Protein AF-0000000079302458 (afdb_homodimer)

Solvent-accessible surface area (backbone atoms only — not comparable to full-atom values): 19228 Å² total; per-residue (Å²): 131,67,64,63,57,54,31,50,51,19,18,56,55,14,19,60,57,50,29,45,58,57,30,43,77,73,55,30,58,37,63,79,34,79,83,29,43,35,40,31,70,42,36,30,27,55,70,30,64,69,61,13,49,53,23,38,52,48,37,18,43,41,14,16,46,44,33,48,55,41,45,73,75,68,45,57,68,56,60,37,34,46,27,31,51,25,10,26,46,10,28,30,40,5,76,84,53,79,47,60,37,32,53,31,60,49,20,43,48,17,17,35,38,59,72,39,47,70,58,36,61,61,21,46,60,52,14,49,47,40,21,67,49,60,26,26,58,64,59,9,48,43,47,20,29,51,37,36,35,49,50,32,58,74,67,62,50,58,65,51,57,39,50,38,40,44,52,52,25,50,47,36,47,60,62,35,48,67,51,49,53,25,30,70,70,72,66,52,73,50,68,87,56,70,39,79,76,69,100,72,131,66,65,63,59,54,32,49,51,20,17,56,55,14,20,60,56,50,31,47,58,57,32,44,77,73,55,29,57,38,64,78,35,78,83,30,42,34,39,32,70,41,35,30,26,54,70,30,66,68,61,14,48,54,23,37,51,50,37,17,43,41,13,16,48,44,34,48,53,42,42,74,74,69,46,57,67,55,61,36,34,46,28,32,49,25,10,25,45,10,29,29,40,5,75,82,53,79,49,61,37,32,53,31,61,48,20,44,49,17,17,35,38,60,71,39,46,68,57,34,60,61,22,45,61,51,14,50,47,41,20,69,50,60,26,26,58,64,60,10,50,42,48,20,30,52,38,37,36,48,48,32,58,73,67,63,51,58,66,51,56,41,50,38,40,43,51,51,24,50,47,35,46,59,63,35,48,67,52,49,53,24,29,71,71,72,66,52,74,48,68,87,56,71,38,77,76,69,100,71

Nearest PDB structures (foldseek):
  5xj6-assembly1_A  TM=9.547E-01  e=7.562E-15  Aquifex aeolicus VF5
  5xj8-assembly1_A  TM=9.468E-01  e=2.129E-13  Aquifex aeolicus VF5
  5xj6-assembly1_A  TM=9.546E-01  e=3.946E-15  Aquifex aeolicus VF5
  5xj8-assembly1_A  TM=9.468E-01  e=1.295E-13  Aquifex aeolicus VF5

Radius of gyration: 23.67 Å; Cα contacts (8 Å, |Δi|>4): 754; chains: 2; bounding box: 49×68×51 Å

pLDDT: mean 96.45, std 6.33, range [46.62, 98.94]

Foldseek 3Di:
DPLVVLLVVLLQLLQPLLQQVLCVVVVFRLLPWDPNASALQSCCQEPNNPSSVVRLVSLLQSLQVSLVVCVVVPDDDLSSLSSSVSSQQSQCQPPVVNGHHHLSLSSNLNNCCNNPVVLSVVLVVQLVVVCVVVQANLSSSLSSLVSSLVVCVVVPPDPSVSVSSPVSSVSNCVRCVVVVVCVVVVNHDGHPHHIYRPPD/DPLVVLLVVLLQLLQPLLLQVLVVVVVFRLLPWDPNASALQSCCQEPNNVSSVVRLVSLLQSLQVSLVVCVVVPDDDLSSLSSSVSSQQSQCQPPVVNGHHHLRLSSNLNNCCNNPVVLSVVLVVQLVVVCVVVQANLSSSLSSLVSSLVVCVVVPPDPSVSVSSPVSSVSNCVRCVVVVVCVVVVNHDGHPHHIYRPPD

Structure (mmCIF, N/CA/C/O backbone):
data_AF-0000000079302458-model_v1
#
loop_
_entity.id
_entity.type
_entity.pdbx_description
1 polymer 'Glycerol-3-phosphate acyltransferase'
#
loop_
_atom_site.group_PDB
_atom_site.id
_atom_site.type_symbol
_atom_site.label_atom_id
_atom_site.label_alt_id
_atom_site.label_comp_id
_atom_site.label_asym_id
_atom_site.label_entity_id
_atom_site.label_seq_id
_atom_site.pdbx_PDB_ins_code
_atom_site.Cartn_x
_atom_site.Cartn_y
_atom_site.Cartn_z
_atom_site.occupancy
_atom_site.B_iso_or_equiv
_atom_site.auth_seq_id
_atom_site.auth_comp_id
_atom_site.auth_asym_id
_atom_site.auth_atom_id
_atom_site.pdbx_PDB_model_num
ATOM 1 N N . MET A 1 1 ? -23.391 31.109 11.797 1 57.38 1 MET A N 1
ATOM 2 C CA . MET A 1 1 ? -21.953 31.188 12.047 1 57.38 1 MET A CA 1
ATOM 3 C C . MET A 1 1 ? -21.188 31.203 10.734 1 57.38 1 MET A C 1
ATOM 5 O O . MET A 1 1 ? -21.5 30.438 9.812 1 57.38 1 MET A O 1
ATOM 9 N N . ASP A 1 2 ? -20.297 32.25 10.492 1 82 2 ASP A N 1
ATOM 10 C CA . ASP A 1 2 ? -19.578 32.438 9.227 1 82 2 ASP A CA 1
ATOM 11 C C . ASP A 1 2 ? -18.609 31.297 8.961 1 82 2 ASP A C 1
ATOM 13 O O . ASP A 1 2 ? -17.75 30.984 9.797 1 82 2 ASP A O 1
ATOM 17 N N . TRP A 1 3 ? -18.891 30.438 8.102 1 88.25 3 TRP A N 1
ATOM 18 C CA . TRP A 1 3 ? -18.109 29.266 7.707 1 88.25 3 TRP A CA 1
ATOM 19 C C . TRP A 1 3 ? -16.641 29.625 7.52 1 88.25 3 TRP A C 1
ATOM 21 O O . TRP A 1 3 ? -15.758 28.812 7.785 1 88.25 3 TRP A O 1
ATOM 31 N N . LEU A 1 4 ? -16.375 30.797 7.195 1 90.12 4 LEU A N 1
ATOM 32 C CA . LEU A 1 4 ? -15 31.234 6.957 1 90.12 4 LEU A CA 1
ATOM 33 C C . LEU A 1 4 ? -14.211 31.281 8.258 1 90.12 4 LEU A C 1
ATOM 35 O O . LEU A 1 4 ? -13.031 30.922 8.289 1 90.12 4 LEU A O 1
ATOM 39 N N . TRP A 1 5 ? -14.914 31.719 9.305 1 92.06 5 TRP A N 1
ATOM 40 C CA . TRP A 1 5 ? -14.25 31.797 10.602 1 92.06 5 TRP A CA 1
ATOM 41 C C . TRP A 1 5 ? -13.898 30.406 11.117 1 92.06 5 TRP A C 1
ATOM 43 O O . TRP A 1 5 ? -12.844 30.219 11.734 1 92.06 5 TRP A O 1
ATOM 53 N N . VAL A 1 6 ? -14.758 29.469 10.836 1 93.25 6 VAL A N 1
ATOM 54 C CA . VAL A 1 6 ? -14.539 28.094 11.266 1 93.25 6 VAL A CA 1
ATOM 55 C C . VAL A 1 6 ? -13.312 27.516 10.562 1 93.25 6 VAL A C 1
ATOM 57 O O . VAL A 1 6 ? -12.445 26.922 11.203 1 93.25 6 VAL A O 1
ATOM 60 N N . LEU A 1 7 ? -13.203 27.75 9.281 1 97.06 7 LEU A N 1
ATOM 61 C CA . LEU A 1 7 ? -12.07 27.266 8.508 1 97.06 7 LEU A CA 1
ATOM 62 C C . LEU A 1 7 ? -10.781 27.953 8.93 1 97.06 7 LEU A C 1
ATOM 64 O O . LEU A 1 7 ? -9.734 27.328 9.031 1 97.06 7 LEU A O 1
ATOM 68 N N . PHE A 1 8 ? -10.914 29.234 9.203 1 96.69 8 PHE A N 1
ATOM 69 C CA . PHE A 1 8 ? -9.758 30.016 9.625 1 96.69 8 PHE A CA 1
ATOM 70 C C . PHE A 1 8 ? -9.211 29.516 10.953 1 96.69 8 PHE A C 1
ATOM 72 O O . PHE A 1 8 ? -8 29.359 11.125 1 96.69 8 PHE A O 1
ATOM 79 N N . LEU A 1 9 ? -10.094 29.234 11.922 1 96.12 9 LEU A N 1
ATOM 80 C CA . LEU A 1 9 ? -9.688 28.734 13.234 1 96.12 9 LEU A CA 1
ATOM 81 C C . LEU A 1 9 ? -9.062 27.344 13.117 1 96.12 9 LEU A C 1
ATOM 83 O O . LEU A 1 9 ? -8.078 27.047 13.797 1 96.12 9 LEU A O 1
ATOM 87 N N . ALA A 1 10 ? -9.656 26.516 12.258 1 98.12 10 ALA A N 1
ATOM 88 C CA . ALA A 1 10 ? -9.086 25.203 12.016 1 98.12 10 ALA A CA 1
ATOM 89 C C . ALA A 1 10 ? -7.676 25.312 11.438 1 98.12 10 ALA A C 1
ATOM 91 O O . ALA A 1 10 ? -6.77 24.578 11.844 1 98.12 10 ALA A O 1
ATOM 92 N N . TYR A 1 11 ? -7.492 26.188 10.5 1 98.44 11 TYR A N 1
ATOM 93 C CA . TYR A 1 11 ? -6.184 26.438 9.906 1 98.44 11 TYR A CA 1
ATOM 94 C C . TYR A 1 11 ? -5.18 26.875 10.969 1 98.44 11 TYR A C 1
ATOM 96 O O . TYR A 1 11 ? -4.059 26.359 11.023 1 98.44 11 TYR A O 1
ATOM 104 N N . LEU A 1 12 ? -5.609 27.797 11.805 1 97.62 12 LEU A N 1
ATOM 105 C CA . LEU A 1 12 ? -4.719 28.312 12.836 1 97.62 12 LEU A CA 1
ATOM 106 C C . LEU A 1 12 ? -4.332 27.219 13.82 1 97.62 12 LEU A C 1
ATOM 108 O O . LEU A 1 12 ? -3.17 27.125 14.227 1 97.62 12 LEU A O 1
ATOM 112 N N . PHE A 1 13 ? -5.316 26.453 14.164 1 97.31 13 PHE A N 1
ATOM 113 C CA . PHE A 1 13 ? -5.059 25.344 15.07 1 97.31 13 PHE A CA 1
ATOM 114 C C . PHE A 1 13 ? -4.082 24.344 14.453 1 97.31 13 PHE A C 1
ATOM 116 O O . PHE A 1 13 ? -3.133 23.906 15.102 1 97.31 13 PHE A O 1
ATOM 123 N N . GLY A 1 14 ? -4.258 24 13.172 1 98.12 14 GLY A N 1
ATOM 124 C CA . GLY A 1 14 ? -3.367 23.109 12.445 1 98.12 14 GLY A CA 1
ATOM 125 C C . GLY A 1 14 ? -1.981 23.688 12.234 1 98.12 14 GLY A C 1
ATOM 126 O O . GLY A 1 14 ? -1.014 22.953 12.055 1 98.12 14 GLY A O 1
ATOM 127 N N . SER A 1 15 ? -1.844 24.969 12.383 1 98.5 15 SER A N 1
ATOM 128 C CA . SER A 1 15 ? -0.604 25.672 12.07 1 98.5 15 SER A CA 1
ATOM 129 C C . SER A 1 15 ? 0.391 25.578 13.219 1 98.5 15 SER A C 1
ATOM 131 O O . SER A 1 15 ? 1.555 25.969 13.078 1 98.5 15 SER A O 1
ATOM 133 N N . ILE A 1 16 ? -0.038 25.031 14.359 1 98 16 ILE A N 1
ATOM 134 C CA . ILE A 1 16 ? 0.868 24.906 15.492 1 98 16 ILE A CA 1
ATOM 135 C C . ILE A 1 16 ? 2.006 23.953 15.141 1 98 16 ILE A C 1
ATOM 137 O O . ILE A 1 16 ? 1.771 22.766 14.875 1 98 16 ILE A O 1
ATOM 141 N N . PRO A 1 17 ? 3.221 24.438 15.117 1 98.25 17 PRO A N 1
ATOM 142 C CA . PRO A 1 17 ? 4.344 23.625 14.648 1 98.25 17 PRO A CA 1
ATOM 143 C C . PRO A 1 17 ? 4.965 22.781 15.758 1 98.25 17 PRO A C 1
ATOM 145 O O . PRO A 1 17 ? 6.074 23.062 16.203 1 98.25 17 PRO A O 1
ATOM 148 N N . ALA A 1 18 ? 4.336 21.703 16.141 1 98.12 18 ALA A N 1
ATOM 149 C CA . ALA A 1 18 ? 4.738 20.844 17.25 1 98.12 18 ALA A CA 1
ATOM 150 C C . ALA A 1 18 ? 6.191 20.406 17.109 1 98.12 18 ALA A C 1
ATOM 152 O O . ALA A 1 18 ? 6.945 20.406 18.078 1 98.12 18 ALA A O 1
ATOM 153 N N . GLY A 1 19 ? 6.625 20.047 15.914 1 98.12 19 GLY A N 1
ATOM 154 C CA . GLY A 1 19 ? 7.992 19.609 15.688 1 98.12 19 GLY A CA 1
ATOM 155 C C . GLY A 1 19 ? 9.031 20.656 16.031 1 98.12 19 GLY A C 1
ATOM 156 O O . GLY A 1 19 ? 10.039 20.344 16.672 1 98.12 19 GLY A O 1
ATOM 157 N N . VAL A 1 20 ? 8.789 21.891 15.641 1 98.25 20 VAL A N 1
ATOM 158 C CA . VAL A 1 20 ? 9.703 22.984 15.93 1 98.25 20 VAL A CA 1
ATOM 159 C C . VAL A 1 20 ? 9.742 23.25 17.438 1 98.25 20 VAL A C 1
ATOM 161 O O . VAL A 1 20 ? 10.82 23.391 18.016 1 98.25 20 VAL A O 1
ATOM 164 N N . LEU A 1 21 ? 8.555 23.25 18.031 1 98.25 21 LEU A N 1
ATOM 165 C CA . LEU A 1 21 ? 8.445 23.547 19.453 1 98.25 21 LEU A CA 1
ATOM 166 C C . LEU A 1 21 ? 9.133 22.453 20.281 1 98.25 21 LEU A C 1
ATOM 168 O O . LEU A 1 21 ? 9.906 22.766 21.203 1 98.25 21 LEU A O 1
ATOM 172 N N . VAL A 1 22 ? 8.953 21.219 19.984 1 98.19 22 VAL A N 1
ATOM 173 C CA . VAL A 1 22 ? 9.539 20.109 20.719 1 98.19 22 VAL A CA 1
ATOM 174 C C . VAL A 1 22 ? 11.055 20.094 20.516 1 98.19 22 VAL A C 1
ATOM 176 O O . VAL A 1 22 ? 11.812 19.969 21.484 1 98.19 22 VAL A O 1
ATOM 179 N N . ALA A 1 23 ? 11.547 20.25 19.312 1 97.94 23 ALA A N 1
ATOM 180 C CA . ALA A 1 23 ? 12.977 20.234 19.016 1 97.94 23 ALA A CA 1
ATOM 181 C C . ALA A 1 23 ? 13.695 21.375 19.734 1 97.94 23 ALA A C 1
ATOM 183 O O . ALA A 1 23 ? 14.836 21.203 20.203 1 97.94 23 ALA A O 1
ATOM 184 N N . ARG A 1 24 ? 12.977 22.516 19.875 1 97.44 24 ARG A N 1
ATOM 185 C CA . ARG A 1 24 ? 13.555 23.672 20.531 1 97.44 24 ARG A CA 1
ATOM 186 C C . ARG A 1 24 ? 13.836 23.375 22 1 97.44 24 ARG A C 1
ATOM 188 O O . ARG A 1 24 ? 14.812 23.859 22.578 1 97.44 24 ARG A O 1
ATOM 195 N N . THR A 1 25 ? 13.039 22.562 22.625 1 97.5 25 THR A N 1
ATOM 196 C CA . THR A 1 25 ? 13.258 22.203 24.016 1 97.5 25 THR A CA 1
ATOM 197 C C . THR A 1 25 ? 14.547 21.406 24.172 1 97.5 25 THR A C 1
ATOM 199 O O . THR A 1 25 ? 15.094 21.297 25.281 1 97.5 25 THR A O 1
ATOM 202 N N . TYR A 1 26 ? 15.07 20.891 23.109 1 97 26 TYR A N 1
ATOM 203 C CA . TYR A 1 26 ? 16.328 20.156 23.109 1 97 26 TYR A CA 1
ATOM 204 C C . TYR A 1 26 ? 17.453 21 22.562 1 97 26 TYR A C 1
ATOM 206 O O . TYR A 1 26 ? 18.562 20.5 22.297 1 97 26 TYR A O 1
ATOM 214 N N . GLY A 1 27 ? 17.109 22.297 22.25 1 96.62 27 GLY A N 1
ATOM 215 C CA . GLY A 1 27 ? 18.109 23.234 21.75 1 96.62 27 GLY A CA 1
ATOM 216 C C . GLY A 1 27 ? 18.375 23.062 20.266 1 96.62 27 GLY A C 1
ATOM 217 O O . GLY A 1 27 ? 19.438 23.469 19.766 1 96.62 27 GLY A O 1
ATOM 218 N N . VAL A 1 28 ? 17.547 22.438 19.562 1 96.62 28 VAL A N 1
ATOM 219 C CA . VAL A 1 28 ? 17.781 22.125 18.156 1 96.62 28 VAL A CA 1
ATOM 220 C C . VAL A 1 28 ? 16.781 22.875 17.281 1 96.62 28 VAL A C 1
ATOM 222 O O . VAL A 1 28 ? 15.586 22.938 17.609 1 96.62 28 VAL A O 1
ATOM 225 N N . ASP A 1 29 ? 17.281 23.531 16.25 1 97.19 29 ASP A N 1
ATOM 226 C CA . ASP A 1 29 ? 16.406 24 15.18 1 97.19 29 ASP A CA 1
ATOM 227 C C . ASP A 1 29 ? 16.203 22.906 14.125 1 97.19 29 ASP A C 1
ATOM 229 O O . ASP A 1 29 ? 17.047 22.734 13.242 1 97.19 29 ASP A O 1
ATOM 233 N N . ILE A 1 30 ? 15.039 22.25 14.188 1 97.19 30 ILE A N 1
ATOM 234 C CA . ILE A 1 30 ? 14.781 21.062 13.398 1 97.19 30 ILE A CA 1
ATOM 235 C C . ILE A 1 30 ? 14.781 21.406 11.914 1 97.19 30 ILE A C 1
ATOM 237 O O . ILE A 1 30 ? 15 20.531 11.062 1 97.19 30 ILE A O 1
ATOM 241 N N . ARG A 1 31 ? 14.539 22.641 11.539 1 96.62 31 ARG A N 1
ATOM 242 C CA . ARG A 1 31 ? 14.484 23.078 10.148 1 96.62 31 ARG A CA 1
ATOM 243 C C . ARG A 1 31 ? 15.883 23.109 9.531 1 96.62 31 ARG A C 1
ATOM 245 O O . ARG A 1 31 ? 16.016 23.219 8.312 1 96.62 31 ARG A O 1
ATOM 252 N N . LYS A 1 32 ? 16.875 22.953 10.344 1 95.25 32 LYS A N 1
ATOM 253 C CA . LYS A 1 32 ? 18.25 23.031 9.875 1 95.25 32 LYS A CA 1
ATOM 254 C C . LYS A 1 32 ? 18.953 21.688 9.961 1 95.25 32 LYS A C 1
ATOM 256 O O . LYS A 1 32 ? 20.141 21.562 9.648 1 95.25 32 LYS A O 1
ATOM 261 N N . VAL A 1 33 ? 18.297 20.719 10.391 1 94.62 33 VAL A N 1
ATOM 262 C CA . VAL A 1 33 ? 18.891 19.406 10.578 1 94.62 33 VAL A CA 1
ATOM 263 C C . VAL A 1 33 ? 18.141 18.375 9.742 1 94.62 33 VAL A C 1
ATOM 265 O O . VAL A 1 33 ? 16.953 18.516 9.477 1 94.62 33 VAL A O 1
ATOM 268 N N . GLY A 1 34 ? 18.922 17.359 9.25 1 92.5 34 GLY A N 1
ATOM 269 C CA . GLY A 1 34 ? 18.297 16.281 8.492 1 92.5 34 GLY A CA 1
ATOM 270 C C . GLY A 1 34 ? 17.625 16.75 7.219 1 92.5 34 GLY A C 1
ATOM 271 O O . GLY A 1 34 ? 18.234 17.453 6.41 1 92.5 34 GLY A O 1
ATOM 272 N N . SER A 1 35 ? 16.359 16.391 7.059 1 93.44 35 SER A N 1
ATOM 273 C CA . SER A 1 35 ? 15.617 16.781 5.871 1 93.44 35 SER A CA 1
ATOM 274 C C . SER A 1 35 ? 15.117 18.203 5.977 1 93.44 35 SER A C 1
ATOM 276 O O . SER A 1 35 ? 14.68 18.797 4.984 1 93.44 35 SER A O 1
ATOM 278 N N . GLY A 1 36 ? 15.125 18.734 7.199 1 94.88 36 GLY A N 1
ATOM 279 C CA . GLY A 1 36 ? 14.609 20.062 7.453 1 94.88 36 GLY A CA 1
ATOM 280 C C . GLY A 1 36 ? 13.109 20.094 7.68 1 94.88 36 GLY A C 1
ATOM 281 O O . GLY A 1 36 ? 12.547 21.125 8.016 1 94.88 36 GLY A O 1
ATOM 282 N N . ASN A 1 37 ? 12.477 18.891 7.449 1 96.25 37 ASN A N 1
ATOM 283 C CA . ASN A 1 37 ? 11.047 18.797 7.695 1 96.25 37 ASN A CA 1
ATOM 284 C C . ASN A 1 37 ? 10.719 18.891 9.188 1 96.25 37 ASN A C 1
ATOM 286 O O . ASN A 1 37 ? 11.453 18.359 10.023 1 96.25 37 ASN A O 1
ATOM 290 N N . ILE A 1 38 ? 9.625 19.469 9.492 1 96.81 38 ILE A N 1
ATOM 291 C CA . ILE A 1 38 ? 9.344 19.734 10.906 1 96.81 38 ILE A CA 1
ATOM 292 C C . ILE A 1 38 ? 8.539 18.578 11.5 1 96.81 38 ILE A C 1
ATOM 294 O O . ILE A 1 38 ? 8.117 18.641 12.656 1 96.81 38 ILE A O 1
ATOM 298 N N . GLY A 1 39 ? 8.25 17.547 10.781 1 96.56 39 GLY A N 1
ATOM 299 C CA . GLY A 1 39 ? 7.41 16.453 11.227 1 96.56 39 GLY A CA 1
ATOM 300 C C . GLY A 1 39 ? 8.156 15.438 12.07 1 96.56 39 GLY A C 1
ATOM 301 O O . GLY A 1 39 ? 9.359 15.586 12.312 1 96.56 39 GLY A O 1
ATOM 302 N N . ALA A 1 40 ? 7.414 14.422 12.5 1 97.44 40 ALA A N 1
ATOM 303 C CA . ALA A 1 40 ? 7.887 13.422 13.453 1 97.44 40 ALA A CA 1
ATOM 304 C C . ALA A 1 40 ? 9.055 12.617 12.875 1 97.44 40 ALA A C 1
ATOM 306 O O . ALA A 1 40 ? 9.969 12.234 13.602 1 97.44 40 ALA A O 1
ATOM 307 N N . THR A 1 41 ? 9.133 12.328 11.578 1 96.94 41 THR A N 1
ATOM 308 C CA . THR A 1 41 ? 10.164 11.492 10.961 1 96.94 41 THR A CA 1
ATOM 309 C C . THR A 1 41 ? 11.539 12.148 11.078 1 96.94 41 THR A C 1
ATOM 311 O O . THR A 1 41 ? 12.516 11.492 11.438 1 96.94 41 THR A O 1
ATOM 314 N N . ASN A 1 42 ? 11.617 13.453 10.789 1 96.94 42 ASN A N 1
ATOM 315 C CA . ASN A 1 42 ? 12.891 14.156 10.938 1 96.94 42 ASN A CA 1
ATOM 316 C C . ASN A 1 42 ? 13.297 14.281 12.406 1 96.94 42 ASN A C 1
ATOM 318 O O . ASN A 1 42 ? 14.477 14.18 12.734 1 96.94 42 ASN A O 1
ATOM 322 N N . VAL A 1 43 ? 12.273 14.492 13.25 1 97.75 43 VAL A N 1
ATOM 323 C CA . VAL A 1 43 ? 12.555 14.57 14.68 1 97.75 43 VAL A CA 1
ATOM 324 C C . VAL A 1 43 ? 13.086 13.227 15.172 1 97.75 43 VAL A C 1
ATOM 326 O O . VAL A 1 43 ? 13.984 13.172 16.016 1 97.75 43 VAL A O 1
ATOM 329 N N . LEU A 1 44 ? 12.578 12.18 14.664 1 97.5 44 LEU A N 1
ATOM 330 C CA . LEU A 1 44 ? 13.055 10.844 15.008 1 97.5 44 LEU A CA 1
ATOM 331 C C . LEU A 1 44 ? 14.531 10.68 14.664 1 97.5 44 LEU A C 1
ATOM 333 O O . LEU A 1 44 ? 15.305 10.18 15.477 1 97.5 44 LEU A O 1
ATOM 337 N N . ARG A 1 45 ? 14.891 11.102 13.531 1 96.38 45 ARG A N 1
ATOM 338 C CA . ARG A 1 45 ? 16.266 10.969 13.055 1 96.38 45 ARG A CA 1
ATOM 339 C C . ARG A 1 45 ? 17.203 11.859 13.859 1 96.38 45 ARG A C 1
ATOM 341 O O . ARG A 1 45 ? 18.359 11.492 14.117 1 96.38 45 ARG A O 1
ATOM 348 N N . ALA A 1 46 ? 16.688 12.992 14.227 1 96.25 46 ALA A N 1
ATOM 349 C CA . ALA A 1 46 ? 17.531 14.008 14.867 1 96.25 46 ALA A CA 1
ATOM 350 C C . ALA A 1 46 ? 17.594 13.789 16.375 1 96.25 46 ALA A C 1
ATOM 352 O O . ALA A 1 46 ? 18.656 13.93 16.984 1 96.25 46 ALA A O 1
ATOM 353 N N . LEU A 1 47 ? 16.438 13.445 16.984 1 97.06 47 LEU A N 1
ATOM 354 C CA . LEU A 1 47 ? 16.359 13.531 18.438 1 97.06 47 LEU A CA 1
ATOM 355 C C . LEU A 1 47 ? 15.945 12.188 19.047 1 97.06 47 LEU A C 1
ATOM 357 O O . LEU A 1 47 ? 15.938 12.031 20.266 1 97.06 47 LEU A O 1
ATOM 361 N N . GLY A 1 48 ? 15.57 11.281 18.25 1 96.94 48 GLY A N 1
ATOM 362 C CA . GLY A 1 48 ? 15.234 9.961 18.75 1 96.94 48 GLY A CA 1
ATOM 363 C C . GLY A 1 48 ? 13.742 9.734 18.891 1 96.94 48 GLY A C 1
ATOM 364 O O . GLY A 1 48 ? 12.945 10.602 18.531 1 96.94 48 GLY A O 1
ATOM 365 N N . PRO A 1 49 ? 13.32 8.547 19.359 1 97.31 49 PRO A N 1
ATOM 366 C CA . PRO A 1 49 ? 11.914 8.141 19.328 1 97.31 49 PRO A CA 1
ATOM 367 C C . PRO A 1 49 ? 11.047 8.898 20.328 1 97.31 49 PRO A C 1
ATOM 369 O O . PRO A 1 49 ? 9.867 9.141 20.062 1 97.31 49 PRO A O 1
ATOM 372 N N . GLY A 1 50 ? 11.477 9.219 21.484 1 97.88 50 GLY A N 1
ATOM 373 C CA . GLY A 1 50 ? 10.695 9.938 22.484 1 97.88 50 GLY A CA 1
ATOM 374 C C . GLY A 1 50 ? 10.062 11.211 21.953 1 97.88 50 GLY A C 1
ATOM 375 O O . GLY A 1 50 ? 8.844 11.289 21.812 1 97.88 50 GLY A O 1
ATOM 376 N N . PRO A 1 51 ? 10.961 12.172 21.594 1 98.06 51 PRO A N 1
ATOM 377 C CA . PRO A 1 51 ? 10.43 13.414 21.031 1 98.06 51 PRO A CA 1
ATOM 378 C C . PRO A 1 51 ? 9.617 13.203 19.766 1 98.06 51 PRO A C 1
ATOM 380 O O . PRO A 1 51 ? 8.625 13.898 19.531 1 98.06 51 PRO A O 1
ATOM 383 N N . ALA A 1 52 ? 10.047 12.297 18.922 1 98.38 52 ALA A N 1
ATOM 384 C CA . ALA A 1 52 ? 9.328 12 17.688 1 98.38 52 ALA A CA 1
ATOM 385 C C . ALA A 1 52 ? 7.891 11.578 17.984 1 98.38 52 ALA A C 1
ATOM 387 O O . ALA A 1 52 ? 6.957 11.992 17.281 1 98.38 52 ALA A O 1
ATOM 388 N N . PHE A 1 53 ? 7.73 10.781 18.969 1 98.31 53 PHE A N 1
ATOM 389 C CA . PHE A 1 53 ? 6.402 10.312 19.344 1 98.31 53 PHE A CA 1
ATOM 390 C C . PHE A 1 53 ? 5.535 11.477 19.812 1 98.31 53 PHE A C 1
ATOM 392 O O . PHE A 1 53 ? 4.352 11.547 19.469 1 98.31 53 PHE A O 1
ATOM 399 N N . VAL A 1 54 ? 6.078 12.312 20.594 1 98.38 54 VAL A N 1
ATOM 400 C CA . VAL A 1 54 ? 5.352 13.477 21.094 1 98.38 54 VAL A CA 1
ATOM 401 C C . VAL A 1 54 ? 4.871 14.32 19.906 1 98.38 54 VAL A C 1
ATOM 403 O O . VAL A 1 54 ? 3.707 14.727 19.875 1 98.38 54 VAL A O 1
ATOM 406 N N . VAL A 1 55 ? 5.738 14.539 18.969 1 98.62 55 VAL A N 1
ATOM 407 C CA . VAL A 1 55 ? 5.406 15.344 17.812 1 98.62 55 VAL A CA 1
ATOM 408 C C . VAL A 1 55 ? 4.305 14.656 17 1 98.62 55 VAL A C 1
ATOM 410 O O . VAL A 1 55 ? 3.318 15.289 16.625 1 98.62 55 VAL A O 1
ATOM 413 N N . ALA A 1 56 ? 4.512 13.344 16.766 1 98.44 56 ALA A N 1
ATOM 414 C CA . ALA A 1 56 ? 3.504 12.594 16.031 1 98.44 56 ALA A CA 1
ATOM 415 C C . ALA A 1 56 ? 2.145 12.664 16.719 1 98.44 56 ALA A C 1
ATOM 417 O O . ALA A 1 56 ? 1.118 12.859 16.078 1 98.44 56 ALA A O 1
ATOM 418 N N . PHE A 1 57 ? 2.143 12.484 17.984 1 98.5 57 PHE A N 1
ATOM 419 C CA . PHE A 1 57 ? 0.927 12.531 18.781 1 98.5 57 PHE A CA 1
ATOM 420 C C . PHE A 1 57 ? 0.228 13.875 18.641 1 98.5 57 PHE A C 1
ATOM 422 O O . PHE A 1 57 ? -0.97 13.93 18.344 1 98.5 57 PHE A O 1
ATOM 429 N N . PHE A 1 58 ? 0.951 14.914 18.797 1 98.44 58 PHE A N 1
ATOM 430 C CA . PHE A 1 58 ? 0.389 16.266 18.703 1 98.44 58 PHE A CA 1
ATOM 431 C C . PHE A 1 58 ? -0.121 16.531 17.297 1 98.44 58 PHE A C 1
ATOM 433 O O . PHE A 1 58 ? -1.198 17.094 17.109 1 98.44 58 PHE A O 1
ATOM 440 N N . ASP A 1 59 ? 0.657 16.125 16.328 1 98.5 59 ASP A N 1
ATOM 441 C CA . ASP A 1 59 ? 0.285 16.391 14.93 1 98.5 59 ASP A CA 1
ATOM 442 C C . ASP A 1 59 ? -0.972 15.609 14.547 1 98.5 59 ASP A C 1
ATOM 444 O O . ASP A 1 59 ? -1.796 16.094 13.773 1 98.5 59 ASP A O 1
ATOM 448 N N . VAL A 1 60 ? -1.14 14.359 15.047 1 98.44 60 VAL A N 1
ATOM 449 C CA . VAL A 1 60 ? -2.357 13.594 14.812 1 98.44 60 VAL A CA 1
ATOM 450 C C . VAL A 1 60 ? -3.539 14.266 15.5 1 98.44 60 VAL A C 1
ATOM 452 O O . VAL A 1 60 ? -4.578 14.5 14.883 1 98.44 60 VAL A O 1
ATOM 455 N N . PHE A 1 61 ? -3.412 14.672 16.656 1 98.06 61 PHE A N 1
ATOM 456 C CA . PHE A 1 61 ? -4.547 15.109 17.469 1 98.06 61 PHE A CA 1
ATOM 457 C C . PHE A 1 61 ? -4.91 16.547 17.156 1 98.06 61 PHE A C 1
ATOM 459 O O . PHE A 1 61 ? -6.078 16.938 17.266 1 98.06 61 PHE A O 1
ATOM 466 N N . LYS A 1 62 ? -3.959 17.406 16.766 1 97.31 62 LYS A N 1
ATOM 467 C CA . LYS A 1 62 ? -4.379 18.766 16.406 1 97.31 62 LYS A CA 1
ATOM 468 C C . LYS A 1 62 ? -5.352 18.75 15.234 1 97.31 62 LYS A C 1
ATOM 470 O O . LYS A 1 62 ? -6.34 19.484 15.227 1 97.31 62 LYS A O 1
ATOM 475 N N . GLY A 1 63 ? -5.066 17.891 14.305 1 94.94 63 GLY A N 1
ATOM 476 C CA . GLY A 1 63 ? -6.023 17.719 13.227 1 94.94 63 GLY A CA 1
ATOM 477 C C . GLY A 1 63 ? -7.348 17.141 13.688 1 94.94 63 GLY A C 1
ATOM 478 O O . GLY A 1 63 ? -8.414 17.656 13.352 1 94.94 63 GLY A O 1
ATOM 479 N N . GLY A 1 64 ? -7.281 16.094 14.469 1 97 64 GLY A N 1
ATOM 480 C CA . GLY A 1 64 ? -8.477 15.43 14.977 1 97 64 GLY A CA 1
ATOM 481 C C . GLY A 1 64 ? -9.328 16.328 15.852 1 97 64 GLY A C 1
ATOM 482 O O . GLY A 1 64 ? -10.555 16.344 15.727 1 97 64 GLY A O 1
ATOM 483 N N . ILE A 1 65 ? -8.688 17.078 16.672 1 96.5 65 ILE A N 1
ATOM 484 C CA . ILE A 1 65 ? -9.383 17.953 17.609 1 96.5 65 ILE A CA 1
ATOM 485 C C . ILE A 1 65 ? -10.102 19.062 16.844 1 96.5 65 ILE A C 1
ATOM 487 O O . ILE A 1 65 ? -11.211 19.453 17.219 1 96.5 65 ILE A O 1
ATOM 491 N N . ALA A 1 66 ? -9.461 19.578 15.812 1 97.5 66 ALA A N 1
ATOM 492 C CA . ALA A 1 66 ? -10.125 20.578 14.969 1 97.5 66 ALA A CA 1
ATOM 493 C C . ALA A 1 66 ? -11.445 20.031 14.438 1 97.5 66 ALA A C 1
ATOM 495 O O . ALA A 1 66 ? -12.469 20.719 14.492 1 97.5 66 ALA A O 1
ATOM 496 N N . VAL A 1 67 ? -11.453 18.812 13.961 1 98 67 VAL A N 1
ATOM 497 C CA . VAL A 1 67 ? -12.648 18.172 13.422 1 98 67 VAL A CA 1
ATOM 498 C C . VAL A 1 67 ? -13.656 17.922 14.539 1 98 67 VAL A C 1
ATOM 500 O O . VAL A 1 67 ? -14.852 18.172 14.375 1 98 67 VAL A O 1
ATOM 503 N N . LEU A 1 68 ? -13.18 17.5 15.68 1 96.88 68 LEU A N 1
ATOM 504 C CA . LEU A 1 68 ? -14.039 17.188 16.828 1 96.88 68 LEU A CA 1
ATOM 505 C C . LEU A 1 68 ? -14.75 18.438 17.312 1 96.88 68 LEU A C 1
ATOM 507 O O . LEU A 1 68 ? -15.953 18.406 17.594 1 96.88 68 LEU A O 1
ATOM 511 N N . ILE A 1 69 ? -14.055 19.547 17.422 1 96.25 69 ILE A N 1
ATOM 512 C CA . ILE A 1 69 ? -14.633 20.812 17.875 1 96.25 69 ILE A CA 1
ATOM 513 C C . ILE A 1 69 ? -15.68 21.281 16.875 1 96.25 69 ILE A C 1
ATOM 515 O O . ILE A 1 69 ? -16.766 21.734 17.281 1 96.25 69 ILE A O 1
ATOM 519 N N . ALA A 1 70 ? -15.328 21.188 15.594 1 97.06 70 ALA A N 1
ATOM 520 C CA . ALA A 1 70 ? -16.281 21.578 14.562 1 97.06 70 ALA A CA 1
ATOM 521 C C . ALA A 1 70 ? -17.562 20.766 14.672 1 97.06 70 ALA A C 1
ATOM 523 O O . ALA A 1 70 ? -18.672 21.312 14.617 1 97.06 70 ALA A O 1
ATOM 524 N N . ARG A 1 71 ? -17.453 19.453 14.875 1 95.94 71 ARG A N 1
ATOM 525 C CA . ARG A 1 71 ? -18.625 18.594 15.023 1 95.94 71 ARG A CA 1
ATOM 526 C C . ARG A 1 71 ? -19.422 18.969 16.266 1 95.94 71 ARG A C 1
ATOM 528 O O . ARG A 1 71 ? -20.656 18.922 16.25 1 95.94 71 ARG A O 1
ATOM 535 N N . ALA A 1 72 ? -18.719 19.328 17.297 1 94.81 72 ALA A N 1
ATOM 536 C CA . ALA A 1 72 ? -19.359 19.641 18.578 1 94.81 72 ALA A CA 1
ATOM 537 C C . ALA A 1 72 ? -20.25 20.875 18.453 1 94.81 72 ALA A C 1
ATOM 539 O O . ALA A 1 72 ? -21.234 21.016 19.188 1 94.81 72 ALA A O 1
ATOM 540 N N . VAL A 1 73 ? -19.984 21.75 17.469 1 93.81 73 VAL A N 1
ATOM 541 C CA . VAL A 1 73 ? -20.797 22.969 17.312 1 93.81 73 VAL A CA 1
ATOM 542 C C . VAL A 1 73 ? -21.75 22.812 16.141 1 93.81 73 VAL A C 1
ATOM 544 O O . VAL A 1 73 ? -22.234 23.812 15.594 1 93.81 73 VAL A O 1
ATOM 547 N N . GLY A 1 74 ? -21.844 21.578 15.633 1 94.62 74 GLY A N 1
ATOM 548 C CA . GLY A 1 74 ? -22.922 21.25 14.719 1 94.62 74 GLY A CA 1
ATOM 549 C C . GLY A 1 74 ? -22.484 21.25 13.266 1 94.62 74 GLY A C 1
ATOM 550 O O . GLY A 1 74 ? -23.312 21.156 12.359 1 94.62 74 GLY A O 1
ATOM 551 N N . ILE A 1 75 ? -21.234 21.359 13.031 1 96.12 75 ILE A N 1
ATOM 552 C CA . ILE A 1 75 ? -20.75 21.375 11.656 1 96.12 75 ILE A CA 1
ATOM 553 C C . ILE A 1 75 ? -20.641 19.953 11.125 1 96.12 75 ILE A C 1
ATOM 555 O O . ILE A 1 75 ? -20.078 19.078 11.781 1 96.12 75 ILE A O 1
ATOM 559 N N . GLU A 1 76 ? -21.281 19.766 9.938 1 96.44 76 GLU A N 1
ATOM 560 C CA . GLU A 1 76 ? -21.25 18.469 9.266 1 96.44 76 GLU A CA 1
ATOM 561 C C . GLU A 1 76 ? -21.156 18.641 7.754 1 96.44 76 GLU A C 1
ATOM 563 O O . GLU A 1 76 ? -21.172 19.75 7.238 1 96.44 76 GLU A O 1
ATOM 568 N N . GLY A 1 77 ? -20.938 17.516 7.043 1 96.88 77 GLY A N 1
ATOM 569 C CA . GLY A 1 77 ? -20.969 17.547 5.59 1 96.88 77 GLY A CA 1
ATOM 570 C C . GLY A 1 77 ? -19.734 18.203 4.988 1 96.88 77 GLY A C 1
ATOM 571 O O . GLY A 1 77 ? -18.625 18.062 5.512 1 96.88 77 GLY A O 1
ATOM 572 N N . PRO A 1 78 ? -19.906 18.828 3.934 1 97.69 78 PRO A N 1
ATOM 573 C CA . PRO A 1 78 ? -18.781 19.391 3.189 1 97.69 78 PRO A CA 1
ATOM 574 C C . PRO A 1 78 ? -17.969 20.391 4.02 1 97.69 78 PRO A C 1
ATOM 576 O O . PRO A 1 78 ? -16.75 20.453 3.877 1 97.69 78 PRO A O 1
ATOM 579 N N . LEU A 1 79 ? -18.656 21.109 4.848 1 97.81 79 LEU A N 1
ATOM 580 C CA . LEU A 1 79 ? -17.938 22.078 5.668 1 97.81 79 LEU A CA 1
ATOM 581 C C . LEU A 1 79 ? -17.031 21.375 6.664 1 97.81 79 LEU A C 1
ATOM 583 O O . LEU A 1 79 ? -15.93 21.859 6.961 1 97.81 79 LEU A O 1
ATOM 587 N N . LEU A 1 80 ? -17.453 20.234 7.18 1 98.19 80 LEU A N 1
ATOM 588 C CA . LEU A 1 80 ? -16.594 19.453 8.062 1 98.19 80 LEU A CA 1
ATOM 589 C C . LEU A 1 80 ? -15.352 18.969 7.32 1 98.19 80 LEU A C 1
ATOM 591 O O . LEU A 1 80 ? -14.25 18.953 7.879 1 98.19 80 LEU A O 1
ATOM 595 N N . GLY A 1 81 ? -15.562 18.531 6.074 1 98.56 81 GLY A N 1
ATOM 596 C CA . GLY A 1 81 ? -14.422 18.219 5.223 1 98.56 81 GLY A CA 1
ATOM 597 C C . GLY A 1 81 ? -13.477 19.391 5.035 1 98.56 81 GLY A C 1
ATOM 598 O O . GLY A 1 81 ? -12.258 19.219 5.023 1 98.56 81 GLY A O 1
ATOM 599 N N . GLY A 1 82 ? -14.062 20.531 4.855 1 98.5 82 GLY A N 1
ATOM 600 C CA . GLY A 1 82 ? -13.266 21.75 4.766 1 98.5 82 GLY A CA 1
ATOM 601 C C . GLY A 1 82 ? -12.43 22 6.004 1 98.5 82 GLY A C 1
ATOM 602 O O . GLY A 1 82 ? -11.289 22.469 5.906 1 98.5 82 GLY A O 1
ATOM 603 N N . VAL A 1 83 ? -13.016 21.75 7.168 1 98.69 83 VAL A N 1
ATOM 604 C CA . VAL A 1 83 ? -12.32 21.906 8.438 1 98.69 83 VAL A CA 1
ATOM 605 C C . VAL A 1 83 ? -11.102 21 8.477 1 98.69 83 VAL A C 1
ATOM 607 O O . VAL A 1 83 ? -10 21.422 8.852 1 98.69 83 VAL A O 1
ATOM 610 N N . ALA A 1 84 ? -11.297 19.75 8.086 1 98.81 84 ALA A N 1
ATOM 611 C CA . ALA A 1 84 ? -10.195 18.797 8.023 1 98.81 84 ALA A CA 1
ATOM 612 C C . ALA A 1 84 ? -9.078 19.297 7.113 1 98.81 84 ALA A C 1
ATOM 614 O O . ALA A 1 84 ? -7.906 19.312 7.504 1 98.81 84 ALA A O 1
ATOM 615 N N . LEU A 1 85 ? -9.438 19.75 5.953 1 98.81 85 LEU A N 1
ATOM 616 C CA . LEU A 1 85 ? -8.469 20.234 4.977 1 98.81 85 LEU A CA 1
ATOM 617 C C . LEU A 1 85 ? -7.754 21.484 5.488 1 98.81 85 LEU A C 1
ATOM 619 O O . LEU A 1 85 ? -6.539 21.625 5.305 1 98.81 85 LEU A O 1
ATOM 623 N N . ALA A 1 86 ? -8.5 22.344 6.125 1 98.75 86 ALA A N 1
ATOM 624 C CA . ALA A 1 86 ? -7.914 23.562 6.664 1 98.75 86 ALA A CA 1
ATOM 625 C C . ALA A 1 86 ? -6.859 23.25 7.719 1 98.75 86 ALA A C 1
ATOM 627 O O . ALA A 1 86 ? -5.801 23.875 7.758 1 98.75 86 ALA A O 1
ATOM 628 N N . ALA A 1 87 ? -7.176 22.312 8.586 1 98.81 87 ALA A N 1
ATOM 629 C CA . ALA A 1 87 ? -6.211 21.922 9.609 1 98.81 87 ALA A CA 1
ATOM 630 C C . ALA A 1 87 ? -4.938 21.359 8.969 1 98.81 87 ALA A C 1
ATOM 632 O O . ALA A 1 87 ? -3.83 21.703 9.391 1 98.81 87 ALA A O 1
ATOM 633 N N . VAL A 1 88 ? -5.07 20.547 7.934 1 98.88 88 VAL A N 1
ATOM 634 C CA . VAL A 1 88 ? -3.92 19.953 7.25 1 98.88 88 VAL A CA 1
ATOM 635 C C . VAL A 1 88 ? -3.125 21.047 6.547 1 98.88 88 VAL A C 1
ATOM 637 O O . VAL A 1 88 ? -1.894 21.078 6.609 1 98.88 88 VAL A O 1
ATOM 640 N N . LEU A 1 89 ? -3.793 21.969 5.906 1 98.81 89 LEU A N 1
ATOM 641 C CA . LEU A 1 89 ? -3.133 23.094 5.238 1 98.81 89 LEU A CA 1
ATOM 642 C C . LEU A 1 89 ? -2.375 23.953 6.242 1 98.81 89 LEU A C 1
ATOM 644 O O . LEU A 1 89 ? -1.302 24.469 5.934 1 98.81 89 LEU A O 1
ATOM 648 N N . GLY A 1 90 ? -3.014 24.156 7.41 1 98.75 90 GLY A N 1
ATOM 649 C CA . GLY A 1 90 ? -2.305 24.859 8.469 1 98.75 90 GLY A CA 1
ATOM 650 C C . GLY A 1 90 ? -0.983 24.203 8.836 1 98.75 90 GLY A C 1
ATOM 651 O O . GLY A 1 90 ? 0.024 24.906 9.008 1 98.75 90 GLY A O 1
ATOM 652 N N . HIS A 1 91 ? -0.997 22.875 8.969 1 98.75 91 HIS A N 1
ATOM 653 C CA . HIS A 1 91 ? 0.229 22.156 9.273 1 98.75 91 HIS A CA 1
ATOM 654 C C . HIS A 1 91 ? 1.254 22.297 8.156 1 98.75 91 HIS A C 1
ATOM 656 O O . HIS A 1 91 ? 2.438 22.531 8.422 1 98.75 91 HIS A O 1
ATOM 662 N N . ASN A 1 92 ? 0.814 22.188 6.902 1 98.75 92 ASN A N 1
ATOM 663 C CA . ASN A 1 92 ? 1.702 22.203 5.742 1 98.75 92 ASN A CA 1
ATOM 664 C C . ASN A 1 92 ? 2.238 23.609 5.473 1 98.75 92 ASN A C 1
ATOM 666 O O . ASN A 1 92 ? 3.385 23.766 5.047 1 98.75 92 ASN A O 1
ATOM 670 N N . TYR A 1 93 ? 1.391 24.578 5.637 1 98.62 93 TYR A N 1
ATOM 671 C CA . TYR A 1 93 ? 1.699 25.984 5.367 1 98.62 93 TYR A CA 1
ATOM 672 C C . TYR A 1 93 ? 1.377 26.859 6.574 1 98.62 93 TYR A C 1
ATOM 674 O O . TYR A 1 93 ? 0.5 27.719 6.508 1 98.62 93 TYR A O 1
ATOM 682 N N . SER A 1 94 ? 2.135 26.672 7.547 1 98.44 94 SER A N 1
ATOM 683 C CA . SER A 1 94 ? 1.894 27.312 8.844 1 98.44 94 SER A CA 1
ATOM 684 C C . SER A 1 94 ? 2.191 28.797 8.797 1 98.44 94 SER A C 1
ATOM 686 O O . SER A 1 94 ? 3.293 29.203 8.422 1 98.44 94 SER A O 1
ATOM 688 N N . VAL A 1 95 ? 1.271 29.547 9.227 1 98.06 95 VAL A N 1
ATOM 689 C CA . VAL A 1 95 ? 1.459 31 9.305 1 98.06 95 VAL A CA 1
ATOM 690 C C . VAL A 1 95 ? 2.553 31.328 10.32 1 98.06 95 VAL A C 1
ATOM 692 O O . VAL A 1 95 ? 3.268 32.312 10.18 1 98.06 95 VAL A O 1
ATOM 695 N N . PHE A 1 96 ? 2.805 30.5 11.258 1 97.56 96 PHE A N 1
ATOM 696 C CA . PHE A 1 96 ? 3.781 30.75 12.312 1 97.56 96 PHE A CA 1
ATOM 697 C C . PHE A 1 96 ? 5.195 30.484 11.812 1 97.56 96 PHE A C 1
ATOM 699 O O . PHE A 1 96 ? 6.172 30.844 12.469 1 97.56 96 PHE A O 1
ATOM 706 N N . LEU A 1 97 ? 5.312 29.844 10.68 1 97.62 97 LEU A N 1
ATOM 707 C CA . LEU A 1 97 ? 6.621 29.469 10.156 1 97.62 97 LEU A CA 1
ATOM 708 C C . LEU A 1 97 ? 6.844 30.078 8.766 1 97.62 97 LEU A C 1
ATOM 710 O O . LEU A 1 97 ? 7.59 29.516 7.957 1 97.62 97 LEU A O 1
ATOM 714 N N . GLY A 1 98 ? 6.129 31.078 8.461 1 97.5 98 GLY A N 1
ATOM 715 C CA . GLY A 1 98 ? 6.262 31.703 7.156 1 97.5 98 GLY A CA 1
ATOM 716 C C . GLY A 1 98 ? 5.777 30.812 6.023 1 97.5 98 GLY A C 1
ATOM 717 O O . GLY A 1 98 ? 6.352 30.812 4.934 1 97.5 98 GLY A O 1
ATOM 718 N N . PHE A 1 99 ? 4.859 29.922 6.277 1 97.69 99 PHE A N 1
ATOM 719 C CA . PHE A 1 99 ? 4.164 29.078 5.32 1 97.69 99 PHE A CA 1
ATOM 720 C C . PHE A 1 99 ? 5.07 27.938 4.84 1 97.69 99 PHE A C 1
ATOM 722 O O . PHE A 1 99 ? 4.906 27.438 3.729 1 97.69 99 PHE A O 1
ATOM 729 N N . GLN A 1 100 ? 6.051 27.625 5.68 1 96.31 100 GLN A N 1
ATOM 730 C CA . GLN A 1 100 ? 6.926 26.469 5.465 1 96.31 100 GLN A CA 1
ATOM 731 C C . GLN A 1 100 ? 6.75 25.438 6.57 1 96.31 100 GLN A C 1
ATOM 733 O O . GLN A 1 100 ? 7.547 25.391 7.512 1 96.31 100 GLN A O 1
ATOM 738 N N . GLY A 1 101 ? 5.77 24.625 6.398 1 97.12 101 GLY A N 1
ATOM 739 C CA . GLY A 1 101 ? 5.453 23.656 7.441 1 97.12 101 GLY A CA 1
ATOM 740 C C . GLY A 1 101 ? 5.848 22.234 7.074 1 97.12 101 GLY A C 1
ATOM 741 O O . GLY A 1 101 ? 6.945 22 6.562 1 97.12 101 GLY A O 1
ATOM 742 N N . GLY A 1 102 ? 5.023 21.312 7.555 1 97.69 102 GLY A N 1
ATOM 743 C CA . GLY A 1 102 ? 5.324 19.906 7.355 1 97.69 102 GLY A CA 1
ATOM 744 C C . GLY A 1 102 ? 4.613 19.297 6.16 1 97.69 102 GLY A C 1
ATOM 745 O O . GLY A 1 102 ? 4.145 20.031 5.281 1 97.69 102 GLY A O 1
ATOM 746 N N . LYS A 1 103 ? 4.59 17.984 6.164 1 98.25 103 LYS A N 1
ATOM 747 C CA . LYS A 1 103 ? 4.039 17.281 5.004 1 98.25 103 LYS A CA 1
ATOM 748 C C . LYS A 1 103 ? 2.629 16.781 5.285 1 98.25 103 LYS A C 1
ATOM 750 O O . LYS A 1 103 ? 1.98 16.203 4.406 1 98.25 103 LYS A O 1
ATOM 755 N N . GLY A 1 104 ? 2.188 16.844 6.492 1 98.25 104 GLY A N 1
ATOM 756 C CA . GLY A 1 104 ? 0.78 16.766 6.848 1 98.25 104 GLY A CA 1
ATOM 757 C C . GLY A 1 104 ? 0.277 15.336 6.973 1 98.25 104 GLY A C 1
ATOM 758 O O . GLY A 1 104 ? -0.933 15.094 6.992 1 98.25 104 GLY A O 1
ATOM 759 N N . VAL A 1 105 ? 1.143 14.305 6.98 1 98.56 105 VAL A N 1
ATOM 760 C CA . VAL A 1 105 ? 0.708 12.914 7 1 98.56 105 VAL A CA 1
ATOM 761 C C . VAL A 1 105 ? 0.007 12.609 8.32 1 98.56 105 VAL A C 1
ATOM 763 O O . VAL A 1 105 ? -1.13 12.133 8.336 1 98.56 105 VAL A O 1
ATOM 766 N N . ALA A 1 106 ? 0.642 12.898 9.445 1 98.56 106 ALA A N 1
ATOM 767 C CA . ALA A 1 106 ? 0.064 12.641 10.766 1 98.56 106 ALA A CA 1
ATOM 768 C C . ALA A 1 106 ? -1.211 13.453 10.969 1 98.56 106 ALA A C 1
ATOM 770 O O . ALA A 1 106 ? -2.201 12.938 11.5 1 98.56 106 ALA A O 1
ATOM 771 N N . THR A 1 107 ? -1.172 14.703 10.594 1 98.75 107 THR A N 1
ATOM 772 C CA . THR A 1 107 ? -2.334 15.57 10.734 1 98.75 107 THR A CA 1
ATOM 773 C C . THR A 1 107 ? -3.488 15.086 9.867 1 98.75 107 THR A C 1
ATOM 775 O O . THR A 1 107 ? -4.641 15.07 10.305 1 98.75 107 THR A O 1
ATOM 778 N N . SER A 1 108 ? -3.191 14.672 8.617 1 98.88 108 SER A N 1
ATOM 779 C CA . SER A 1 108 ? -4.219 14.102 7.75 1 98.88 108 SER A CA 1
ATOM 780 C C . SER A 1 108 ? -4.84 12.859 8.375 1 98.88 108 SER A C 1
ATOM 782 O O . SER A 1 108 ? -6.062 12.688 8.352 1 98.88 108 SER A O 1
ATOM 784 N N . PHE A 1 109 ? -3.984 12.016 8.883 1 98.81 109 PHE A N 1
ATOM 785 C CA . PHE A 1 109 ? -4.508 10.828 9.547 1 98.81 109 PHE A CA 1
ATOM 786 C C . PHE A 1 109 ? -5.398 11.219 10.719 1 98.81 109 PHE A C 1
ATOM 788 O O . PHE A 1 109 ? -6.473 10.641 10.906 1 98.81 109 PHE A O 1
ATOM 795 N N . GLY A 1 110 ? -4.973 12.125 11.492 1 98.75 110 GLY A N 1
ATOM 796 C CA . GLY A 1 110 ? -5.754 12.594 12.625 1 98.75 110 GLY A CA 1
ATOM 797 C C . GLY A 1 110 ? -7.117 13.125 12.234 1 98.75 110 GLY A C 1
ATOM 798 O O . GLY A 1 110 ? -8.125 12.789 12.859 1 98.75 110 GLY A O 1
ATOM 799 N N . THR A 1 111 ? -7.117 14.023 11.234 1 98.81 111 THR A N 1
ATOM 800 C CA . THR A 1 111 ? -8.398 14.555 10.781 1 98.81 111 THR A CA 1
ATOM 801 C C . THR A 1 111 ? -9.305 13.43 10.297 1 98.81 111 THR A C 1
ATOM 803 O O . THR A 1 111 ? -10.508 13.422 10.586 1 98.81 111 THR A O 1
ATOM 806 N N . LEU A 1 112 ? -8.727 12.453 9.594 1 98.81 112 LEU A N 1
ATOM 807 C CA . LEU A 1 112 ? -9.516 11.336 9.086 1 98.81 112 LEU A CA 1
ATOM 808 C C . LEU A 1 112 ? -10.055 10.477 10.227 1 98.81 112 LEU A C 1
ATOM 810 O O . LEU A 1 112 ? -11.203 10.039 10.188 1 98.81 112 LEU A O 1
ATOM 814 N N . LEU A 1 113 ? -9.195 10.25 11.195 1 98.69 113 LEU A N 1
ATOM 815 C CA . LEU A 1 113 ? -9.562 9.422 12.344 1 98.69 113 LEU A CA 1
ATOM 816 C C . LEU A 1 113 ? -10.812 9.969 13.023 1 98.69 113 LEU A C 1
ATOM 818 O O . LEU A 1 113 ? -11.68 9.203 13.445 1 98.69 113 LEU A O 1
ATOM 822 N N . PHE A 1 114 ? -10.914 11.242 13.07 1 98.31 114 PHE A N 1
ATOM 823 C CA . PHE A 1 114 ? -12.047 11.852 13.758 1 98.31 114 PHE A CA 1
ATOM 824 C C . PHE A 1 114 ? -13.18 12.148 12.781 1 98.31 114 PHE A C 1
ATOM 826 O O . PHE A 1 114 ? -14.336 12.305 13.18 1 98.31 114 PHE A O 1
ATOM 833 N N . LEU A 1 115 ? -12.883 12.281 11.547 1 98.31 115 LEU A N 1
ATOM 834 C CA . LEU A 1 115 ? -13.898 12.469 10.508 1 98.31 115 LEU A CA 1
ATOM 835 C C . LEU A 1 115 ? -14.617 11.156 10.219 1 98.31 115 LEU A C 1
ATOM 837 O O . LEU A 1 115 ? -15.844 11.125 10.125 1 98.31 115 LEU A O 1
ATOM 841 N N . ASP A 1 116 ? -13.898 10.117 10.078 1 98.56 116 ASP A N 1
ATOM 842 C CA . ASP A 1 116 ? -14.359 8.773 9.742 1 98.56 116 ASP A CA 1
ATOM 843 C C . ASP A 1 116 ? -13.414 7.711 10.297 1 98.56 116 ASP A C 1
ATOM 845 O O . ASP A 1 116 ? -12.547 7.215 9.578 1 98.56 116 ASP A O 1
ATOM 849 N N . PRO A 1 117 ? -13.586 7.328 11.586 1 98.5 117 PRO A N 1
ATOM 850 C CA . PRO A 1 117 ? -12.672 6.383 12.242 1 98.5 117 PRO A CA 1
ATOM 851 C C . PRO A 1 117 ? -12.578 5.051 11.5 1 98.5 117 PRO A C 1
ATOM 853 O O . PRO A 1 117 ? -11.516 4.422 11.492 1 98.5 117 PRO A O 1
ATOM 856 N N . VAL A 1 118 ? -13.656 4.562 10.867 1 98.69 118 VAL A N 1
ATOM 857 C CA . VAL A 1 118 ? -13.664 3.299 10.133 1 98.69 118 VAL A CA 1
ATOM 858 C C . VAL A 1 118 ? -12.695 3.379 8.961 1 98.69 118 VAL A C 1
ATOM 860 O O . VAL A 1 118 ? -11.844 2.504 8.789 1 98.69 118 VAL A O 1
ATOM 863 N N . LEU A 1 119 ? -12.812 4.43 8.219 1 98.75 119 LEU A N 1
ATOM 864 C CA . LEU A 1 119 ? -11.938 4.633 7.062 1 98.75 119 LEU A CA 1
ATOM 865 C C . LEU A 1 119 ? -10.484 4.758 7.496 1 98.75 119 LEU A C 1
ATOM 867 O O . LEU A 1 119 ? -9.594 4.152 6.887 1 98.75 119 LEU A O 1
ATOM 871 N N . ALA A 1 120 ? -10.242 5.527 8.555 1 98.81 120 ALA A N 1
ATOM 872 C CA . ALA A 1 120 ? -8.883 5.746 9.047 1 98.81 120 ALA A CA 1
ATOM 873 C C . ALA A 1 120 ? -8.242 4.434 9.492 1 98.81 120 ALA A C 1
ATOM 875 O O . ALA A 1 120 ? -7.09 4.148 9.148 1 98.81 120 ALA A O 1
ATOM 876 N N . LEU A 1 121 ? -8.977 3.625 10.18 1 98.75 121 LEU A N 1
ATOM 877 C CA . LEU A 1 121 ? -8.438 2.412 10.781 1 98.75 121 LEU A CA 1
ATOM 878 C C . LEU A 1 121 ? -8.211 1.334 9.727 1 98.75 121 LEU A C 1
ATOM 880 O O . LEU A 1 121 ? -7.316 0.497 9.875 1 98.75 121 LEU A O 1
ATOM 884 N N . TRP A 1 122 ? -8.977 1.34 8.641 1 98.75 122 TRP A N 1
ATOM 885 C CA . TRP A 1 122 ? -8.734 0.412 7.543 1 98.75 122 TRP A CA 1
ATOM 886 C C . TRP A 1 122 ? -7.539 0.859 6.707 1 98.75 122 TRP A C 1
ATOM 888 O O . TRP A 1 122 ? -6.812 0.028 6.156 1 98.75 122 TRP A O 1
ATOM 898 N N . THR A 1 123 ? -7.328 2.139 6.617 1 98.88 123 THR A N 1
ATOM 899 C CA . THR A 1 123 ? -6.242 2.701 5.824 1 98.88 123 THR A CA 1
ATOM 900 C C . THR A 1 123 ? -4.898 2.473 6.508 1 98.88 123 THR A C 1
ATOM 902 O O . THR A 1 123 ? -3.904 2.162 5.848 1 98.88 123 THR A O 1
ATOM 905 N N . LEU A 1 124 ? -4.898 2.539 7.812 1 98.81 124 LEU A N 1
ATOM 906 C CA . LEU A 1 124 ? -3.68 2.572 8.617 1 98.81 124 LEU A CA 1
ATOM 907 C C . LEU A 1 124 ? -2.828 1.332 8.367 1 98.81 124 LEU A C 1
ATOM 909 O O . LEU A 1 124 ? -1.63 1.441 8.102 1 98.81 124 LEU A O 1
ATOM 913 N N . PRO A 1 125 ? -3.377 0.105 8.359 1 98.81 125 PRO A N 1
ATOM 914 C CA . PRO A 1 125 ? -2.516 -1.067 8.188 1 98.81 125 PRO A CA 1
ATOM 915 C C . PRO A 1 125 ? -1.834 -1.103 6.82 1 98.81 125 PRO A C 1
ATOM 917 O O . PRO A 1 125 ? -0.729 -1.636 6.691 1 98.81 125 PRO A O 1
ATOM 920 N N . ILE A 1 126 ? -2.443 -0.506 5.809 1 98.88 126 ILE A N 1
ATOM 921 C CA . ILE A 1 126 ? -1.889 -0.55 4.461 1 98.88 126 ILE A CA 1
ATOM 922 C C . ILE A 1 126 ? -0.662 0.356 4.375 1 98.88 126 ILE A C 1
ATOM 924 O O . ILE A 1 126 ? 0.42 -0.088 3.982 1 98.88 126 ILE A O 1
ATOM 928 N N . GLY A 1 127 ? -0.826 1.618 4.77 1 98.75 127 GLY A N 1
ATOM 929 C CA . GLY A 1 127 ? 0.317 2.518 4.773 1 98.75 127 GLY A CA 1
ATOM 930 C C . GLY A 1 127 ? 1.447 2.043 5.664 1 98.75 127 GLY A C 1
ATOM 931 O O . GLY A 1 127 ? 2.617 2.098 5.277 1 98.75 127 GLY A O 1
ATOM 932 N N . LEU A 1 128 ? 1.111 1.566 6.863 1 98.69 128 LEU A N 1
ATOM 933 C CA . LEU A 1 128 ? 2.104 1.089 7.82 1 98.69 128 LEU A CA 1
ATOM 934 C C . LEU A 1 128 ? 2.859 -0.113 7.262 1 98.69 128 LEU A C 1
ATOM 936 O O . LEU A 1 128 ? 4.07 -0.235 7.457 1 98.69 128 LEU A O 1
ATOM 940 N N . SER A 1 129 ? 2.201 -1.006 6.57 1 98.69 129 SER A N 1
ATOM 941 C CA . SER A 1 129 ? 2.865 -2.176 6.004 1 98.69 129 SER A CA 1
ATOM 942 C C . SER A 1 129 ? 3.93 -1.771 4.988 1 98.69 129 SER A C 1
ATOM 944 O O . SER A 1 129 ? 5.012 -2.359 4.949 1 98.69 129 SER A O 1
ATOM 946 N N . VAL A 1 130 ? 3.604 -0.768 4.191 1 98.75 130 VAL A N 1
ATOM 947 C CA . VAL A 1 130 ? 4.57 -0.299 3.207 1 98.75 130 VAL A CA 1
ATOM 948 C C . VAL A 1 130 ? 5.812 0.237 3.914 1 98.75 130 VAL A C 1
ATOM 950 O O . VAL A 1 130 ? 6.941 -0.078 3.525 1 98.75 130 VAL A O 1
ATOM 953 N N . MET A 1 131 ? 5.582 1.043 5 1 98.38 131 MET A N 1
ATOM 954 C CA . MET A 1 131 ? 6.695 1.595 5.77 1 98.38 131 MET A CA 1
ATOM 955 C C . MET A 1 131 ? 7.555 0.482 6.355 1 98.38 131 MET A C 1
ATOM 957 O O . MET A 1 131 ? 8.789 0.55 6.305 1 98.38 131 MET A O 1
ATOM 961 N N . LEU A 1 132 ? 6.898 -0.542 6.852 1 97.94 132 LEU A N 1
ATOM 962 C CA . LEU A 1 132 ? 7.613 -1.619 7.527 1 97.94 132 LEU A CA 1
ATOM 963 C C . LEU A 1 132 ? 8.344 -2.498 6.516 1 97.94 132 LEU A C 1
ATOM 965 O O . LEU A 1 132 ? 9.461 -2.949 6.773 1 97.94 132 LEU A O 1
ATOM 969 N N . LEU A 1 133 ? 7.777 -2.721 5.395 1 98.19 133 LEU A N 1
ATOM 970 C CA . LEU A 1 133 ? 8.367 -3.584 4.379 1 98.19 133 LEU A CA 1
ATOM 971 C C . LEU A 1 133 ? 9.555 -2.898 3.703 1 98.19 133 LEU A C 1
ATOM 973 O O . LEU A 1 133 ? 10.586 -3.525 3.461 1 98.19 133 LEU A O 1
ATOM 977 N N . THR A 1 134 ? 9.438 -1.619 3.416 1 98.06 134 THR A N 1
ATOM 978 C CA . THR A 1 134 ? 10.422 -0.941 2.574 1 98.06 134 THR A CA 1
ATOM 979 C C . THR A 1 134 ? 11.352 -0.073 3.418 1 98.06 134 THR A C 1
ATOM 981 O O . THR A 1 134 ? 12.414 0.342 2.953 1 98.06 134 THR A O 1
ATOM 984 N N . ARG A 1 135 ? 10.766 0.306 4.633 1 97.81 135 ARG A N 1
ATOM 985 C CA . ARG A 1 135 ? 11.438 1.229 5.543 1 97.81 135 ARG A CA 1
ATOM 986 C C . ARG A 1 135 ? 11.43 2.648 4.988 1 97.81 135 ARG A C 1
ATOM 988 O O . ARG A 1 135 ? 12.266 3.473 5.367 1 97.81 135 ARG A O 1
ATOM 995 N N . TYR A 1 136 ? 10.562 2.934 4.02 1 98.31 136 TYR A N 1
ATOM 996 C CA . TYR A 1 136 ? 10.367 4.285 3.508 1 98.31 136 TYR A CA 1
ATOM 997 C C . TYR A 1 136 ? 9.07 4.887 4.027 1 98.31 136 TYR A C 1
ATOM 999 O O . TYR A 1 136 ? 7.98 4.469 3.623 1 98.31 136 TYR A O 1
ATOM 1007 N N . VAL A 1 137 ? 9.195 5.863 4.855 1 98.25 137 VAL A N 1
ATOM 1008 C CA . VAL A 1 137 ? 8.031 6.547 5.406 1 98.25 137 VAL A CA 1
ATOM 1009 C C . VAL A 1 137 ? 7.273 7.258 4.289 1 98.25 137 VAL A C 1
ATOM 1011 O O . VAL A 1 137 ? 6.039 7.262 4.27 1 98.25 137 VAL A O 1
ATOM 1014 N N . SER A 1 138 ? 8.016 7.832 3.332 1 98.62 138 SER A N 1
ATOM 1015 C CA . SER A 1 138 ? 7.41 8.547 2.215 1 98.62 138 SER A CA 1
ATOM 1016 C C . SER A 1 138 ? 6.516 7.633 1.388 1 98.62 138 SER A C 1
ATOM 1018 O O . SER A 1 138 ? 5.387 7.992 1.056 1 98.62 138 SER A O 1
ATOM 1020 N N . ALA A 1 139 ? 7.008 6.406 1.095 1 98.75 139 ALA A N 1
ATOM 1021 C CA . ALA A 1 139 ? 6.234 5.445 0.313 1 98.75 139 ALA A CA 1
ATOM 1022 C C . ALA A 1 139 ? 4.961 5.035 1.051 1 98.75 139 ALA A C 1
ATOM 1024 O O . ALA A 1 139 ? 3.885 4.969 0.452 1 98.75 139 ALA A O 1
ATOM 1025 N N . GLY A 1 140 ? 5.105 4.77 2.314 1 98.81 140 GLY A N 1
ATOM 1026 C CA . GLY A 1 140 ? 3.945 4.418 3.119 1 98.81 140 GLY A CA 1
ATOM 1027 C C . GLY A 1 140 ? 2.916 5.531 3.199 1 98.81 140 GLY A C 1
ATOM 1028 O O . GLY A 1 140 ? 1.712 5.273 3.158 1 98.81 140 GLY A O 1
ATOM 1029 N N . SER A 1 141 ? 3.381 6.766 3.326 1 98.81 141 SER A N 1
ATOM 1030 C CA . SER A 1 141 ? 2.5 7.926 3.426 1 98.81 141 SER A CA 1
ATOM 1031 C C . SER A 1 141 ? 1.687 8.109 2.148 1 98.81 141 SER A C 1
ATOM 1033 O O . SER A 1 141 ? 0.465 8.266 2.201 1 98.81 141 SER A O 1
ATOM 1035 N N . MET A 1 142 ? 2.381 8.039 1.04 1 98.88 142 MET A N 1
ATOM 1036 C CA . MET A 1 142 ? 1.707 8.242 -0.24 1 98.88 142 MET A CA 1
ATOM 1037 C C . MET A 1 142 ? 0.746 7.102 -0.537 1 98.88 142 MET A C 1
ATOM 1039 O O . MET A 1 142 ? -0.396 7.328 -0.938 1 98.88 142 MET A O 1
ATOM 1043 N N . THR A 1 143 ? 1.174 5.891 -0.287 1 98.88 143 THR A N 1
ATOM 1044 C CA . THR A 1 143 ? 0.302 4.738 -0.484 1 98.88 143 THR A CA 1
ATOM 1045 C C . THR A 1 143 ? -0.902 4.805 0.451 1 98.88 143 THR A C 1
ATOM 1047 O O . THR A 1 143 ? -2.016 4.438 0.067 1 98.88 143 THR A O 1
ATOM 1050 N N . GLY A 1 144 ? -0.631 5.188 1.663 1 98.88 144 GLY A N 1
ATOM 1051 C CA . GLY A 1 144 ? -1.732 5.363 2.598 1 98.88 144 GLY A CA 1
ATOM 1052 C C . GLY A 1 144 ? -2.781 6.344 2.105 1 98.88 144 GLY A C 1
ATOM 1053 O O . GLY A 1 144 ? -3.98 6.09 2.232 1 98.88 144 GLY A O 1
ATOM 1054 N N . GLY A 1 145 ? -2.32 7.504 1.586 1 98.88 145 GLY A N 1
ATOM 1055 C CA . GLY A 1 145 ? -3.248 8.453 0.996 1 98.88 145 GLY A CA 1
ATOM 1056 C C . GLY A 1 145 ? -4.105 7.852 -0.102 1 98.88 145 GLY A C 1
ATOM 1057 O O . GLY A 1 145 ? -5.324 8.039 -0.121 1 98.88 145 GLY A O 1
ATOM 1058 N N . LEU A 1 146 ? -3.484 7.137 -1.003 1 98.94 146 LEU A N 1
ATOM 1059 C CA . LEU A 1 146 ? -4.211 6.488 -2.088 1 98.94 146 LEU A CA 1
ATOM 1060 C C . LEU A 1 146 ? -5.16 5.422 -1.546 1 98.94 146 LEU A C 1
ATOM 1062 O O . LEU A 1 146 ? -6.301 5.312 -2 1 98.94 146 LEU A O 1
ATOM 1066 N N . ALA A 1 147 ? -4.668 4.613 -0.598 1 98.94 147 ALA A N 1
ATOM 1067 C CA . ALA A 1 147 ? -5.492 3.572 0.005 1 98.94 147 ALA A CA 1
ATOM 1068 C C . ALA A 1 147 ? -6.746 4.164 0.639 1 98.94 147 ALA A C 1
ATOM 1070 O O . ALA A 1 147 ? -7.832 3.588 0.539 1 98.94 147 ALA A O 1
ATOM 1071 N N . ALA A 1 148 ? -6.578 5.289 1.312 1 98.94 148 ALA A N 1
ATOM 1072 C CA . ALA A 1 148 ? -7.734 5.957 1.907 1 98.94 148 ALA A CA 1
ATOM 1073 C C . ALA A 1 148 ? -8.766 6.324 0.844 1 98.94 148 ALA A C 1
ATOM 1075 O O . ALA A 1 148 ? -9.969 6.152 1.052 1 98.94 148 ALA A O 1
ATOM 1076 N N . LEU A 1 149 ? -8.258 6.859 -0.266 1 98.94 149 LEU A N 1
ATOM 1077 C CA . LEU A 1 149 ? -9.156 7.23 -1.356 1 98.94 149 LEU A CA 1
ATOM 1078 C C . LEU A 1 149 ? -9.867 6.004 -1.92 1 98.94 149 LEU A C 1
ATOM 1080 O O . LEU A 1 149 ? -11.086 6.02 -2.102 1 98.94 149 LEU A O 1
ATOM 1084 N N . VAL A 1 150 ? -9.156 4.93 -2.139 1 98.94 150 VAL A N 1
ATOM 1085 C CA . VAL A 1 150 ? -9.711 3.697 -2.686 1 98.94 150 VAL A CA 1
ATOM 1086 C C . VAL A 1 150 ? -10.75 3.127 -1.722 1 98.94 150 VAL A C 1
ATOM 1088 O O . VAL A 1 150 ? -11.852 2.748 -2.135 1 98.94 150 VAL A O 1
ATOM 1091 N N . LEU A 1 151 ? -10.438 3.08 -0.465 1 98.94 151 LEU A N 1
ATOM 1092 C CA . LEU A 1 151 ? -11.344 2.553 0.549 1 98.94 151 LEU A CA 1
ATOM 1093 C C . LEU A 1 151 ? -12.594 3.418 0.663 1 98.94 151 LEU A C 1
ATOM 1095 O O . LEU A 1 151 ? -13.703 2.9 0.846 1 98.94 151 LEU A O 1
ATOM 1099 N N . ALA A 1 152 ? -12.422 4.773 0.616 1 98.94 152 ALA A N 1
ATOM 1100 C CA . ALA A 1 152 ? -13.578 5.66 0.672 1 98.94 152 ALA A CA 1
ATOM 1101 C C . ALA A 1 152 ? -14.555 5.367 -0.466 1 98.94 152 ALA A C 1
ATOM 1103 O O . ALA A 1 152 ? -15.766 5.32 -0.256 1 98.94 152 ALA A O 1
ATOM 1104 N N . LEU A 1 153 ? -13.992 5.145 -1.631 1 98.88 153 LEU A N 1
ATOM 1105 C CA . LEU A 1 153 ? -14.812 4.812 -2.791 1 98.88 153 LEU A CA 1
ATOM 1106 C C . LEU A 1 153 ? -15.445 3.436 -2.631 1 98.88 153 LEU A C 1
ATOM 1108 O O . LEU A 1 153 ? -16.656 3.275 -2.844 1 98.88 153 LEU A O 1
ATOM 1112 N N . ALA A 1 154 ? -14.711 2.49 -2.248 1 98.69 154 ALA A N 1
ATOM 1113 C CA . ALA A 1 154 ? -15.164 1.108 -2.127 1 98.69 154 ALA A CA 1
ATOM 1114 C C . ALA A 1 154 ? -16.266 0.982 -1.079 1 98.69 154 ALA A C 1
ATOM 1116 O O . ALA A 1 154 ? -17.172 0.16 -1.221 1 98.69 154 ALA A O 1
ATOM 1117 N N . LEU A 1 155 ? -16.141 1.773 -0.049 1 98.44 155 LEU A N 1
ATOM 1118 C CA . LEU A 1 155 ? -17.094 1.699 1.054 1 98.44 155 LEU A CA 1
ATOM 1119 C C . LEU A 1 155 ? -18.328 2.568 0.777 1 98.44 155 LEU A C 1
ATOM 1121 O O . LEU A 1 155 ? -19.234 2.656 1.607 1 98.44 155 LEU A O 1
ATOM 1125 N N . GLY A 1 156 ? -18.328 3.258 -0.313 1 98.44 156 GLY A N 1
ATOM 1126 C CA . GLY A 1 156 ? -19.484 4.043 -0.72 1 98.44 156 GLY A CA 1
ATOM 1127 C C . GLY A 1 156 ? -19.688 5.289 0.121 1 98.44 156 GLY A C 1
ATOM 1128 O O . GLY A 1 156 ? -20.812 5.641 0.461 1 98.44 156 GLY A O 1
ATOM 1129 N N . ARG A 1 157 ? -18.578 5.922 0.533 1 98.69 157 ARG A N 1
ATOM 1130 C CA . ARG A 1 157 ? -18.703 7.145 1.319 1 98.69 157 ARG A CA 1
ATOM 1131 C C . ARG A 1 157 ? -19.297 8.281 0.487 1 98.69 157 ARG A C 1
ATOM 1133 O O . ARG A 1 157 ? -19.219 8.258 -0.743 1 98.69 157 ARG A O 1
ATOM 1140 N N . PRO A 1 158 ? -19.969 9.242 1.177 1 98.62 158 PRO A N 1
ATOM 1141 C CA . PRO A 1 158 ? -20.547 10.352 0.417 1 98.62 158 PRO A CA 1
ATOM 1142 C C . PRO A 1 158 ? -19.5 11.133 -0.373 1 98.62 158 PRO A C 1
ATOM 1144 O O . PRO A 1 158 ? -18.328 11.172 0.019 1 98.62 158 PRO A O 1
ATOM 1147 N N . LEU A 1 159 ? -19.875 11.773 -1.397 1 98.62 159 LEU A N 1
ATOM 1148 C CA . LEU A 1 159 ? -19 12.43 -2.352 1 98.62 159 LEU A CA 1
ATOM 1149 C C . LEU A 1 159 ? -18.141 13.484 -1.657 1 98.62 159 LEU A C 1
ATOM 1151 O O . LEU A 1 159 ? -16.969 13.672 -2.01 1 98.62 159 LEU A O 1
ATOM 1155 N N . TRP A 1 160 ? -18.734 14.234 -0.722 1 98.69 160 TRP A N 1
ATOM 1156 C CA . TRP A 1 160 ? -17.953 15.273 -0.05 1 98.69 160 TRP A CA 1
ATOM 1157 C C . TRP A 1 160 ? -16.812 14.656 0.749 1 98.69 160 TRP A C 1
ATOM 1159 O O . TRP A 1 160 ? -15.727 15.234 0.835 1 98.69 160 TRP A O 1
ATOM 1169 N N . GLU A 1 161 ? -17.016 13.5 1.375 1 98.81 161 GLU A N 1
ATOM 1170 C CA . GLU A 1 161 ? -15.969 12.812 2.115 1 98.81 161 GLU A CA 1
ATOM 1171 C C . GLU A 1 161 ? -14.898 12.273 1.175 1 98.81 161 GLU A C 1
ATOM 1173 O O . GLU A 1 161 ? -13.703 12.406 1.444 1 98.81 161 GLU A O 1
ATOM 1178 N N . VAL A 1 162 ? -15.367 11.648 0.029 1 98.94 162 VAL A N 1
ATOM 1179 C CA . VAL A 1 162 ? -14.438 11.164 -0.988 1 98.94 162 VAL A CA 1
ATOM 1180 C C . VAL A 1 162 ? -13.578 12.312 -1.501 1 98.94 162 VAL A C 1
ATOM 1182 O O . VAL A 1 162 ? -12.367 12.172 -1.655 1 98.94 162 VAL A O 1
ATOM 1185 N N . GLY A 1 163 ? -14.242 13.43 -1.785 1 98.88 163 GLY A N 1
ATOM 1186 C CA . GLY A 1 163 ? -13.516 14.617 -2.229 1 98.88 163 GLY A CA 1
ATOM 1187 C C . GLY A 1 163 ? -12.508 15.109 -1.214 1 98.88 163 GLY A C 1
ATOM 1188 O O . GLY A 1 163 ? -11.391 15.484 -1.577 1 98.88 163 GLY A O 1
ATOM 1189 N N . THR A 1 164 ? -12.898 15.156 0.083 1 98.88 164 THR A N 1
ATOM 1190 C CA . THR A 1 164 ? -12 15.57 1.158 1 98.88 164 THR A CA 1
ATOM 1191 C C . THR A 1 164 ? -10.773 14.664 1.21 1 98.88 164 THR A C 1
ATOM 1193 O O . THR A 1 164 ? -9.641 15.156 1.26 1 98.88 164 THR A O 1
ATOM 1196 N N . VAL A 1 165 ? -10.977 13.352 1.15 1 98.94 165 VAL A N 1
ATOM 1197 C CA . VAL A 1 165 ? -9.891 12.367 1.208 1 98.94 165 VAL A CA 1
ATOM 1198 C C . VAL A 1 165 ? -9.008 12.508 -0.029 1 98.94 165 VAL A C 1
ATOM 1200 O O . VAL A 1 165 ? -7.781 12.438 0.069 1 98.94 165 VAL A O 1
ATOM 1203 N N . ALA A 1 166 ? -9.594 12.703 -1.198 1 98.94 166 ALA A N 1
ATOM 1204 C CA . ALA A 1 166 ? -8.844 12.883 -2.439 1 98.94 166 ALA A CA 1
ATOM 1205 C C . ALA A 1 166 ? -7.918 14.094 -2.352 1 98.94 166 ALA A C 1
ATOM 1207 O O . ALA A 1 166 ? -6.754 14.023 -2.754 1 98.94 166 ALA A O 1
ATOM 1208 N N . LEU A 1 167 ? -8.438 15.172 -1.835 1 98.94 167 LEU A N 1
ATOM 1209 C CA . LEU A 1 167 ? -7.645 16.391 -1.723 1 98.94 167 LEU A CA 1
ATOM 1210 C C . LEU A 1 167 ? -6.516 16.219 -0.715 1 98.94 167 LEU A C 1
ATOM 1212 O O . LEU A 1 167 ? -5.406 16.719 -0.93 1 98.94 167 LEU A O 1
ATOM 1216 N N . MET A 1 168 ? -6.809 15.523 0.39 1 98.75 168 MET A N 1
ATOM 1217 C CA . MET A 1 168 ? -5.75 15.242 1.358 1 98.75 168 MET A CA 1
ATOM 1218 C C . MET A 1 168 ? -4.668 14.367 0.743 1 98.75 168 MET A C 1
ATOM 1220 O O . MET A 1 168 ? -3.477 14.602 0.956 1 98.75 168 MET A O 1
ATOM 1224 N N . ALA A 1 169 ? -5.113 13.336 -0.011 1 98.88 169 ALA A N 1
ATOM 1225 C CA . ALA A 1 169 ? -4.152 12.469 -0.694 1 98.88 169 ALA A CA 1
ATOM 1226 C C . ALA A 1 169 ? -3.301 13.266 -1.678 1 98.88 169 ALA A C 1
ATOM 1228 O O . ALA A 1 169 ? -2.082 13.086 -1.736 1 98.88 169 ALA A O 1
ATOM 1229 N N . LEU A 1 170 ? -3.912 14.133 -2.432 1 98.81 170 LEU A N 1
ATOM 1230 C CA . LEU A 1 170 ? -3.193 14.969 -3.387 1 98.81 170 LEU A CA 1
ATOM 1231 C C . LEU A 1 170 ? -2.168 15.844 -2.678 1 98.81 170 LEU A C 1
ATOM 1233 O O . LEU A 1 170 ? -1.052 16.031 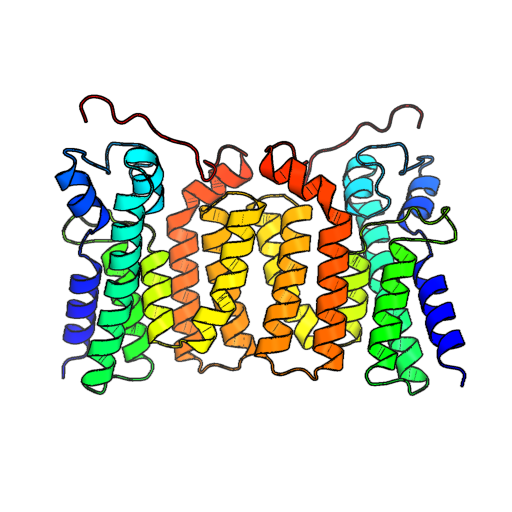-3.168 1 98.81 170 LEU A O 1
ATOM 1237 N N . LEU A 1 171 ? -2.547 16.438 -1.519 1 98.81 171 LEU A N 1
ATOM 1238 C CA . LEU A 1 171 ? -1.623 17.25 -0.74 1 98.81 171 LEU A CA 1
ATOM 1239 C C . LEU A 1 171 ? -0.428 16.422 -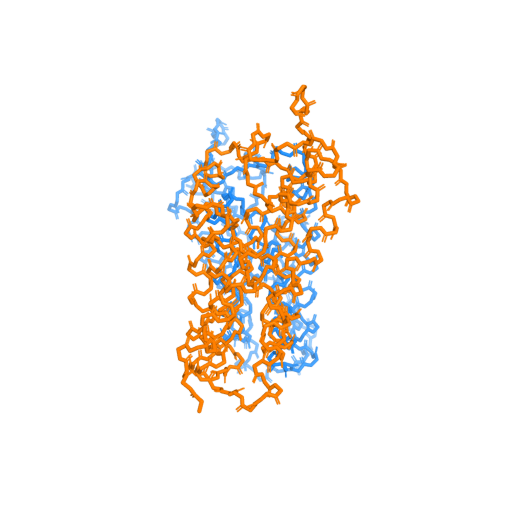0.274 1 98.81 171 LEU A C 1
ATOM 1241 O O . LEU A 1 171 ? 0.711 16.891 -0.314 1 98.81 171 LEU A O 1
ATOM 1245 N N . ILE A 1 172 ? -0.707 15.172 0.146 1 98.81 172 ILE A N 1
ATOM 1246 C CA . ILE A 1 172 ? 0.366 14.289 0.589 1 98.81 172 ILE A CA 1
ATOM 1247 C C . ILE A 1 172 ? 1.326 14.023 -0.568 1 98.81 172 ILE A C 1
ATOM 1249 O O . ILE A 1 172 ? 2.543 14.133 -0.411 1 98.81 172 ILE A O 1
ATOM 1253 N N . PHE A 1 173 ? 0.786 13.703 -1.755 1 98.81 173 PHE A N 1
ATOM 1254 C CA . PHE A 1 173 ? 1.637 13.469 -2.916 1 98.81 173 PHE A CA 1
ATOM 1255 C C . PHE A 1 173 ? 2.418 14.727 -3.277 1 98.81 173 PHE A C 1
ATOM 1257 O O . PHE A 1 173 ? 3.604 14.656 -3.607 1 98.81 173 PHE A O 1
ATOM 1264 N N . PHE A 1 174 ? 1.799 15.891 -3.162 1 98.69 174 PHE A N 1
ATOM 1265 C CA . PHE A 1 174 ? 2.434 17.156 -3.523 1 98.69 174 PHE A CA 1
ATOM 1266 C C . PHE A 1 174 ? 3.586 17.469 -2.578 1 98.69 174 PHE A C 1
ATOM 1268 O O . PHE A 1 174 ? 4.676 17.828 -3.02 1 98.69 174 PHE A O 1
ATOM 1275 N N . THR A 1 175 ? 3.357 17.297 -1.317 1 98.31 175 THR A N 1
ATOM 1276 C CA . THR A 1 175 ? 4.379 17.641 -0.334 1 98.31 175 THR A CA 1
ATOM 1277 C C . THR A 1 175 ? 5.5 16.609 -0.34 1 98.31 175 THR A C 1
ATOM 1279 O O . THR A 1 175 ? 6.582 16.844 0.201 1 98.31 175 THR A O 1
ATOM 1282 N N . HIS A 1 176 ? 5.23 15.414 -0.983 1 98.56 176 HIS A N 1
ATOM 1283 C CA . HIS A 1 176 ? 6.238 14.367 -1.036 1 98.56 176 HIS A CA 1
ATOM 1284 C C . HIS A 1 176 ? 6.895 14.297 -2.41 1 98.56 176 HIS A C 1
ATOM 1286 O O . HIS A 1 176 ? 7.531 13.297 -2.754 1 98.56 176 HIS A O 1
ATOM 1292 N N . ARG A 1 177 ? 6.773 15.297 -3.211 1 98.06 177 ARG A N 1
ATOM 1293 C CA . ARG A 1 177 ? 7.285 15.273 -4.578 1 98.06 177 ARG A CA 1
ATOM 1294 C C . ARG A 1 177 ? 8.789 15.055 -4.598 1 98.06 177 ARG A C 1
ATOM 1296 O O . ARG A 1 177 ? 9.305 14.352 -5.473 1 98.06 177 ARG A O 1
ATOM 1303 N N . GLU A 1 178 ? 9.523 15.703 -3.639 1 97.5 178 GLU A N 1
ATOM 1304 C CA . GLU A 1 178 ? 10.969 15.492 -3.564 1 97.5 178 GLU A CA 1
ATOM 1305 C C . GLU A 1 178 ? 11.297 14.078 -3.104 1 97.5 178 GLU A C 1
ATOM 1307 O O . GLU A 1 178 ? 12.258 13.469 -3.578 1 97.5 178 GLU A O 1
ATOM 1312 N N . ASN A 1 179 ? 10.57 13.57 -2.17 1 98.06 179 ASN A N 1
ATOM 1313 C CA . ASN A 1 179 ? 10.734 12.18 -1.744 1 98.06 179 ASN A CA 1
ATOM 1314 C C . ASN A 1 179 ? 10.516 11.211 -2.9 1 98.06 179 ASN A C 1
ATOM 1316 O O . ASN A 1 179 ? 11.219 10.203 -3.01 1 98.06 179 ASN A O 1
ATOM 1320 N N . LEU A 1 180 ? 9.461 11.484 -3.719 1 97.94 180 LEU A N 1
ATOM 1321 C CA . LEU A 1 180 ? 9.172 10.641 -4.875 1 97.94 180 LEU A CA 1
ATOM 1322 C C . LEU A 1 180 ? 10.375 10.57 -5.805 1 97.94 180 LEU A C 1
ATOM 1324 O O . LEU A 1 180 ? 10.742 9.484 -6.266 1 97.94 180 LEU A O 1
ATOM 1328 N N . LYS A 1 181 ? 11.008 11.703 -6.059 1 98.06 181 LYS A N 1
ATOM 1329 C CA . LYS A 1 181 ? 12.211 11.734 -6.883 1 98.06 181 LYS A CA 1
ATOM 1330 C C . LYS A 1 181 ? 13.32 10.883 -6.27 1 98.06 181 LYS A C 1
ATOM 1332 O O . LYS A 1 181 ? 13.984 10.117 -6.973 1 98.06 181 LYS A O 1
ATOM 1337 N N . ARG A 1 182 ? 13.516 10.992 -4.957 1 97.94 182 ARG A N 1
ATOM 1338 C CA . ARG A 1 182 ? 14.562 10.234 -4.27 1 97.94 182 ARG A CA 1
ATOM 1339 C C . ARG A 1 182 ? 14.25 8.742 -4.277 1 97.94 182 ARG A C 1
ATOM 1341 O O . ARG A 1 182 ? 15.156 7.914 -4.398 1 97.94 182 ARG A O 1
ATOM 1348 N N . LEU A 1 183 ? 12.977 8.43 -4.102 1 97.44 183 LEU A N 1
ATOM 1349 C CA . LEU A 1 183 ? 12.578 7.031 -4.18 1 97.44 183 LEU A CA 1
ATOM 1350 C C . LEU A 1 183 ? 12.945 6.438 -5.535 1 97.44 183 LEU A C 1
ATOM 1352 O O . LEU A 1 183 ? 13.562 5.371 -5.602 1 97.44 183 LEU A O 1
ATOM 1356 N N . GLN A 1 184 ? 12.586 7.129 -6.598 1 96.25 184 GLN A N 1
ATOM 1357 C CA . GLN A 1 184 ? 12.844 6.66 -7.953 1 96.25 184 GLN A CA 1
ATOM 1358 C C . GLN A 1 184 ? 14.344 6.551 -8.219 1 96.25 184 GLN A C 1
ATOM 1360 O O . GLN A 1 184 ? 14.789 5.66 -8.945 1 96.25 184 GLN A O 1
ATOM 1365 N N . ALA A 1 185 ? 15.141 7.426 -7.535 1 96.19 185 ALA A N 1
ATOM 1366 C CA . ALA A 1 185 ? 16.594 7.461 -7.73 1 96.19 185 ALA A CA 1
ATOM 1367 C C . ALA A 1 185 ? 17.297 6.477 -6.801 1 96.19 185 ALA A C 1
ATOM 1369 O O . ALA A 1 185 ? 18.5 6.223 -6.945 1 96.19 185 ALA A O 1
ATOM 1370 N N . GLY A 1 186 ? 16.594 5.938 -5.801 1 94.31 186 GLY A N 1
ATOM 1371 C CA . GLY A 1 186 ? 17.188 5.008 -4.848 1 94.31 186 GLY A CA 1
ATOM 1372 C C . GLY A 1 186 ? 17.969 5.703 -3.75 1 94.31 186 GLY A C 1
ATOM 1373 O O . GLY A 1 186 ? 18.875 5.105 -3.152 1 94.31 186 GLY A O 1
ATOM 1374 N N . THR A 1 187 ? 17.609 7.02 -3.488 1 95.25 187 THR A N 1
ATOM 1375 C CA . THR A 1 187 ? 18.391 7.781 -2.523 1 95.25 187 THR A CA 1
ATOM 1376 C C . THR A 1 187 ? 17.516 8.227 -1.351 1 95.25 187 THR A C 1
ATOM 1378 O O . THR A 1 187 ? 17.953 9.008 -0.505 1 95.25 187 THR A O 1
ATOM 1381 N N . GLU A 1 188 ? 16.297 7.73 -1.302 1 96.5 188 GLU A N 1
ATOM 1382 C CA . GLU A 1 188 ? 15.406 8.055 -0.194 1 96.5 188 GLU A CA 1
ATOM 1383 C C . GLU A 1 188 ? 15.953 7.527 1.129 1 96.5 188 GLU A C 1
ATOM 1385 O O . GLU A 1 188 ? 16.469 6.41 1.191 1 96.5 188 GLU A O 1
ATOM 1390 N N . ARG A 1 189 ? 15.773 8.367 2.195 1 94.38 189 ARG A N 1
ATOM 1391 C CA . ARG A 1 189 ? 16.234 7.961 3.52 1 94.38 189 ARG A CA 1
ATOM 1392 C C . ARG A 1 189 ? 15.352 6.859 4.094 1 94.38 189 ARG A C 1
ATOM 1394 O O . ARG A 1 189 ? 14.133 6.902 3.959 1 94.38 189 ARG A O 1
ATOM 1401 N N . ARG A 1 190 ? 15.969 5.941 4.715 1 95.06 190 ARG A N 1
ATOM 1402 C CA . ARG A 1 190 ? 15.242 4.816 5.297 1 95.06 190 ARG A CA 1
ATOM 1403 C C . ARG A 1 190 ? 14.945 5.062 6.773 1 95.06 190 ARG A C 1
ATOM 1405 O O . ARG A 1 190 ? 15.664 5.809 7.441 1 95.06 190 ARG A O 1
ATOM 1412 N N . LEU A 1 191 ? 13.883 4.477 7.223 1 92.62 191 LEU A N 1
ATOM 1413 C CA . LEU A 1 191 ? 13.523 4.512 8.641 1 92.62 191 LEU A CA 1
ATOM 1414 C C . LEU A 1 191 ? 14.641 3.93 9.5 1 92.62 191 LEU A C 1
ATOM 1416 O O . LEU A 1 191 ? 15.18 2.869 9.18 1 92.62 191 LEU A O 1
ATOM 1420 N N . GLY A 1 192 ? 15.016 4.637 10.539 1 87.5 192 GLY A N 1
ATOM 1421 C CA . GLY A 1 192 ? 16.078 4.176 11.43 1 87.5 192 GLY A CA 1
ATOM 1422 C C . GLY A 1 192 ? 17.391 4.895 11.219 1 87.5 192 GLY A C 1
ATOM 1423 O O . GLY A 1 192 ? 18.281 4.84 12.078 1 87.5 192 GLY A O 1
ATOM 1424 N N . GLU A 1 193 ? 17.562 5.512 10.078 1 90.06 193 GLU A N 1
ATOM 1425 C CA . GLU A 1 193 ? 18.781 6.289 9.828 1 90.06 193 GLU A CA 1
ATOM 1426 C C . GLU A 1 193 ? 18.812 7.555 10.68 1 90.06 193 GLU A C 1
ATOM 1428 O O . GLU A 1 193 ? 17.797 8.258 10.789 1 90.06 193 GLU A O 1
ATOM 1433 N N . ARG A 1 194 ? 19.891 7.863 11.258 1 90.38 194 ARG A N 1
ATOM 1434 C CA . ARG A 1 194 ? 20.062 9.031 12.117 1 90.38 194 ARG A CA 1
ATOM 1435 C C . ARG A 1 194 ? 20.828 10.141 11.391 1 90.38 194 ARG A C 1
ATOM 1437 O O . ARG A 1 194 ? 21.516 9.883 10.414 1 90.38 194 ARG A O 1
ATOM 1444 N N . VAL A 1 195 ? 20.5 11.312 11.922 1 88.06 195 VAL A N 1
ATOM 1445 C CA . VAL A 1 195 ? 21.25 12.453 11.414 1 88.06 195 VAL A CA 1
ATOM 1446 C C . VAL A 1 195 ? 21.984 13.133 12.555 1 88.06 195 VAL A C 1
ATOM 1448 O O . VAL A 1 195 ? 21.547 13.102 13.703 1 88.06 195 VAL A O 1
ATOM 1451 N N . GLU A 1 196 ? 23.172 13.625 12.273 1 84.69 196 GLU A N 1
ATOM 1452 C CA . GLU A 1 196 ? 23.984 14.312 13.273 1 84.69 196 GLU A CA 1
ATOM 1453 C C . GLU A 1 196 ? 23.422 15.688 13.594 1 84.69 196 GLU A C 1
ATOM 1455 O O . GLU A 1 196 ? 23.031 16.438 12.695 1 84.69 196 GLU A O 1
ATOM 1460 N N . VAL A 1 197 ? 23.266 15.922 14.852 1 84.19 197 VAL A N 1
ATOM 1461 C CA . VAL A 1 197 ? 22.812 17.219 15.344 1 84.19 197 VAL A CA 1
ATOM 1462 C C . VAL A 1 197 ? 24 18.047 15.812 1 84.19 197 VAL A C 1
ATOM 1464 O O . VAL A 1 197 ? 24.594 17.766 16.859 1 84.19 197 VAL A O 1
ATOM 1467 N N . ARG A 1 198 ? 24.984 18.438 14.922 1 64.81 198 ARG A N 1
ATOM 1468 C CA . ARG A 1 198 ? 26.125 19.234 15.352 1 64.81 198 ARG A CA 1
ATOM 1469 C C . ARG A 1 198 ? 25.719 20.656 15.695 1 64.81 198 ARG A C 1
ATOM 1471 O O . ARG A 1 198 ? 25.078 21.328 14.891 1 64.81 198 ARG A O 1
ATOM 1478 N N . ASP A 1 199 ? 26.172 21.469 16.812 1 57.84 199 ASP A N 1
ATOM 1479 C CA . ASP A 1 199 ? 26.016 22.844 17.281 1 57.84 199 ASP A CA 1
ATOM 1480 C C . ASP A 1 199 ? 24.672 23.422 16.828 1 57.84 199 ASP A C 1
ATOM 1482 O O . ASP A 1 199 ? 24.578 24.609 16.531 1 57.84 199 ASP A O 1
ATOM 1486 N N . ALA A 1 200 ? 23.969 22.75 16.5 1 46.69 200 ALA A N 1
ATOM 1487 C CA . ALA A 1 200 ? 22.672 23.219 16.016 1 46.69 200 ALA A CA 1
ATOM 1488 C C . ALA A 1 200 ? 21.781 23.625 17.172 1 46.69 200 ALA A C 1
ATOM 1490 O O . ALA A 1 200 ? 21.766 22.969 18.219 1 46.69 200 ALA A O 1
ATOM 1491 N N . MET B 1 1 ? -20.297 -34.781 -7.242 1 57.12 1 MET B N 1
ATOM 1492 C CA . MET B 1 1 ? -18.953 -34.656 -7.777 1 57.12 1 MET B CA 1
ATOM 1493 C C . MET B 1 1 ? -17.922 -34.531 -6.656 1 57.12 1 MET B C 1
ATOM 1495 O O . MET B 1 1 ? -18.156 -33.812 -5.688 1 57.12 1 MET B O 1
ATOM 1499 N N . ASP B 1 2 ? -16.875 -35.406 -6.598 1 81.88 2 ASP B N 1
ATOM 1500 C CA . ASP B 1 2 ? -15.906 -35.469 -5.504 1 81.88 2 ASP B CA 1
ATOM 1501 C C . ASP B 1 2 ? -15.078 -34.188 -5.43 1 81.88 2 ASP B C 1
ATOM 1503 O O . ASP B 1 2 ? -14.477 -33.781 -6.426 1 81.88 2 ASP B O 1
ATOM 1507 N N . TRP B 1 3 ? -15.273 -33.375 -4.504 1 88.31 3 TRP B N 1
ATOM 1508 C CA . TRP B 1 3 ? -14.617 -32.094 -4.262 1 88.31 3 TRP B CA 1
ATOM 1509 C C . TRP B 1 3 ? -13.102 -32.219 -4.402 1 88.31 3 TRP B C 1
ATOM 1511 O O . TRP B 1 3 ? -12.438 -31.281 -4.844 1 88.31 3 TRP B O 1
ATOM 1521 N N . LEU B 1 4 ? -12.617 -33.344 -4.168 1 90.19 4 LEU B N 1
ATOM 1522 C CA . LEU B 1 4 ? -11.18 -33.562 -4.234 1 90.19 4 LEU B CA 1
ATOM 1523 C C . LEU B 1 4 ? -10.688 -33.5 -5.68 1 90.19 4 LEU B C 1
ATOM 1525 O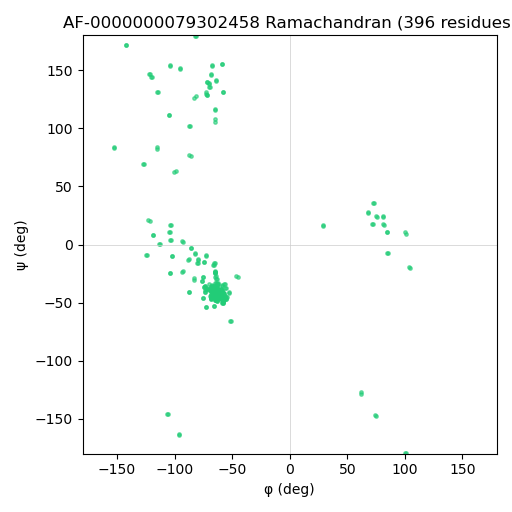 O . LEU B 1 4 ? -9.602 -33 -5.953 1 90.19 4 LEU B O 1
ATOM 1529 N N . TRP B 1 5 ? -11.516 -34.062 -6.559 1 92.12 5 TRP B N 1
ATOM 1530 C CA . TRP B 1 5 ? -11.133 -34.094 -7.969 1 92.12 5 TRP B CA 1
ATOM 1531 C C . TRP B 1 5 ? -11.117 -32.656 -8.523 1 92.12 5 TRP B C 1
ATOM 1533 O O . TRP B 1 5 ? -10.258 -32.312 -9.344 1 92.12 5 TRP B O 1
ATOM 1543 N N . VAL B 1 6 ? -12.031 -31.844 -8.062 1 93.25 6 VAL B N 1
ATOM 1544 C CA . VAL B 1 6 ? -12.125 -30.453 -8.5 1 93.25 6 VAL B CA 1
ATOM 1545 C C . VAL B 1 6 ? -10.867 -29.703 -8.062 1 93.25 6 VAL B C 1
ATOM 1547 O O . VAL B 1 6 ? -10.258 -28.984 -8.867 1 93.25 6 VAL B O 1
ATOM 1550 N N . LEU B 1 7 ? -10.469 -29.891 -6.844 1 97.06 7 LEU B N 1
ATOM 1551 C CA . LEU B 1 7 ? -9.281 -29.219 -6.312 1 97.06 7 LEU B CA 1
ATOM 1552 C C . LEU B 1 7 ? -8.023 -29.719 -7.012 1 97.06 7 LEU B C 1
ATOM 1554 O O . LEU B 1 7 ? -7.125 -28.922 -7.316 1 97.06 7 LEU B O 1
ATOM 1558 N N . PHE B 1 8 ? -8.008 -31 -7.273 1 96.62 8 PHE B N 1
ATOM 1559 C CA . PHE B 1 8 ? -6.859 -31.594 -7.941 1 96.62 8 PHE B CA 1
ATOM 1560 C C . PHE B 1 8 ? -6.695 -31.047 -9.352 1 96.62 8 PHE B C 1
ATOM 1562 O O . PHE B 1 8 ? -5.586 -30.703 -9.766 1 96.62 8 PHE B O 1
ATOM 1569 N N . LEU B 1 9 ? -7.793 -30.922 -10.102 1 96.06 9 LEU B N 1
ATOM 1570 C CA . LEU B 1 9 ? -7.75 -30.375 -11.461 1 96.06 9 LEU B CA 1
ATOM 1571 C C . LEU B 1 9 ? -7.332 -28.922 -11.453 1 96.06 9 LEU B C 1
ATOM 1573 O O . LEU B 1 9 ? -6.578 -28.484 -12.32 1 96.06 9 LEU B O 1
ATOM 1577 N N . ALA B 1 10 ? -7.848 -28.172 -10.477 1 98.06 10 ALA B N 1
ATOM 1578 C CA . ALA B 1 10 ? -7.445 -26.766 -10.344 1 98.06 10 ALA B CA 1
ATOM 1579 C C . ALA B 1 10 ? -5.949 -26.656 -10.07 1 98.06 10 ALA B C 1
ATOM 1581 O O . ALA B 1 10 ? -5.273 -25.797 -10.656 1 98.06 10 ALA B O 1
ATOM 1582 N N . TYR B 1 11 ? -5.438 -27.469 -9.219 1 98.38 11 TYR B N 1
ATOM 1583 C CA . TYR B 1 11 ? -4.012 -27.516 -8.922 1 98.38 11 TYR B CA 1
ATOM 1584 C C . TYR B 1 11 ? -3.197 -27.812 -10.172 1 98.38 11 TYR B C 1
ATOM 1586 O O . TYR B 1 11 ? -2.209 -27.125 -10.453 1 98.38 11 TYR B O 1
ATOM 1594 N N . LEU B 1 12 ? -3.646 -28.812 -10.906 1 97.5 12 LEU B N 1
ATOM 1595 C CA . LEU B 1 12 ? -2.928 -29.203 -12.117 1 97.5 12 LEU B CA 1
ATOM 1596 C C . LEU B 1 12 ? -2.928 -28.078 -13.141 1 97.5 12 LEU B C 1
ATOM 1598 O O . LEU B 1 12 ? -1.907 -27.812 -13.781 1 97.5 12 LEU B O 1
ATOM 1602 N N . PHE B 1 13 ? -4.07 -27.469 -13.25 1 97.19 13 PHE B N 1
ATOM 1603 C CA . PHE B 1 13 ? -4.188 -26.344 -14.172 1 97.19 13 PHE B CA 1
ATOM 1604 C C . PHE B 1 13 ? -3.26 -25.203 -13.758 1 97.19 13 PHE B C 1
ATOM 1606 O O . PHE B 1 13 ? -2.549 -24.641 -14.594 1 97.19 13 PHE B O 1
ATOM 1613 N N . GLY B 1 14 ? -3.215 -24.859 -12.469 1 98.12 14 GLY B N 1
ATOM 1614 C CA . GLY B 1 14 ? -2.336 -23.844 -11.93 1 98.12 14 GLY B CA 1
ATOM 1615 C C . GLY B 1 14 ? -0.866 -24.203 -12.031 1 98.12 14 GLY B C 1
ATOM 1616 O O . GLY B 1 14 ? -0.005 -23.312 -12.055 1 98.12 14 GLY B O 1
ATOM 1617 N N . SER B 1 15 ? -0.569 -25.453 -12.234 1 98.5 15 SER B N 1
ATOM 1618 C CA . SER B 1 15 ? 0.801 -25.969 -12.203 1 98.5 15 SER B CA 1
ATOM 1619 C C . SER B 1 15 ? 1.502 -25.734 -13.539 1 98.5 15 SER B C 1
ATOM 1621 O O . SER B 1 15 ? 2.715 -25.938 -13.648 1 98.5 15 SER B O 1
ATOM 1623 N N . ILE B 1 16 ? 0.768 -25.281 -14.547 1 97.94 16 ILE B N 1
ATOM 1624 C CA . ILE B 1 16 ? 1.382 -25.031 -15.844 1 97.94 16 ILE B CA 1
ATOM 1625 C C . ILE B 1 16 ? 2.408 -23.906 -15.727 1 97.94 16 ILE B C 1
ATOM 1627 O O . ILE B 1 16 ? 2.059 -22.766 -15.391 1 97.94 16 ILE B O 1
ATOM 1631 N N . PRO B 1 17 ? 3.668 -24.203 -15.953 1 98.19 17 PRO B N 1
ATOM 1632 C CA . PRO B 1 17 ? 4.723 -23.203 -15.727 1 98.19 17 PRO B CA 1
ATOM 1633 C C . PRO B 1 17 ? 4.953 -22.297 -16.922 1 98.19 17 PRO B C 1
ATOM 1635 O O . PRO B 1 17 ? 5.973 -22.422 -17.609 1 98.19 17 PRO B O 1
ATOM 1638 N N . ALA B 1 18 ? 4.098 -21.344 -17.156 1 98.06 18 ALA B N 1
ATOM 1639 C CA . ALA B 1 18 ? 4.117 -20.453 -18.312 1 98.06 18 ALA B CA 1
ATOM 1640 C C . ALA B 1 18 ? 5.48 -19.781 -18.469 1 98.06 18 ALA B C 1
ATOM 1642 O O . ALA B 1 18 ? 6 -19.688 -19.594 1 98.06 18 ALA B O 1
ATOM 1643 N N . GLY B 1 19 ? 6.105 -19.359 -17.391 1 98.06 19 GLY B N 1
ATOM 1644 C CA . GLY B 1 19 ? 7.402 -18.688 -17.438 1 98.06 19 GLY B CA 1
ATOM 1645 C C . GLY B 1 19 ? 8.492 -19.578 -18.031 1 98.06 19 GLY B C 1
ATOM 1646 O O . GLY B 1 19 ? 9.281 -19.125 -18.859 1 98.06 19 GLY B O 1
ATOM 1647 N N . VAL B 1 20 ? 8.531 -20.828 -17.625 1 98.25 20 VAL B N 1
ATOM 1648 C CA . VAL B 1 20 ? 9.516 -21.781 -18.109 1 98.25 20 VAL B CA 1
ATOM 1649 C C . VAL B 1 20 ? 9.273 -22.047 -19.594 1 98.25 20 VAL B C 1
ATOM 1651 O O . VAL B 1 20 ? 10.211 -22.031 -20.406 1 98.25 20 VAL B O 1
ATOM 1654 N N . LEU B 1 21 ? 8.008 -22.234 -19.922 1 98.19 21 LEU B N 1
ATOM 1655 C CA . LEU B 1 21 ? 7.648 -22.562 -21.297 1 98.19 21 LEU B CA 1
ATOM 1656 C C . LEU B 1 21 ? 7.965 -21.406 -22.234 1 98.19 21 LEU B C 1
ATOM 1658 O O . LEU B 1 21 ? 8.562 -21.609 -23.297 1 98.19 21 LEU B O 1
ATOM 1662 N N . VAL B 1 22 ? 7.672 -20.203 -21.875 1 98.19 22 VAL B N 1
ATOM 1663 C CA . VAL B 1 22 ? 7.914 -19.016 -22.703 1 98.19 22 VAL B CA 1
ATOM 1664 C C . VAL B 1 22 ? 9.422 -18.781 -22.828 1 98.19 22 VAL B C 1
ATOM 1666 O O . VAL B 1 22 ? 9.93 -18.547 -23.922 1 98.19 22 VAL B O 1
ATOM 1669 N N . ALA B 1 23 ? 10.164 -18.844 -21.75 1 97.94 23 ALA B N 1
ATOM 1670 C CA . ALA B 1 23 ? 11.609 -18.594 -21.781 1 97.94 23 ALA B CA 1
ATOM 1671 C C . ALA B 1 23 ? 12.32 -19.625 -22.656 1 97.94 23 ALA B C 1
ATOM 1673 O O . ALA B 1 23 ? 13.289 -19.297 -23.344 1 97.94 23 ALA B O 1
ATOM 1674 N N . ARG B 1 24 ? 11.766 -20.859 -22.641 1 97.44 24 ARG B N 1
ATOM 1675 C CA . ARG B 1 24 ? 12.359 -21.922 -23.438 1 97.44 24 ARG B CA 1
ATOM 1676 C C . ARG B 1 24 ? 12.273 -21.594 -24.938 1 97.44 24 ARG B C 1
ATOM 1678 O O . ARG B 1 24 ? 13.18 -21.953 -25.703 1 97.44 24 ARG B O 1
ATOM 1685 N N . THR B 1 25 ? 11.258 -20.938 -25.359 1 97.44 25 THR B N 1
ATOM 1686 C CA . THR B 1 25 ? 11.125 -20.562 -26.766 1 97.44 25 THR B CA 1
ATOM 1687 C C . THR B 1 25 ? 12.211 -19.578 -27.172 1 97.44 25 THR B C 1
ATOM 1689 O O . THR B 1 25 ? 12.484 -19.406 -28.359 1 97.44 25 THR B O 1
ATOM 1692 N N . TYR B 1 26 ? 12.867 -18.969 -26.219 1 96.94 26 TYR B N 1
ATOM 1693 C CA . TYR B 1 26 ? 13.969 -18.047 -26.484 1 96.94 26 TYR B CA 1
ATOM 1694 C C . TYR B 1 26 ? 15.312 -18.719 -26.188 1 96.94 26 TYR B C 1
ATOM 1696 O O . TYR B 1 26 ? 16.344 -18.047 -26.172 1 96.94 26 TYR B O 1
ATOM 1704 N N . GLY B 1 27 ? 15.227 -20.047 -25.828 1 96.56 27 GLY B N 1
ATOM 1705 C CA . GLY B 1 27 ? 16.438 -20.797 -25.578 1 96.56 27 GLY B CA 1
ATOM 1706 C C . GLY B 1 27 ? 17 -20.578 -24.172 1 96.56 27 GLY B C 1
ATOM 1707 O O . GLY B 1 27 ? 18.188 -20.797 -23.938 1 96.56 27 GLY B O 1
ATOM 1708 N N . VAL B 1 28 ? 16.234 -20.078 -23.312 1 96.62 28 VAL B N 1
ATOM 1709 C CA . VAL B 1 28 ? 16.719 -19.703 -21.984 1 96.62 28 VAL B CA 1
ATOM 1710 C C . VAL B 1 28 ? 16.047 -20.578 -20.922 1 96.62 28 VAL B C 1
ATOM 1712 O O . VAL B 1 28 ? 14.844 -20.828 -20.984 1 96.62 28 VAL B O 1
ATOM 1715 N N . ASP B 1 29 ? 16.844 -21.125 -20.031 1 97.19 29 ASP B N 1
ATOM 1716 C CA . ASP B 1 29 ? 16.312 -21.719 -18.812 1 97.19 29 ASP B CA 1
ATOM 1717 C C . ASP B 1 29 ? 16.172 -20.656 -17.719 1 97.19 29 ASP B C 1
ATOM 1719 O O . ASP B 1 29 ? 17.141 -20.328 -17.031 1 97.19 29 ASP B O 1
ATOM 1723 N N . ILE B 1 30 ? 14.93 -20.188 -17.516 1 97.12 30 ILE B N 1
ATOM 1724 C CA . ILE B 1 30 ? 14.656 -19.031 -16.672 1 97.12 30 ILE B CA 1
ATOM 1725 C C . ILE B 1 30 ? 15.031 -19.359 -15.227 1 97.12 30 ILE B C 1
ATOM 1727 O O . ILE B 1 30 ? 15.281 -18.453 -14.422 1 97.12 30 ILE B O 1
ATOM 1731 N N . ARG B 1 31 ? 15.07 -20.609 -14.844 1 96.69 31 ARG B N 1
ATOM 1732 C CA . ARG B 1 31 ? 15.391 -21.031 -13.484 1 96.69 31 ARG B CA 1
ATOM 1733 C C . ARG B 1 31 ? 16.875 -20.844 -13.18 1 96.69 31 ARG B C 1
ATOM 1735 O O . ARG B 1 31 ? 17.281 -20.922 -12.023 1 96.69 31 ARG B O 1
ATOM 1742 N N . LYS B 1 32 ? 17.625 -20.531 -14.172 1 95.25 32 LYS B N 1
ATOM 1743 C CA . LYS B 1 32 ? 19.078 -20.406 -14.016 1 95.25 32 LYS B CA 1
ATOM 1744 C C . LYS B 1 32 ? 19.531 -18.969 -14.219 1 95.25 32 LYS B C 1
ATOM 1746 O O . LYS B 1 32 ? 20.719 -18.672 -14.156 1 95.25 32 LYS B O 1
ATOM 1751 N N . VAL B 1 33 ? 18.656 -18.109 -14.477 1 94.69 33 VAL B N 1
ATOM 1752 C CA . VAL B 1 33 ? 19 -16.719 -14.766 1 94.69 33 VAL B CA 1
ATOM 1753 C C . VAL B 1 33 ? 18.281 -15.805 -13.773 1 94.69 33 VAL B C 1
ATOM 1755 O O . VAL B 1 33 ? 17.203 -16.141 -13.266 1 94.69 33 VAL B O 1
ATOM 1758 N N . GLY B 1 34 ? 18.969 -14.672 -13.43 1 92.44 34 GLY B N 1
ATOM 1759 C CA . GLY B 1 34 ? 18.359 -13.695 -12.539 1 92.44 34 GLY B CA 1
ATOM 1760 C C . GLY B 1 34 ? 18.047 -14.258 -11.156 1 92.44 34 GLY B C 1
ATOM 1761 O O . GLY B 1 34 ? 18.922 -14.844 -10.516 1 92.44 34 GLY B O 1
ATOM 1762 N N . SER B 1 35 ? 16.828 -14.078 -10.734 1 93.5 35 SER B N 1
ATOM 1763 C CA . SER B 1 35 ? 16.422 -14.57 -9.414 1 93.5 35 SER B CA 1
ATOM 1764 C C . SER B 1 35 ? 16.125 -16.062 -9.445 1 93.5 35 SER B C 1
ATOM 1766 O O . SER B 1 35 ? 16.016 -16.703 -8.398 1 93.5 35 SER B O 1
ATOM 1768 N N . GLY B 1 36 ? 15.961 -16.594 -10.656 1 94.88 36 GLY B N 1
ATOM 1769 C CA . GLY B 1 36 ? 15.609 -18 -10.82 1 94.88 36 GLY B CA 1
ATOM 1770 C C . GLY B 1 36 ? 14.117 -18.25 -10.719 1 94.88 36 GLY B C 1
ATOM 1771 O O . GLY B 1 36 ? 13.656 -19.375 -10.953 1 94.88 36 GLY B O 1
ATOM 1772 N N . ASN B 1 37 ? 13.383 -17.172 -10.336 1 96.31 37 ASN B N 1
ATOM 1773 C CA . ASN B 1 37 ? 11.93 -17.297 -10.266 1 96.31 37 ASN B CA 1
ATOM 1774 C C . ASN B 1 37 ? 11.32 -17.469 -11.656 1 96.31 37 ASN B C 1
ATOM 1776 O O . ASN B 1 37 ? 11.758 -16.828 -12.617 1 96.31 37 ASN B O 1
ATOM 1780 N N . ILE B 1 38 ? 10.273 -18.203 -11.727 1 96.75 38 ILE B N 1
ATOM 1781 C CA . ILE B 1 38 ? 9.75 -18.516 -13.055 1 96.75 38 ILE B CA 1
ATOM 1782 C C . ILE B 1 38 ? 8.672 -17.516 -13.438 1 96.75 38 ILE B C 1
ATOM 1784 O O . ILE B 1 38 ? 8.023 -17.656 -14.477 1 96.75 38 ILE B O 1
ATOM 1788 N N . GLY B 1 39 ? 8.383 -16.531 -12.672 1 96.5 39 GLY B N 1
ATOM 1789 C CA . GLY B 1 39 ? 7.312 -15.57 -12.906 1 96.5 39 GLY B CA 1
ATOM 1790 C C . GLY B 1 39 ? 7.699 -14.477 -13.875 1 96.5 39 GLY B C 1
ATOM 1791 O O . GLY B 1 39 ? 8.828 -14.438 -14.367 1 96.5 39 GLY B O 1
ATOM 1792 N N . ALA B 1 40 ? 6.73 -13.594 -14.117 1 97.44 40 ALA B N 1
ATOM 1793 C CA . ALA B 1 40 ? 6.836 -12.555 -15.133 1 97.44 40 ALA B CA 1
ATOM 1794 C C . ALA B 1 40 ? 7.961 -11.578 -14.805 1 97.44 40 ALA B C 1
ATOM 1796 O O . ALA B 1 40 ? 8.633 -11.062 -15.703 1 97.44 40 ALA B O 1
ATOM 1797 N N . THR B 1 41 ? 8.266 -11.258 -13.547 1 96.88 41 THR B N 1
ATOM 1798 C CA . THR B 1 41 ? 9.258 -10.266 -13.148 1 96.88 41 THR B CA 1
ATOM 1799 C C . THR B 1 41 ? 10.664 -10.703 -13.57 1 96.88 41 THR B C 1
ATOM 1801 O O . THR B 1 41 ? 11.43 -9.914 -14.117 1 96.88 41 THR B O 1
ATOM 1804 N N . ASN B 1 42 ? 11 -11.969 -13.32 1 96.94 42 ASN B N 1
ATOM 1805 C CA . ASN B 1 42 ? 12.305 -12.469 -13.742 1 96.94 42 ASN B CA 1
ATOM 1806 C C . ASN B 1 42 ? 12.406 -12.555 -15.266 1 96.94 42 ASN B C 1
ATOM 1808 O O . ASN B 1 42 ? 13.461 -12.273 -15.836 1 96.94 42 ASN B O 1
ATOM 1812 N N . VAL B 1 43 ? 11.289 -12.938 -15.875 1 97.75 43 VAL B N 1
ATOM 1813 C CA . VAL B 1 43 ? 11.266 -12.984 -17.344 1 97.75 43 VAL B CA 1
ATOM 1814 C C . VAL B 1 43 ? 11.461 -11.586 -17.906 1 97.75 43 VAL B C 1
ATOM 1816 O O . VAL B 1 43 ? 12.141 -11.414 -18.922 1 97.75 43 VAL B O 1
ATOM 1819 N N . LEU B 1 44 ? 10.914 -10.617 -17.297 1 97.44 44 LEU B N 1
ATOM 1820 C CA . LEU B 1 44 ? 11.094 -9.234 -17.703 1 97.44 44 LEU B CA 1
ATOM 1821 C C . LEU B 1 44 ? 12.57 -8.836 -17.672 1 97.44 44 LEU B C 1
ATOM 1823 O O . LEU B 1 44 ? 13.07 -8.234 -18.625 1 97.44 44 LEU B O 1
ATOM 1827 N N . ARG B 1 45 ? 13.219 -9.188 -16.656 1 96.44 45 ARG B N 1
ATOM 1828 C CA . ARG B 1 45 ? 14.625 -8.836 -16.484 1 96.44 45 ARG B CA 1
ATOM 1829 C C . ARG B 1 45 ? 15.5 -9.594 -17.469 1 96.44 45 ARG B C 1
ATOM 1831 O O . ARG B 1 45 ? 16.5 -9.055 -17.969 1 96.44 45 ARG B O 1
ATOM 1838 N N . ALA B 1 46 ? 15.102 -10.789 -17.75 1 96.25 46 ALA B N 1
ATOM 1839 C CA . ALA B 1 46 ? 15.93 -11.672 -18.578 1 96.25 46 ALA B CA 1
ATOM 1840 C C . ALA B 1 46 ? 15.641 -11.477 -20.062 1 96.25 46 ALA B C 1
ATOM 1842 O O . ALA B 1 46 ? 16.562 -11.453 -20.875 1 96.25 46 ALA B O 1
ATOM 1843 N N . LEU B 1 47 ? 14.336 -11.312 -20.406 1 97 47 LEU B N 1
ATOM 1844 C CA . LEU B 1 47 ? 13.969 -11.43 -21.812 1 97 47 LEU B CA 1
ATOM 1845 C C . LEU B 1 47 ? 13.242 -10.18 -22.281 1 97 47 LEU B C 1
ATOM 1847 O O . LEU B 1 47 ? 12.953 -10.039 -23.484 1 97 47 LEU B O 1
ATOM 1851 N N . GLY B 1 48 ? 12.906 -9.328 -21.406 1 96.88 48 GLY B N 1
ATOM 1852 C CA . GLY B 1 48 ? 12.266 -8.086 -21.812 1 96.88 48 GLY B CA 1
ATOM 1853 C C . GLY B 1 48 ? 10.766 -8.094 -21.625 1 96.88 48 GLY B C 1
ATOM 1854 O O . GLY B 1 48 ? 10.203 -9.062 -21.125 1 96.88 48 GLY B O 1
ATOM 1855 N N . 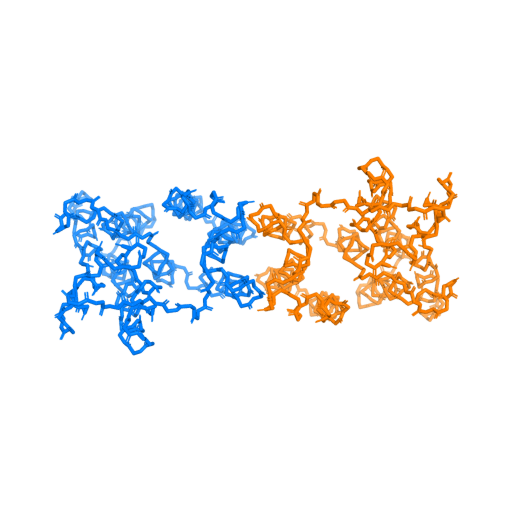PRO B 1 49 ? 10.078 -6.992 -21.984 1 97.31 49 PRO B N 1
ATOM 1856 C CA . PRO B 1 49 ? 8.672 -6.801 -21.641 1 97.31 49 PRO B CA 1
ATOM 1857 C C . PRO B 1 49 ? 7.738 -7.703 -22.438 1 97.31 49 PRO B C 1
ATOM 1859 O O . PRO B 1 49 ? 6.691 -8.125 -21.938 1 97.31 49 PRO B O 1
ATOM 1862 N N . GLY B 1 50 ? 7.953 -7.969 -23.688 1 97.88 50 GLY B N 1
ATOM 1863 C CA . GLY B 1 50 ? 7.102 -8.812 -24.5 1 97.88 50 GLY B CA 1
ATOM 1864 C C . GLY B 1 50 ? 6.801 -10.156 -23.859 1 97.88 50 GLY B C 1
ATOM 1865 O O . GLY B 1 50 ? 5.664 -10.422 -23.469 1 97.88 50 GLY B O 1
ATOM 1866 N N . PRO B 1 51 ? 7.898 -10.961 -23.719 1 98.06 51 PRO B N 1
ATOM 1867 C CA . PRO B 1 51 ? 7.691 -12.266 -23.094 1 98.06 51 PRO B CA 1
ATOM 1868 C C . PRO B 1 51 ? 7.145 -12.156 -21.672 1 98.06 51 PRO B C 1
ATOM 1870 O O . PRO B 1 51 ? 6.34 -12.992 -21.234 1 98.06 51 PRO B O 1
ATOM 1873 N N . ALA B 1 52 ? 7.594 -11.188 -20.922 1 98.38 52 ALA B N 1
ATOM 1874 C CA . ALA B 1 52 ? 7.113 -10.992 -19.562 1 98.38 52 ALA B CA 1
ATOM 1875 C C . ALA B 1 52 ? 5.598 -10.797 -19.531 1 98.38 52 ALA B C 1
ATOM 1877 O O . ALA B 1 52 ? 4.91 -11.344 -18.672 1 98.38 52 ALA B O 1
ATOM 1878 N N . PHE B 1 53 ? 5.113 -10.047 -20.453 1 98.31 53 PHE B N 1
ATOM 1879 C CA . PHE B 1 53 ? 3.68 -9.797 -20.531 1 98.31 53 PHE B CA 1
ATOM 1880 C C . PHE B 1 53 ? 2.92 -11.078 -20.828 1 98.31 53 PHE B C 1
ATOM 1882 O O . PHE B 1 53 ? 1.86 -11.328 -20.25 1 98.31 53 PHE B O 1
ATOM 1889 N N . VAL B 1 54 ? 3.418 -11.844 -21.719 1 98.31 54 VAL B N 1
ATOM 1890 C CA . VAL B 1 54 ? 2.791 -13.117 -22.078 1 98.31 54 VAL B CA 1
ATOM 1891 C C . VAL B 1 54 ? 2.701 -14 -20.844 1 98.31 54 VAL B C 1
ATOM 1893 O O . VAL B 1 54 ? 1.648 -14.586 -20.562 1 98.31 54 VAL B O 1
ATOM 1896 N N . VAL B 1 55 ? 3.768 -14.062 -20.109 1 98.62 55 VAL B N 1
ATOM 1897 C CA . VAL B 1 55 ? 3.812 -14.891 -18.906 1 98.62 55 VAL B CA 1
ATOM 1898 C C . VAL B 1 55 ? 2.814 -14.367 -17.875 1 98.62 55 VAL B C 1
ATOM 1900 O O . VAL B 1 55 ? 2.039 -15.141 -17.312 1 98.62 55 VAL B O 1
ATOM 1903 N N . ALA B 1 56 ? 2.857 -13.039 -17.672 1 98.44 56 ALA B N 1
ATOM 1904 C CA . ALA B 1 56 ? 1.924 -12.445 -16.719 1 98.44 56 ALA B CA 1
ATOM 1905 C C . ALA B 1 56 ? 0.479 -12.734 -17.125 1 98.44 56 ALA B C 1
ATOM 1907 O O . ALA B 1 56 ? -0.344 -13.078 -16.266 1 98.44 56 ALA B O 1
ATOM 1908 N N . PHE B 1 57 ? 0.193 -12.578 -18.344 1 98.44 57 PHE B N 1
ATOM 1909 C CA . PHE B 1 57 ? -1.144 -12.82 -18.875 1 98.44 57 PHE B CA 1
ATOM 1910 C C . PHE B 1 57 ? -1.58 -14.25 -18.609 1 98.44 57 PHE B C 1
ATOM 1912 O O . PHE B 1 57 ? -2.666 -14.484 -18.062 1 98.44 57 PHE B O 1
ATOM 1919 N N . PHE B 1 58 ? -0.756 -15.18 -18.938 1 98.38 58 PHE B N 1
ATOM 1920 C CA . PHE B 1 58 ? -1.072 -16.594 -18.734 1 98.38 58 PHE B CA 1
ATOM 1921 C C . PHE B 1 58 ? -1.223 -16.906 -17.266 1 98.38 58 PHE B C 1
ATOM 1923 O O . PHE B 1 58 ? -2.137 -17.641 -16.859 1 98.38 58 PHE B O 1
ATOM 1930 N N . ASP B 1 59 ? -0.332 -16.391 -16.469 1 98.5 59 ASP B N 1
ATOM 1931 C CA . ASP B 1 59 ? -0.357 -16.672 -15.031 1 98.5 59 ASP B CA 1
ATOM 1932 C C . ASP B 1 59 ? -1.609 -16.094 -14.383 1 98.5 59 ASP B C 1
ATOM 1934 O O . ASP B 1 59 ? -2.164 -16.688 -13.453 1 98.5 59 ASP B O 1
ATOM 1938 N N . VAL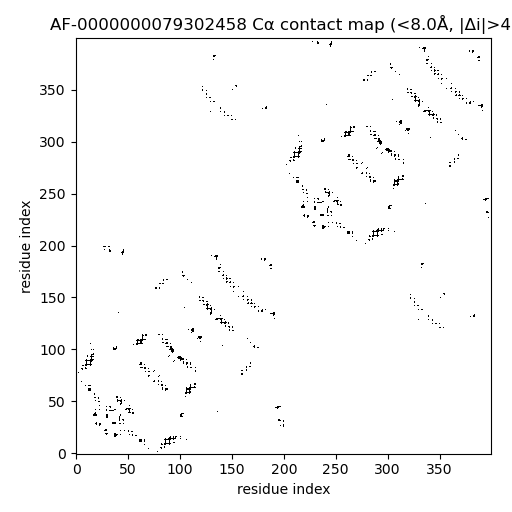 B 1 60 ? -2.072 -14.891 -14.812 1 98.44 60 VAL B N 1
ATOM 1939 C CA . VAL B 1 60 ? -3.314 -14.312 -14.312 1 98.44 60 VAL B CA 1
ATOM 1940 C C . VAL B 1 60 ? -4.496 -15.18 -14.75 1 98.44 60 VAL B C 1
ATOM 1942 O O . VAL B 1 60 ? -5.336 -15.555 -13.922 1 98.44 60 VAL B O 1
ATOM 1945 N N . PHE B 1 61 ? -4.551 -15.586 -15.922 1 98 61 PHE B N 1
ATOM 1946 C CA . PHE B 1 61 ? -5.746 -16.203 -16.484 1 98 61 PHE B CA 1
ATOM 1947 C C . PHE B 1 61 ? -5.812 -17.688 -16.125 1 98 61 PHE B C 1
ATOM 1949 O O . PHE B 1 61 ? -6.902 -18.234 -15.969 1 98 61 PHE B O 1
ATOM 1956 N N . LYS B 1 62 ? -4.688 -18.359 -15.93 1 97.25 62 LYS B N 1
ATOM 1957 C CA . LYS B 1 62 ? -4.812 -19.75 -15.523 1 97.25 62 LYS B CA 1
ATOM 1958 C C . LYS B 1 62 ? -5.504 -19.875 -14.164 1 97.25 62 LYS B C 1
ATOM 1960 O O . LYS B 1 62 ? -6.344 -20.75 -13.961 1 97.25 62 LYS B O 1
ATOM 1965 N N . GLY B 1 63 ? -5.168 -18.984 -13.305 1 94.94 63 GLY B N 1
ATOM 1966 C CA . GLY B 1 63 ? -5.891 -18.938 -12.039 1 94.94 63 GLY B CA 1
ATOM 1967 C C . GLY B 1 63 ? -7.355 -18.578 -12.203 1 94.94 63 GLY B C 1
ATOM 1968 O O . GLY B 1 63 ? -8.234 -19.234 -11.656 1 94.94 63 GLY B O 1
ATOM 1969 N N . GLY B 1 64 ? -7.625 -17.531 -12.969 1 96.94 64 GLY B N 1
ATOM 1970 C CA . GLY B 1 64 ? -8.984 -17.062 -13.203 1 96.94 64 GLY B CA 1
ATOM 1971 C C . GLY B 1 64 ? -9.852 -18.094 -13.891 1 96.94 64 GLY B C 1
ATOM 1972 O O . GLY B 1 64 ? -11.008 -18.297 -13.508 1 96.94 64 GLY B O 1
ATOM 1973 N N . ILE B 1 65 ? -9.297 -18.75 -14.852 1 96.31 65 ILE B N 1
ATOM 1974 C CA . ILE B 1 65 ? -10.039 -19.734 -15.633 1 96.31 65 ILE B CA 1
ATOM 1975 C C . ILE B 1 65 ? -10.398 -20.938 -14.75 1 96.31 65 ILE B C 1
ATOM 1977 O O . ILE B 1 65 ? -11.484 -21.5 -14.883 1 96.31 65 ILE B O 1
ATOM 1981 N N . ALA B 1 66 ? -9.477 -21.344 -13.883 1 97.5 66 ALA B N 1
ATOM 1982 C CA . ALA B 1 66 ? -9.789 -22.406 -12.938 1 97.5 66 ALA B CA 1
ATOM 1983 C C . ALA B 1 66 ? -11.039 -22.078 -12.125 1 97.5 66 ALA B C 1
ATOM 1985 O O . ALA B 1 66 ? -11.93 -22.906 -11.977 1 97.5 66 ALA B O 1
ATOM 1986 N N . VAL B 1 67 ? -11.141 -20.844 -11.633 1 98 67 VAL B N 1
ATOM 1987 C CA . VAL B 1 67 ? -12.273 -20.391 -10.844 1 98 67 VAL B CA 1
ATOM 1988 C C . VAL B 1 67 ? -13.523 -20.312 -11.719 1 98 67 VAL B C 1
ATOM 1990 O O . VAL B 1 67 ? -14.602 -20.75 -11.312 1 98 67 VAL B O 1
ATOM 1993 N N . LEU B 1 68 ? -13.359 -19.844 -12.938 1 96.75 68 LEU B N 1
ATOM 1994 C CA . LEU B 1 68 ? -14.469 -19.688 -13.867 1 96.75 68 LEU B CA 1
ATOM 1995 C C . LEU B 1 68 ? -15.07 -21.047 -14.219 1 96.75 68 LEU B C 1
ATOM 1997 O O . LEU B 1 68 ? -16.297 -21.203 -14.234 1 96.75 68 LEU B O 1
ATOM 2001 N N . ILE B 1 69 ? -14.258 -22.031 -14.492 1 96.19 69 ILE B N 1
ATOM 2002 C CA . ILE B 1 69 ? -14.711 -23.375 -14.836 1 96.19 69 ILE B CA 1
ATOM 2003 C C . ILE B 1 69 ? -15.445 -23.984 -13.648 1 96.19 69 ILE B C 1
ATOM 2005 O O . ILE B 1 69 ? -16.5 -24.594 -13.812 1 96.19 69 ILE B O 1
ATOM 2009 N N . ALA B 1 70 ? -14.852 -23.812 -12.469 1 97 70 ALA B N 1
ATOM 2010 C CA . ALA B 1 70 ? -15.492 -24.328 -11.266 1 97 70 ALA B CA 1
ATOM 2011 C C . ALA B 1 70 ? -16.875 -23.719 -11.086 1 97 70 ALA B C 1
ATOM 2013 O O . ALA B 1 70 ? -17.844 -24.438 -10.812 1 97 70 ALA B O 1
ATOM 2014 N N . ARG B 1 71 ? -17.016 -22.422 -11.281 1 95.94 71 ARG B N 1
ATOM 2015 C CA . ARG B 1 71 ? -18.297 -21.75 -11.164 1 95.94 71 ARG B CA 1
ATOM 2016 C C . ARG B 1 71 ? -19.281 -22.25 -12.211 1 95.94 71 ARG B C 1
ATOM 2018 O O . ARG B 1 71 ? -20.469 -22.406 -11.93 1 95.94 71 ARG B O 1
ATOM 2025 N N . ALA B 1 72 ? -18.766 -22.516 -13.375 1 94.75 72 ALA B N 1
ATOM 2026 C CA . ALA B 1 72 ? -19.609 -22.953 -14.492 1 94.75 72 ALA B CA 1
ATOM 2027 C C . ALA B 1 72 ? -20.25 -24.297 -14.203 1 94.75 72 ALA B C 1
ATOM 2029 O O . ALA B 1 72 ? -21.328 -24.609 -14.727 1 94.75 72 ALA B O 1
ATOM 2030 N N . VAL B 1 73 ? -19.656 -25.109 -13.305 1 93.75 73 VAL B N 1
ATOM 2031 C CA . VAL B 1 73 ? -20.219 -26.438 -13.008 1 93.75 73 VAL B CA 1
ATOM 2032 C C . VAL B 1 73 ? -20.922 -26.406 -11.656 1 93.75 73 VAL B C 1
ATOM 2034 O O . VAL B 1 73 ? -21.109 -27.453 -11.031 1 93.75 73 VAL B O 1
ATOM 2037 N N . GLY B 1 74 ? -21.094 -25.203 -11.125 1 94.56 74 GLY B N 1
ATOM 2038 C CA . GLY B 1 74 ? -21.984 -25.016 -10 1 94.56 74 GLY B CA 1
ATOM 2039 C C . GLY B 1 74 ? -21.25 -24.938 -8.672 1 94.56 74 GLY B C 1
ATOM 2040 O O . GLY B 1 74 ? -21.891 -24.953 -7.609 1 94.56 74 GLY B O 1
ATOM 2041 N N . ILE B 1 75 ? -20 -24.828 -8.688 1 96.06 75 ILE B N 1
ATOM 2042 C CA . ILE B 1 75 ? -19.219 -24.75 -7.453 1 96.06 75 ILE B CA 1
ATOM 2043 C C . ILE B 1 75 ? -19.219 -23.312 -6.93 1 96.06 75 ILE B C 1
ATOM 2045 O O . ILE B 1 75 ? -18.953 -22.375 -7.684 1 96.06 75 ILE B O 1
ATOM 2049 N N . GLU B 1 76 ? -19.625 -23.219 -5.641 1 96.44 76 GLU B N 1
ATOM 2050 C CA . GLU B 1 76 ? -19.641 -21.922 -4.977 1 96.44 76 GLU B CA 1
ATOM 2051 C C . GLU B 1 76 ? -19.203 -22.047 -3.518 1 96.44 76 GLU B C 1
ATOM 2053 O O . GLU B 1 76 ? -18.953 -23.141 -3.029 1 96.44 76 GLU B O 1
ATOM 2058 N N . GLY B 1 77 ? -19.016 -20.906 -2.84 1 96.81 77 GLY B N 1
ATOM 2059 C CA . GLY B 1 77 ? -18.734 -20.922 -1.414 1 96.81 77 GLY B CA 1
ATOM 2060 C C . GLY B 1 77 ? -17.312 -21.359 -1.095 1 96.81 77 GLY B C 1
ATOM 2061 O O . GLY B 1 77 ? -16.375 -21.062 -1.842 1 96.81 77 GLY B O 1
ATOM 2062 N N . PRO B 1 78 ? -17.156 -21.984 -0.046 1 97.69 78 PRO B N 1
ATOM 2063 C CA . PRO B 1 78 ? -15.82 -22.359 0.431 1 97.69 78 PRO B CA 1
ATOM 2064 C C . PRO B 1 78 ? -15.062 -23.234 -0.567 1 97.69 78 PRO B C 1
ATOM 2066 O O . PRO B 1 78 ? -13.844 -23.109 -0.69 1 97.69 78 PRO B O 1
ATOM 2069 N N . LEU B 1 79 ? -15.805 -24.078 -1.229 1 97.81 79 LEU B N 1
ATOM 2070 C CA . LEU B 1 79 ? -15.133 -24.938 -2.199 1 97.81 79 LEU B CA 1
ATOM 2071 C C . LEU B 1 79 ? -14.562 -24.109 -3.354 1 97.81 79 LEU B C 1
ATOM 2073 O O . LEU B 1 79 ? -13.5 -24.438 -3.885 1 97.81 79 LEU B O 1
ATOM 2077 N N . LEU B 1 80 ? -15.258 -23.062 -3.762 1 98.19 80 LEU B N 1
ATOM 2078 C CA . LEU B 1 80 ? -14.734 -22.172 -4.789 1 98.19 80 LEU B CA 1
ATOM 2079 C C . LEU B 1 80 ? -13.453 -21.484 -4.32 1 98.19 80 LEU B C 1
ATOM 2081 O O . LEU B 1 80 ? -12.508 -21.328 -5.098 1 98.19 80 LEU B O 1
ATOM 2085 N N . GLY B 1 81 ? -13.453 -21.062 -3.053 1 98.56 81 GLY B N 1
ATOM 2086 C CA . GLY B 1 81 ? -12.219 -20.562 -2.459 1 98.56 81 GLY B CA 1
ATOM 2087 C C . GLY B 1 81 ? -11.094 -21.578 -2.49 1 98.56 81 GLY B C 1
ATOM 2088 O O . GLY B 1 81 ? -9.938 -21.219 -2.738 1 98.56 81 GLY B O 1
ATOM 2089 N N . GLY B 1 82 ? -11.445 -22.797 -2.203 1 98.5 82 GLY B N 1
ATOM 2090 C CA . GLY B 1 82 ? -10.469 -23.875 -2.305 1 98.5 82 GLY B CA 1
ATOM 2091 C C . GLY B 1 82 ? -9.891 -24.016 -3.697 1 98.5 82 GLY B C 1
ATOM 2092 O O . GLY B 1 82 ? -8.695 -24.297 -3.852 1 98.5 82 GLY B O 1
ATOM 2093 N N . VAL B 1 83 ? -10.742 -23.891 -4.711 1 98.62 83 VAL B N 1
ATOM 2094 C CA . VAL B 1 83 ? -10.312 -23.953 -6.102 1 98.62 83 VAL B CA 1
ATOM 2095 C C . VAL B 1 83 ? -9.281 -22.859 -6.383 1 98.62 83 VAL B C 1
ATOM 2097 O O . VAL B 1 83 ? -8.242 -23.125 -6.988 1 98.62 83 VAL B O 1
ATOM 2100 N N . ALA B 1 84 ? -9.578 -21.641 -5.945 1 98.81 84 ALA B N 1
ATOM 2101 C CA . ALA B 1 84 ? -8.648 -20.531 -6.102 1 98.81 84 ALA B CA 1
ATOM 2102 C C . ALA B 1 84 ? -7.301 -20.844 -5.457 1 98.81 84 ALA B C 1
ATOM 2104 O O . ALA B 1 84 ? -6.25 -20.688 -6.086 1 98.81 84 ALA B O 1
ATOM 2105 N N . LEU B 1 85 ? -7.332 -21.344 -4.25 1 98.81 85 LEU B N 1
ATOM 2106 C CA . LEU B 1 85 ? -6.117 -21.656 -3.506 1 98.81 85 LEU B CA 1
ATOM 2107 C C . LEU B 1 85 ? -5.344 -22.781 -4.18 1 98.81 85 LEU B C 1
ATOM 2109 O O . LEU B 1 85 ? -4.113 -22.734 -4.258 1 98.81 85 LEU B O 1
ATOM 2113 N N . ALA B 1 86 ? -6.074 -23.75 -4.648 1 98.75 86 ALA B N 1
ATOM 2114 C CA . ALA B 1 86 ? -5.434 -24.891 -5.316 1 98.75 86 ALA B CA 1
ATOM 2115 C C . ALA B 1 86 ? -4.688 -24.422 -6.566 1 98.75 86 ALA B C 1
ATOM 2117 O O . ALA B 1 86 ? -3.576 -24.891 -6.836 1 98.75 86 ALA B O 1
ATOM 2118 N N . ALA B 1 87 ? -5.32 -23.578 -7.336 1 98.81 87 ALA B N 1
ATOM 2119 C CA . ALA B 1 87 ? -4.668 -23.062 -8.531 1 98.81 87 ALA B CA 1
ATOM 2120 C C . ALA B 1 87 ? -3.385 -22.312 -8.172 1 98.81 87 ALA B C 1
ATOM 2122 O O . ALA B 1 87 ? -2.354 -22.484 -8.82 1 98.81 87 ALA B O 1
ATOM 2123 N N . VAL B 1 88 ? -3.412 -21.484 -7.129 1 98.88 88 VAL B N 1
ATOM 2124 C CA . VAL B 1 88 ? -2.248 -20.719 -6.695 1 98.88 88 VAL B CA 1
ATOM 2125 C C . VAL B 1 88 ? -1.163 -21.672 -6.191 1 98.88 88 VAL B C 1
ATOM 2127 O O . VAL B 1 88 ? 0.015 -21.516 -6.516 1 98.88 88 VAL B O 1
ATOM 2130 N N . LEU B 1 89 ? -1.548 -22.672 -5.438 1 98.81 89 LEU B N 1
ATOM 2131 C CA . LEU B 1 89 ? -0.599 -23.672 -4.941 1 98.81 89 LEU B CA 1
ATOM 2132 C C . LEU B 1 89 ? 0.054 -24.422 -6.098 1 98.81 89 LEU B C 1
ATOM 2134 O O . LEU B 1 89 ? 1.235 -24.766 -6.031 1 98.81 89 LEU B O 1
ATOM 2138 N N . GLY B 1 90 ? -0.775 -24.734 -7.102 1 98.69 90 GLY B N 1
ATOM 2139 C CA . GLY B 1 90 ? -0.206 -25.344 -8.297 1 98.69 90 GLY B CA 1
ATOM 2140 C C . GLY B 1 90 ? 0.895 -24.5 -8.922 1 98.69 90 GLY B C 1
ATOM 2141 O O . GLY B 1 90 ? 1.937 -25.031 -9.312 1 98.69 90 GLY B O 1
ATOM 2142 N N . HIS B 1 91 ? 0.649 -23.203 -9.031 1 98.75 91 HIS B N 1
ATOM 2143 C CA . HIS B 1 91 ? 1.656 -22.297 -9.578 1 98.75 91 HIS B CA 1
ATOM 2144 C C . HIS B 1 91 ? 2.904 -22.266 -8.703 1 98.75 91 HIS B C 1
ATOM 2146 O O . HIS B 1 91 ? 4.027 -22.312 -9.219 1 98.75 91 HIS B O 1
ATOM 2152 N N . ASN B 1 92 ? 2.734 -22.188 -7.383 1 98.75 92 ASN B N 1
ATOM 2153 C CA . ASN B 1 92 ? 3.84 -22.047 -6.441 1 98.75 92 ASN B CA 1
ATOM 2154 C C . ASN B 1 92 ? 4.629 -23.359 -6.312 1 98.75 92 ASN B C 1
ATOM 2156 O O . ASN B 1 92 ? 5.848 -23.328 -6.137 1 98.75 92 ASN B O 1
ATOM 2160 N N . TYR B 1 93 ? 3.928 -24.453 -6.32 1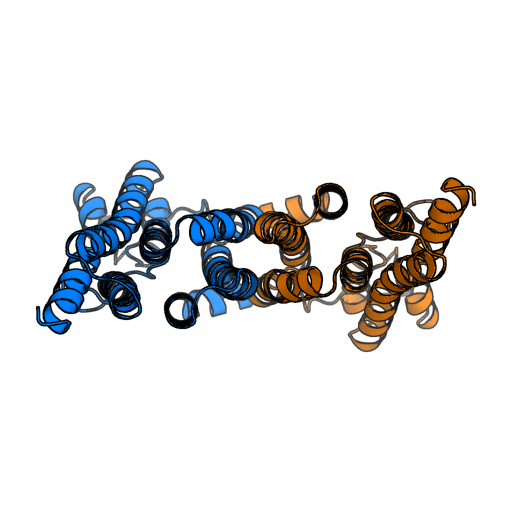 98.62 93 TYR B N 1
ATOM 2161 C CA . TYR B 1 93 ? 4.5 -25.781 -6.141 1 98.62 93 TYR B CA 1
ATOM 2162 C C . TYR B 1 93 ? 4.066 -26.719 -7.262 1 98.62 93 TYR B C 1
ATOM 2164 O O . TYR B 1 93 ? 3.369 -27.703 -7.02 1 98.62 93 TYR B O 1
ATOM 2172 N N . SER B 1 94 ? 4.559 -26.438 -8.375 1 98.38 94 SER B N 1
ATOM 2173 C CA . SER B 1 94 ? 4.148 -27.125 -9.594 1 98.38 94 SER B CA 1
ATOM 2174 C C . SER B 1 94 ? 4.68 -28.562 -9.633 1 98.38 94 SER B C 1
ATOM 2176 O O . SER B 1 94 ? 5.887 -28.781 -9.508 1 98.38 94 SER B O 1
ATOM 2178 N N . VAL B 1 95 ? 3.816 -29.453 -9.875 1 98 95 VAL B N 1
ATOM 2179 C CA . VAL B 1 95 ? 4.207 -30.844 -10.016 1 98 95 VAL B CA 1
ATOM 2180 C C . VAL B 1 95 ? 5.094 -31.016 -11.242 1 98 95 VAL B C 1
ATOM 2182 O O . VAL B 1 95 ? 5.969 -31.891 -11.273 1 98 95 VAL B O 1
ATOM 2185 N N . PHE B 1 96 ? 5.008 -30.188 -12.195 1 97.5 96 PHE B N 1
ATOM 2186 C CA . PHE B 1 96 ? 5.762 -30.297 -13.438 1 97.5 96 PHE B CA 1
ATOM 2187 C C . PHE B 1 96 ? 7.191 -29.797 -13.25 1 97.5 96 PHE B C 1
ATOM 2189 O O . PHE B 1 96 ? 8.047 -30.016 -14.109 1 97.5 96 PHE B O 1
ATOM 2196 N N . LEU B 1 97 ? 7.453 -29.141 -12.148 1 97.56 97 LEU B N 1
ATOM 2197 C CA . LEU B 1 97 ? 8.773 -28.562 -11.914 1 97.56 97 LEU B CA 1
ATOM 2198 C C . LEU B 1 97 ? 9.375 -29.094 -10.617 1 97.56 97 LEU B C 1
ATOM 2200 O O . LEU B 1 97 ? 10.172 -28.422 -9.969 1 97.56 97 LEU B O 1
ATOM 2204 N N . GLY B 1 98 ? 8.906 -30.188 -10.18 1 97.44 98 GLY B N 1
ATOM 2205 C CA . GLY B 1 98 ? 9.414 -30.766 -8.938 1 97.44 98 GLY B CA 1
ATOM 2206 C C . GLY B 1 98 ? 9.047 -29.938 -7.719 1 97.44 98 GLY B C 1
ATOM 2207 O O . GLY B 1 98 ? 9.836 -29.828 -6.777 1 97.44 98 GLY B O 1
ATOM 2208 N N . PHE B 1 99 ? 7.965 -29.219 -7.766 1 97.62 99 PHE B N 1
ATOM 2209 C CA . PHE B 1 99 ? 7.363 -28.469 -6.668 1 97.62 99 PHE B CA 1
ATOM 2210 C C . PHE B 1 99 ? 8.164 -27.203 -6.375 1 97.62 99 PHE B C 1
ATOM 2212 O O . PHE B 1 99 ? 8.156 -26.703 -5.246 1 97.62 99 PHE B O 1
ATOM 2219 N N . GLN B 1 100 ? 8.891 -26.734 -7.387 1 96.31 100 GLN B N 1
ATOM 2220 C CA . GLN B 1 100 ? 9.609 -25.469 -7.348 1 96.31 100 GLN B CA 1
ATOM 2221 C C . GLN B 1 100 ? 9.047 -24.484 -8.375 1 96.31 100 GLN B C 1
ATOM 2223 O O . GLN B 1 100 ? 9.609 -24.328 -9.461 1 96.31 100 GLN B O 1
ATOM 2228 N N . GLY B 1 101 ? 8 -23.844 -7.992 1 97.12 101 GLY B N 1
ATOM 2229 C CA . GLY B 1 101 ? 7.328 -22.953 -8.93 1 97.12 101 GLY B CA 1
ATOM 2230 C C . GLY B 1 101 ? 7.562 -21.484 -8.633 1 97.12 101 GLY B C 1
ATOM 2231 O O . GLY B 1 101 ? 8.695 -21.078 -8.367 1 97.12 101 GLY B O 1
ATOM 2232 N N . GLY B 1 102 ? 6.531 -20.703 -8.906 1 97.69 102 GLY B N 1
ATOM 2233 C CA . GLY B 1 102 ? 6.645 -19.25 -8.75 1 97.69 102 GLY B CA 1
ATOM 2234 C C . GLY B 1 102 ? 6.117 -18.75 -7.418 1 97.69 102 GLY B C 1
ATOM 2235 O O . GLY B 1 102 ? 5.949 -19.531 -6.477 1 97.69 102 GLY B O 1
ATOM 2236 N N . LYS B 1 103 ? 5.891 -17.438 -7.395 1 98.25 103 LYS B N 1
ATOM 2237 C CA . LYS B 1 103 ? 5.496 -16.828 -6.129 1 98.25 103 LYS B CA 1
ATOM 2238 C C . LYS B 1 103 ? 3.998 -16.547 -6.102 1 98.25 103 LYS B C 1
ATOM 2240 O O . LYS B 1 103 ? 3.469 -16.078 -5.094 1 98.25 103 LYS B O 1
ATOM 2245 N N . GLY B 1 104 ? 3.33 -16.688 -7.199 1 98.25 104 GLY B N 1
ATOM 2246 C CA . GLY B 1 104 ? 1.884 -16.828 -7.25 1 98.25 104 GLY B CA 1
ATOM 2247 C C . GLY B 1 104 ? 1.153 -15.492 -7.238 1 98.25 104 GLY B C 1
ATOM 2248 O O . GLY B 1 104 ? -0.052 -15.445 -6.988 1 98.25 104 GLY B O 1
ATOM 2249 N N . VAL B 1 105 ? 1.828 -14.344 -7.41 1 98.56 105 VAL B N 1
ATOM 2250 C CA . VAL B 1 105 ? 1.191 -13.031 -7.312 1 98.56 105 VAL B CA 1
ATOM 2251 C C . VAL B 1 105 ? 0.188 -12.859 -8.453 1 98.56 105 VAL B C 1
ATOM 2253 O O . VAL B 1 105 ? -0.984 -12.562 -8.211 1 98.56 105 VAL B O 1
ATOM 2256 N N . ALA B 1 106 ? 0.603 -13.07 -9.688 1 98.56 106 ALA B N 1
ATOM 2257 C CA . ALA B 1 106 ? -0.275 -12.922 -10.844 1 98.56 106 ALA B CA 1
ATOM 2258 C C . ALA B 1 106 ? -1.425 -13.93 -10.789 1 98.56 106 ALA B C 1
ATOM 2260 O O . ALA B 1 106 ? -2.572 -13.578 -11.086 1 98.56 106 ALA B O 1
ATOM 2261 N N . THR B 1 107 ? -1.115 -15.156 -10.453 1 98.75 107 THR B N 1
ATOM 2262 C CA . THR B 1 107 ? -2.133 -16.203 -10.367 1 98.75 107 THR B CA 1
ATOM 2263 C C . THR B 1 107 ? -3.141 -15.875 -9.266 1 98.75 107 THR B C 1
ATOM 2265 O O . THR B 1 107 ? -4.348 -16.047 -9.453 1 98.75 107 THR B O 1
ATOM 2268 N N . SER B 1 108 ? -2.654 -15.398 -8.094 1 98.88 108 SER B N 1
ATOM 2269 C CA . SER B 1 108 ? -3.551 -14.984 -7.02 1 98.88 108 SER B CA 1
ATOM 2270 C C . SER B 1 108 ? -4.473 -13.852 -7.477 1 98.88 108 SER B C 1
ATOM 2272 O O . SER B 1 108 ? -5.672 -13.875 -7.191 1 98.88 108 SER B O 1
ATOM 2274 N N . PHE B 1 109 ? -3.869 -12.906 -8.133 1 98.88 109 PHE B N 1
ATOM 2275 C CA . PHE B 1 109 ? -4.695 -11.82 -8.656 1 98.88 109 PHE B CA 1
ATOM 2276 C C . PHE B 1 109 ? -5.746 -12.359 -9.625 1 98.88 109 PHE B C 1
ATOM 2278 O O . PHE B 1 109 ? -6.91 -11.961 -9.57 1 98.88 109 PHE B O 1
ATOM 2285 N N . GLY B 1 110 ? -5.367 -13.203 -10.477 1 98.75 110 GLY B N 1
ATOM 2286 C CA . GLY B 1 110 ? -6.289 -13.805 -11.43 1 98.75 110 GLY B CA 1
ATOM 2287 C C . GLY B 1 110 ? -7.441 -14.531 -10.766 1 98.75 110 GLY B C 1
ATOM 2288 O O . GLY B 1 110 ? -8.602 -14.367 -11.156 1 98.75 110 GLY B O 1
ATOM 2289 N N . THR B 1 111 ? -7.094 -15.406 -9.805 1 98.81 111 THR B N 1
ATOM 2290 C CA . THR B 1 111 ? -8.156 -16.109 -9.102 1 98.81 111 THR B CA 1
ATOM 2291 C C . THR B 1 111 ? -9.102 -15.141 -8.414 1 98.81 111 THR B C 1
ATOM 2293 O O . THR B 1 111 ? -10.32 -15.32 -8.445 1 98.81 111 THR B O 1
ATOM 2296 N N . LEU B 1 112 ? -8.547 -14.07 -7.836 1 98.81 112 LEU B N 1
ATOM 2297 C CA . LEU B 1 112 ? -9.375 -13.078 -7.152 1 98.81 112 LEU B CA 1
ATOM 2298 C C . LEU B 1 112 ? -10.258 -12.336 -8.141 1 98.81 112 LEU B C 1
ATOM 2300 O O . LEU B 1 112 ? -11.43 -12.078 -7.852 1 98.81 112 LEU B O 1
ATOM 2304 N N . LEU B 1 113 ? -9.672 -11.984 -9.266 1 98.69 113 LEU B N 1
ATOM 2305 C CA . LEU B 1 113 ? -10.398 -11.25 -10.297 1 98.69 113 LEU B CA 1
ATOM 2306 C C . LEU B 1 113 ? -11.664 -11.992 -10.711 1 98.69 113 LEU B C 1
ATOM 2308 O O . LEU B 1 113 ? -12.711 -11.367 -10.93 1 98.69 113 LEU B O 1
ATOM 2312 N N . PHE B 1 114 ? -11.578 -13.266 -10.766 1 98.31 114 PHE B N 1
ATOM 2313 C CA . PHE B 1 114 ? -12.727 -14.055 -11.203 1 98.31 114 PHE B CA 1
ATOM 2314 C C . PHE B 1 114 ? -13.57 -14.5 -10.016 1 98.31 114 PHE B C 1
ATOM 2316 O O . PHE B 1 114 ? -14.742 -14.828 -10.172 1 98.31 114 PHE B O 1
ATOM 2323 N N . LEU B 1 115 ? -13.008 -14.562 -8.875 1 98.31 115 LEU B N 1
ATOM 2324 C CA . LEU B 1 115 ? -13.734 -14.883 -7.648 1 98.31 115 LEU B CA 1
ATOM 2325 C C . LEU B 1 115 ? -14.562 -13.688 -7.188 1 98.31 115 LEU B C 1
ATOM 2327 O O . LEU B 1 115 ? -15.734 -13.844 -6.828 1 98.31 115 LEU B O 1
ATOM 2331 N N . ASP B 1 116 ? -14 -12.555 -7.188 1 98.56 116 ASP B N 1
ATOM 2332 C CA . ASP B 1 116 ? -14.578 -11.289 -6.738 1 98.56 116 ASP B CA 1
ATOM 2333 C C . ASP B 1 116 ? -13.945 -10.102 -7.465 1 98.56 116 ASP B C 1
ATOM 2335 O O . ASP B 1 116 ? -13.031 -9.469 -6.938 1 98.56 116 ASP B O 1
ATOM 2339 N N . PRO B 1 117 ? -14.43 -9.781 -8.688 1 98.5 117 PRO B N 1
ATOM 2340 C CA . PRO B 1 117 ? -13.836 -8.719 -9.5 1 98.5 117 PRO B CA 1
ATOM 2341 C C . PRO B 1 117 ? -13.789 -7.375 -8.781 1 98.5 117 PRO B C 1
ATOM 2343 O O . PRO B 1 117 ? -12.859 -6.594 -8.984 1 98.5 117 PRO B O 1
ATOM 2346 N N . VAL B 1 118 ? -14.773 -7.035 -7.918 1 98.69 118 VAL B N 1
ATOM 2347 C CA . VAL B 1 118 ? -14.82 -5.773 -7.184 1 98.69 118 VAL B CA 1
ATOM 2348 C C . VAL B 1 118 ? -13.617 -5.688 -6.238 1 98.69 118 VAL B C 1
ATOM 2350 O O . VAL B 1 118 ? -12.898 -4.691 -6.234 1 98.69 118 VAL B O 1
ATOM 2353 N N . LEU B 1 119 ? -13.414 -6.738 -5.5 1 98.75 119 LEU B N 1
ATOM 2354 C CA . LEU B 1 119 ? -12.297 -6.789 -4.559 1 98.75 119 LEU B CA 1
ATOM 2355 C C . LEU B 1 119 ? -10.961 -6.695 -5.289 1 98.75 119 LEU B C 1
ATOM 2357 O O . LEU B 1 119 ? -10.078 -5.949 -4.875 1 98.75 119 LEU B O 1
ATOM 2361 N N . ALA B 1 120 ? -10.836 -7.434 -6.398 1 98.81 120 ALA B N 1
ATOM 2362 C CA . ALA B 1 120 ? -9.602 -7.449 -7.172 1 98.81 120 ALA B CA 1
ATOM 2363 C C . ALA B 1 120 ? -9.273 -6.062 -7.719 1 98.81 120 ALA B C 1
ATOM 2365 O O . ALA B 1 120 ? -8.141 -5.598 -7.625 1 98.81 120 ALA B O 1
ATOM 2366 N N . LEU B 1 121 ? -10.258 -5.391 -8.219 1 98.75 121 LEU B N 1
ATOM 2367 C CA . LEU B 1 121 ? -10.047 -4.121 -8.906 1 98.75 121 LEU B CA 1
ATOM 2368 C C . LEU B 1 121 ? -9.766 -3.004 -7.902 1 98.75 121 LEU B C 1
ATOM 2370 O O . LEU B 1 121 ? -9.062 -2.045 -8.219 1 98.75 121 LEU B O 1
ATOM 2374 N N . TRP B 1 122 ? -10.281 -3.104 -6.676 1 98.75 122 TRP B N 1
ATOM 2375 C CA . TRP B 1 122 ? -9.953 -2.131 -5.637 1 98.75 122 TRP B CA 1
ATOM 2376 C C . TRP B 1 122 ? -8.555 -2.377 -5.078 1 98.75 122 TRP B C 1
ATOM 2378 O O . TRP B 1 122 ? -7.867 -1.437 -4.676 1 98.75 122 TRP B O 1
ATOM 2388 N N . THR B 1 123 ? -8.141 -3.615 -5.062 1 98.88 123 THR B N 1
ATOM 2389 C CA . THR B 1 123 ? -6.836 -3.99 -4.523 1 98.88 123 THR B CA 1
ATOM 2390 C C . THR B 1 123 ? -5.719 -3.572 -5.473 1 98.88 123 THR B C 1
ATOM 2392 O O . THR B 1 123 ? -4.668 -3.102 -5.031 1 98.88 123 THR B O 1
ATOM 2395 N N . LEU B 1 124 ? -5.98 -3.652 -6.75 1 98.81 124 LEU B N 1
ATOM 2396 C CA . LEU B 1 124 ? -4.973 -3.512 -7.793 1 98.81 124 LEU B CA 1
ATOM 2397 C C . LEU B 1 124 ? -4.285 -2.152 -7.703 1 98.81 124 LEU B C 1
ATOM 2399 O O . LEU B 1 124 ? -3.055 -2.074 -7.699 1 98.81 124 LEU B O 1
ATOM 2403 N N . PRO B 1 125 ? -5 -1.021 -7.562 1 98.81 125 PRO B N 1
ATOM 2404 C CA . PRO B 1 125 ? -4.309 0.271 -7.551 1 98.81 125 PRO B CA 1
ATOM 2405 C C . PRO B 1 125 ? -3.371 0.43 -6.359 1 98.81 125 PRO B C 1
ATOM 2407 O O . PRO B 1 125 ? -2.359 1.13 -6.453 1 98.81 125 PRO B O 1
ATOM 2410 N N . ILE B 1 126 ? -3.656 -0.241 -5.25 1 98.88 126 ILE B N 1
ATOM 2411 C CA . ILE B 1 126 ? -2.846 -0.092 -4.047 1 98.88 126 ILE B CA 1
ATOM 2412 C C . ILE B 1 126 ? -1.504 -0.797 -4.238 1 98.88 126 ILE B C 1
ATOM 2414 O O . ILE B 1 126 ? -0.445 -0.186 -4.074 1 98.88 126 ILE B O 1
ATOM 2418 N N . GLY B 1 127 ? -1.552 -2.072 -4.609 1 98.75 127 GLY B N 1
ATOM 2419 C CA . GLY B 1 127 ? -0.312 -2.785 -4.871 1 98.75 127 GLY B CA 1
ATOM 2420 C C . GLY B 1 127 ? 0.519 -2.158 -5.973 1 98.75 127 GLY B C 1
ATOM 2421 O O . GLY B 1 127 ? 1.737 -2.031 -5.844 1 98.75 127 GLY B O 1
ATOM 2422 N N . LEU B 1 128 ? -0.13 -1.763 -7.066 1 98.69 128 LEU B N 1
ATOM 2423 C CA . LEU B 1 128 ? 0.552 -1.154 -8.203 1 98.69 128 LEU B CA 1
ATOM 2424 C C . LEU B 1 128 ? 1.216 0.158 -7.801 1 98.69 128 LEU B C 1
ATOM 2426 O O . LEU B 1 128 ? 2.326 0.459 -8.242 1 98.69 128 LEU B O 1
ATOM 2430 N N . SER B 1 129 ? 0.589 0.953 -6.965 1 98.69 129 SER B N 1
ATOM 2431 C CA . SER B 1 129 ? 1.17 2.221 -6.535 1 98.69 129 SER B CA 1
ATOM 2432 C C . SER B 1 129 ? 2.473 2 -5.773 1 98.69 129 SER B C 1
ATOM 2434 O O . SER B 1 129 ? 3.438 2.748 -5.953 1 98.69 129 SER B O 1
ATOM 2436 N N . VAL B 1 130 ? 2.482 0.974 -4.945 1 98.75 130 VAL B N 1
ATOM 2437 C CA . VAL B 1 130 ? 3.695 0.676 -4.191 1 98.75 130 VAL B CA 1
ATOM 2438 C C . VAL B 1 130 ? 4.828 0.325 -5.156 1 98.75 130 VAL B C 1
ATOM 2440 O O . VAL B 1 130 ? 5.949 0.813 -5.008 1 98.75 130 VAL B O 1
ATOM 2443 N N . MET B 1 131 ? 4.496 -0.515 -6.176 1 98.38 131 MET B N 1
ATOM 2444 C CA . MET B 1 131 ? 5.488 -0.905 -7.172 1 98.38 131 MET B CA 1
ATOM 2445 C C . MET B 1 131 ? 6.027 0.316 -7.91 1 98.38 131 MET B C 1
ATOM 2447 O O . MET B 1 131 ? 7.238 0.435 -8.125 1 98.38 131 MET B O 1
ATOM 2451 N N . LEU B 1 132 ? 5.137 1.21 -8.242 1 97.94 132 LEU B N 1
ATOM 2452 C CA . LEU B 1 132 ? 5.523 2.371 -9.039 1 97.94 132 LEU B CA 1
ATOM 2453 C C . LEU B 1 132 ? 6.305 3.371 -8.188 1 97.94 132 LEU B C 1
ATOM 2455 O O . LEU B 1 132 ? 7.262 3.982 -8.672 1 97.94 132 LEU B O 1
ATOM 2459 N N . LEU B 1 133 ? 5.961 3.516 -6.969 1 98.19 133 LEU B N 1
ATOM 2460 C CA . LEU B 1 133 ? 6.617 4.477 -6.086 1 98.19 133 LEU B CA 1
ATOM 2461 C C . LEU B 1 133 ? 8 3.992 -5.688 1 98.19 133 LEU B C 1
ATOM 2463 O O . LEU B 1 133 ? 8.961 4.773 -5.664 1 98.19 133 LEU B O 1
ATOM 2467 N N . THR B 1 134 ? 8.156 2.717 -5.406 1 98.06 134 THR B N 1
ATOM 2468 C CA . THR B 1 134 ? 9.383 2.211 -4.801 1 98.06 134 THR B CA 1
ATOM 2469 C C . THR B 1 134 ? 10.234 1.483 -5.84 1 98.06 134 THR B C 1
ATOM 2471 O O . THR B 1 134 ? 11.422 1.242 -5.613 1 98.06 134 THR B O 1
ATOM 2474 N N . ARG B 1 135 ? 9.469 1.008 -6.902 1 97.81 135 ARG B N 1
ATOM 2475 C CA . ARG B 1 135 ? 10.07 0.185 -7.949 1 97.81 135 ARG B CA 1
ATOM 2476 C C . ARG B 1 135 ? 10.398 -1.211 -7.43 1 97.81 135 ARG B C 1
ATOM 2478 O O . ARG B 1 135 ? 11.242 -1.904 -7.992 1 97.81 135 ARG B O 1
ATOM 2485 N N . TYR B 1 136 ? 9.805 -1.613 -6.309 1 98.31 136 TYR B N 1
ATOM 2486 C CA . TYR B 1 136 ? 9.938 -2.971 -5.789 1 98.31 136 TYR B CA 1
ATOM 2487 C C . TYR B 1 136 ? 8.664 -3.773 -6.031 1 98.31 136 TYR B C 1
ATOM 2489 O O . TYR B 1 136 ? 7.641 -3.523 -5.398 1 98.31 136 TYR B O 1
ATOM 2497 N N . VAL B 1 137 ? 8.766 -4.738 -6.883 1 98.25 137 VAL B N 1
ATOM 2498 C CA . VAL B 1 137 ? 7.629 -5.602 -7.188 1 98.25 137 VAL B CA 1
ATOM 2499 C C . VAL B 1 137 ? 7.242 -6.402 -5.945 1 98.25 137 VAL B C 1
ATOM 2501 O O . VAL B 1 137 ? 6.059 -6.598 -5.668 1 98.25 137 VAL B O 1
ATOM 2504 N N . SER B 1 138 ? 8.242 -6.836 -5.176 1 98.62 138 SER B N 1
ATOM 2505 C CA . SER B 1 138 ? 8.008 -7.617 -3.967 1 98.62 138 SER B CA 1
ATOM 2506 C C . SER B 1 138 ? 7.176 -6.836 -2.957 1 98.62 138 SER B C 1
ATOM 2508 O O . SER B 1 138 ? 6.207 -7.359 -2.4 1 98.62 138 SER B O 1
ATOM 2510 N N . ALA B 1 139 ? 7.523 -5.539 -2.754 1 98.75 139 ALA B N 1
ATOM 2511 C CA . ALA B 1 139 ? 6.793 -4.695 -1.812 1 98.75 139 ALA B CA 1
ATOM 2512 C C . ALA B 1 139 ? 5.348 -4.496 -2.26 1 98.75 139 ALA B C 1
ATOM 2514 O O . ALA B 1 139 ? 4.422 -4.582 -1.447 1 98.75 139 ALA B O 1
ATOM 2515 N N . GLY B 1 140 ? 5.18 -4.234 -3.523 1 98.81 140 GLY B N 1
ATOM 2516 C CA . GLY B 1 140 ? 3.838 -4.082 -4.062 1 98.81 140 GLY B CA 1
ATOM 2517 C C . GLY B 1 140 ? 2.998 -5.336 -3.941 1 98.81 140 GLY B C 1
ATOM 2518 O O . GLY B 1 140 ? 1.804 -5.266 -3.646 1 98.81 140 GLY B O 1
ATOM 2519 N N . SER B 1 141 ? 3.611 -6.492 -4.18 1 98.81 141 SER B N 1
ATOM 2520 C CA . SER B 1 141 ? 2.918 -7.773 -4.109 1 98.81 141 SER B CA 1
ATOM 2521 C C . SER B 1 141 ? 2.43 -8.062 -2.691 1 98.81 141 SER B C 1
ATOM 2523 O O . SER B 1 141 ? 1.262 -8.398 -2.486 1 98.81 141 SER B O 1
ATOM 2525 N N . MET B 1 142 ? 3.316 -7.871 -1.748 1 98.88 142 MET B N 1
ATOM 2526 C CA . MET B 1 142 ? 2.967 -8.156 -0.358 1 98.88 142 MET B CA 1
ATOM 2527 C C . MET B 1 142 ? 1.926 -7.164 0.153 1 98.88 142 MET B C 1
ATOM 2529 O O . MET B 1 142 ? 0.942 -7.559 0.781 1 98.88 142 MET B O 1
ATOM 2533 N N . THR B 1 143 ? 2.104 -5.902 -0.167 1 98.88 143 THR B N 1
ATOM 2534 C CA . THR B 1 143 ? 1.126 -4.895 0.229 1 98.88 143 THR B CA 1
ATOM 2535 C C . THR B 1 143 ? -0.223 -5.156 -0.433 1 98.88 143 THR B C 1
ATOM 2537 O O . THR B 1 143 ? -1.272 -4.957 0.183 1 98.88 143 THR B O 1
ATOM 2540 N N . GLY B 1 144 ? -0.157 -5.508 -1.68 1 98.88 144 GLY B N 1
ATOM 2541 C CA . GLY B 1 144 ? -1.391 -5.863 -2.363 1 98.88 144 GLY B CA 1
ATOM 2542 C C . GLY B 1 144 ? -2.15 -6.984 -1.681 1 98.88 144 GLY B C 1
ATOM 2543 O O . GLY B 1 144 ? -3.375 -6.922 -1.548 1 98.88 144 GLY B O 1
ATOM 2544 N N . GLY B 1 145 ? -1.426 -8.062 -1.289 1 98.88 145 GLY B N 1
ATOM 2545 C CA . GLY B 1 145 ? -2.053 -9.133 -0.533 1 98.88 145 GLY B CA 1
ATOM 2546 C C . GLY B 1 145 ? -2.738 -8.656 0.731 1 98.88 145 GLY B C 1
ATOM 2547 O O . GLY B 1 145 ? -3.881 -9.023 1.004 1 98.88 145 GLY B O 1
ATOM 2548 N N . LEU B 1 146 ? -2.055 -7.836 1.493 1 98.94 146 LEU B N 1
ATOM 2549 C CA . LEU B 1 146 ? -2.627 -7.285 2.719 1 98.94 146 LEU B CA 1
ATOM 2550 C C . LEU B 1 146 ? -3.818 -6.387 2.408 1 98.94 146 LEU B C 1
ATOM 2552 O O . LEU B 1 146 ? -4.84 -6.445 3.098 1 98.94 146 LEU B O 1
ATOM 2556 N N . ALA B 1 147 ? -3.656 -5.527 1.385 1 98.94 147 ALA B N 1
ATOM 2557 C CA . ALA B 1 147 ? -4.742 -4.633 0.987 1 98.94 147 ALA B CA 1
ATOM 2558 C C . ALA B 1 147 ? -5.996 -5.422 0.625 1 98.94 147 ALA B C 1
ATOM 2560 O O . ALA B 1 147 ? -7.109 -5.016 0.963 1 98.94 147 ALA B O 1
ATOM 2561 N N . ALA B 1 148 ? -5.809 -6.52 -0.084 1 98.94 148 ALA B N 1
ATOM 2562 C CA . ALA B 1 148 ? -6.949 -7.363 -0.433 1 98.94 148 ALA B CA 1
ATOM 2563 C C . ALA B 1 148 ? -7.664 -7.863 0.818 1 98.94 148 ALA B C 1
ATOM 2565 O O . ALA B 1 148 ? -8.898 -7.879 0.873 1 98.94 148 ALA B O 1
ATOM 2566 N N . LEU B 1 149 ? -6.863 -8.305 1.787 1 98.94 149 LEU B N 1
ATOM 2567 C CA . LEU B 1 149 ? -7.438 -8.789 3.035 1 98.94 149 LEU B CA 1
ATOM 2568 C C . LEU B 1 149 ? -8.195 -7.68 3.758 1 98.94 149 LEU B C 1
ATOM 2570 O O . LEU B 1 149 ? -9.336 -7.875 4.188 1 98.94 149 LEU B O 1
ATOM 2574 N N . VAL B 1 150 ? -7.629 -6.504 3.838 1 98.94 150 VAL B N 1
ATOM 2575 C CA . VAL B 1 150 ? -8.242 -5.363 4.512 1 98.94 150 VAL B CA 1
ATOM 2576 C C . VAL B 1 150 ? -9.531 -4.973 3.797 1 98.94 150 VAL B C 1
ATOM 2578 O O . VAL B 1 150 ? -10.562 -4.758 4.441 1 98.94 150 VAL B O 1
ATOM 2581 N N . LEU B 1 151 ? -9.5 -4.906 2.5 1 98.94 151 LEU B N 1
ATOM 2582 C CA . LEU B 1 151 ? -10.672 -4.539 1.709 1 98.94 151 LEU B CA 1
ATOM 2583 C C . LEU B 1 151 ? -11.766 -5.586 1.849 1 98.94 151 LEU B C 1
ATOM 2585 O O . LEU B 1 151 ? -12.953 -5.246 1.912 1 98.94 151 LEU B O 1
ATOM 2589 N N . ALA B 1 152 ? -11.383 -6.898 1.834 1 98.94 152 ALA B N 1
ATOM 2590 C CA . ALA B 1 152 ? -12.383 -7.953 2.01 1 98.94 152 ALA B CA 1
ATOM 2591 C C . ALA B 1 152 ? -13.125 -7.793 3.332 1 98.94 152 ALA B C 1
ATOM 2593 O O . ALA B 1 152 ? -14.344 -7.934 3.385 1 98.94 152 ALA B O 1
ATOM 2594 N N . LEU B 1 153 ? -12.375 -7.469 4.359 1 98.88 153 LEU B N 1
ATOM 2595 C CA . LEU B 1 153 ? -12.969 -7.246 5.672 1 98.88 153 LEU B CA 1
ATOM 2596 C C . LEU B 1 153 ? -13.828 -5.984 5.668 1 98.88 153 LEU B C 1
ATOM 2598 O O . LEU B 1 153 ? -14.969 -6.008 6.133 1 98.88 153 LEU B O 1
ATOM 2602 N N . ALA B 1 154 ? -13.328 -4.949 5.152 1 98.69 154 ALA B N 1
ATOM 2603 C CA . ALA B 1 154 ? -14.008 -3.654 5.152 1 98.69 154 ALA B CA 1
ATOM 2604 C C . ALA B 1 154 ? -15.312 -3.713 4.363 1 98.69 154 ALA B C 1
ATOM 2606 O O . ALA B 1 154 ? -16.281 -3.037 4.707 1 98.69 154 ALA B O 1
ATOM 2607 N N . LEU B 1 155 ? -15.297 -4.492 3.316 1 98.44 155 LEU B N 1
ATOM 2608 C CA . LEU B 1 155 ? -16.453 -4.582 2.441 1 98.44 155 LEU B CA 1
ATOM 2609 C C . LEU B 1 155 ? -17.453 -5.621 2.957 1 98.44 155 LEU B C 1
ATOM 2611 O O . LEU B 1 155 ? -18.484 -5.859 2.334 1 98.44 155 LEU B O 1
ATOM 2615 N N . GLY B 1 156 ? -17.109 -6.285 4.02 1 98.44 156 GLY B N 1
ATOM 2616 C CA . GLY B 1 156 ? -18.031 -7.227 4.648 1 98.44 156 GLY B CA 1
ATOM 2617 C C . GLY B 1 156 ? -18.203 -8.5 3.85 1 98.44 156 GLY B C 1
ATOM 2618 O O . GLY B 1 156 ? -19.328 -9.023 3.742 1 98.44 156 GLY B O 1
ATOM 2619 N N . ARG B 1 157 ? -17.125 -8.977 3.203 1 98.69 157 ARG B N 1
ATOM 2620 C CA . ARG B 1 157 ? -17.234 -10.219 2.439 1 98.69 157 ARG B CA 1
ATOM 2621 C C . ARG B 1 157 ? -17.453 -11.406 3.361 1 98.69 1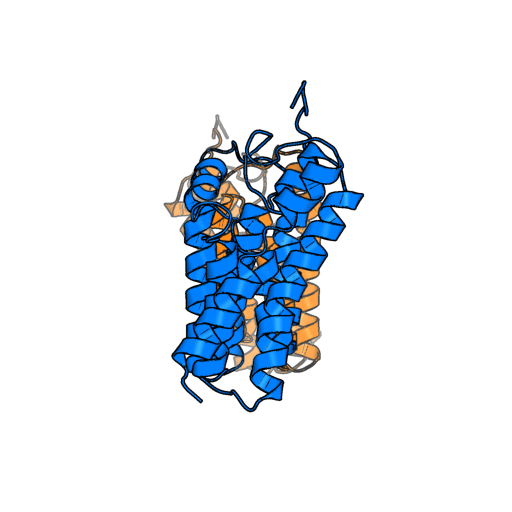57 ARG B C 1
ATOM 2623 O O . ARG B 1 157 ? -17.125 -11.352 4.551 1 98.69 157 ARG B O 1
ATOM 2630 N N . PRO B 1 158 ? -18.094 -12.477 2.82 1 98.62 158 PRO B N 1
ATOM 2631 C CA . PRO B 1 158 ? -18.312 -13.648 3.666 1 98.62 158 PRO B CA 1
ATOM 2632 C C . PRO B 1 158 ? -17.016 -14.25 4.203 1 98.62 158 PRO B C 1
ATOM 2634 O O . PRO B 1 158 ? -15.969 -14.117 3.574 1 98.62 158 PRO B O 1
ATOM 2637 N N . LEU B 1 159 ? -17.078 -14.922 5.281 1 98.62 159 LEU B N 1
ATOM 2638 C CA . LEU B 1 159 ? -15.914 -15.422 6.012 1 98.62 159 LEU B CA 1
ATOM 2639 C C . LEU B 1 159 ? -15.078 -16.344 5.137 1 98.62 159 LEU B C 1
ATOM 2641 O O . LEU B 1 159 ? -13.844 -16.344 5.23 1 98.62 159 LEU B O 1
ATOM 2645 N N . TRP B 1 160 ? -15.742 -17.188 4.344 1 98.69 160 TRP B N 1
ATOM 2646 C CA . TRP B 1 160 ? -14.977 -18.109 3.506 1 98.69 160 TRP B CA 1
ATOM 2647 C C . TRP B 1 160 ? -14.133 -17.344 2.494 1 98.69 160 TRP B C 1
ATOM 2649 O O . TRP B 1 160 ? -13.016 -17.75 2.17 1 98.69 160 TRP B O 1
ATOM 2659 N N . GLU B 1 161 ? -14.641 -16.234 1.946 1 98.81 161 GLU B N 1
ATOM 2660 C CA . GLU B 1 161 ? -13.883 -15.406 1.011 1 98.81 161 GLU B CA 1
ATOM 2661 C C . GLU B 1 161 ? -12.727 -14.695 1.712 1 98.81 161 GLU B C 1
ATOM 2663 O O . GLU B 1 161 ? -11.609 -14.648 1.194 1 98.81 161 GLU B O 1
ATOM 2668 N N . VAL B 1 162 ? -13.031 -14.133 2.932 1 98.94 162 VAL B N 1
ATOM 2669 C CA . VAL B 1 162 ? -12 -13.492 3.736 1 98.94 162 VAL B CA 1
ATOM 2670 C C . VAL B 1 162 ? -10.883 -14.492 4.035 1 98.94 162 VAL B C 1
ATOM 2672 O O . VAL B 1 162 ? -9.703 -14.164 3.932 1 98.94 162 VAL B O 1
ATOM 2675 N N . GLY B 1 163 ? -11.297 -15.695 4.438 1 98.88 163 GLY B N 1
ATOM 2676 C CA . GLY B 1 163 ? -10.32 -16.75 4.699 1 98.88 163 GLY B CA 1
ATOM 2677 C C . GLY B 1 163 ? -9.484 -17.094 3.484 1 98.88 163 GLY B C 1
ATOM 2678 O O . GLY B 1 163 ? -8.273 -17.297 3.596 1 98.88 163 GLY B O 1
ATOM 2679 N N . THR B 1 164 ? -10.133 -17.234 2.303 1 98.88 164 THR B N 1
ATOM 2680 C CA . THR B 1 164 ? -9.438 -17.516 1.056 1 98.88 164 THR B CA 1
ATOM 2681 C C . THR B 1 164 ? -8.398 -16.438 0.758 1 98.88 164 THR B C 1
ATOM 2683 O O . THR B 1 164 ? -7.242 -16.75 0.462 1 98.88 164 THR B O 1
ATOM 2686 N N . VAL B 1 165 ? -8.781 -15.164 0.875 1 98.94 165 VAL B N 1
ATOM 2687 C CA . VAL B 1 165 ? -7.902 -14.031 0.604 1 98.94 165 VAL B CA 1
ATOM 2688 C C . VAL B 1 165 ? -6.762 -14.008 1.622 1 98.94 165 VAL B C 1
ATOM 2690 O O . VAL B 1 165 ? -5.609 -13.758 1.267 1 98.94 165 VAL B O 1
ATOM 2693 N N . ALA B 1 166 ? -7.043 -14.273 2.885 1 98.94 166 ALA B N 1
ATOM 2694 C CA . ALA B 1 166 ? -6.031 -14.312 3.934 1 98.94 166 ALA B CA 1
ATOM 2695 C C . ALA B 1 166 ? -4.973 -15.367 3.635 1 98.94 166 ALA B C 1
ATOM 2697 O O . ALA B 1 166 ? -3.773 -15.117 3.779 1 98.94 166 ALA B O 1
ATOM 2698 N N . LEU B 1 167 ? -5.414 -16.516 3.223 1 98.94 167 LEU B N 1
ATOM 2699 C CA . LEU B 1 167 ? -4.488 -17.609 2.928 1 98.94 167 LEU B CA 1
ATOM 2700 C C . LEU B 1 167 ? -3.635 -17.281 1.707 1 98.94 167 LEU B C 1
ATOM 2702 O O . LEU B 1 167 ? -2.443 -17.594 1.674 1 98.94 167 LEU B O 1
ATOM 2706 N N . MET B 1 168 ? -4.258 -16.656 0.702 1 98.75 168 MET B N 1
ATOM 2707 C CA . MET B 1 168 ? -3.484 -16.234 -0.464 1 98.75 168 MET B CA 1
ATOM 2708 C C . MET B 1 168 ? -2.445 -15.188 -0.078 1 98.75 168 MET B C 1
ATOM 2710 O O . MET B 1 168 ? -1.305 -15.242 -0.542 1 98.75 168 MET B O 1
ATOM 2714 N N . ALA B 1 169 ? -2.877 -14.227 0.77 1 98.88 169 ALA B N 1
ATOM 2715 C CA . ALA B 1 169 ? -1.938 -13.211 1.249 1 98.88 169 ALA B CA 1
ATOM 2716 C C . ALA B 1 169 ? -0.786 -13.852 2.018 1 98.88 169 ALA B C 1
ATOM 2718 O O . ALA B 1 169 ? 0.377 -13.492 1.82 1 98.88 169 ALA B O 1
ATOM 2719 N N . LEU B 1 170 ? -1.082 -14.789 2.865 1 98.81 170 LEU B N 1
ATOM 2720 C CA . LEU B 1 170 ? -0.059 -15.492 3.635 1 98.81 170 LEU B CA 1
ATOM 2721 C C . LEU B 1 170 ? 0.916 -16.219 2.713 1 98.81 170 LEU B C 1
ATOM 2723 O O . LEU B 1 170 ? 2.125 -16.219 2.955 1 98.81 170 LEU B O 1
ATOM 2727 N N . LEU B 1 171 ? 0.397 -16.875 1.659 1 98.81 171 LEU B N 1
ATOM 2728 C CA . LEU B 1 171 ? 1.25 -17.562 0.69 1 98.81 171 LEU B CA 1
ATOM 2729 C C . LEU B 1 171 ? 2.18 -16.562 -0.004 1 98.81 171 LEU B C 1
ATOM 2731 O O . LEU B 1 171 ? 3.359 -16.859 -0.213 1 98.81 171 LEU B O 1
ATOM 2735 N N . ILE B 1 172 ? 1.632 -15.375 -0.339 1 98.81 172 ILE B N 1
ATOM 2736 C CA . ILE B 1 172 ? 2.439 -14.344 -0.983 1 98.81 172 ILE B CA 1
ATOM 2737 C C . ILE B 1 172 ? 3.568 -13.914 -0.05 1 98.81 172 ILE B C 1
ATOM 2739 O O . ILE B 1 172 ? 4.73 -13.836 -0.462 1 98.81 172 ILE B O 1
ATOM 2743 N N . PHE B 1 173 ? 3.246 -13.664 1.229 1 98.81 173 PHE B N 1
ATOM 2744 C CA . PHE B 1 173 ? 4.277 -13.281 2.188 1 98.81 173 PHE B CA 1
ATOM 2745 C C . PHE B 1 173 ? 5.301 -14.398 2.355 1 98.81 173 PHE B C 1
ATOM 2747 O O . PHE B 1 173 ? 6.504 -14.141 2.43 1 98.81 173 PHE B O 1
ATOM 2754 N N . PHE B 1 174 ? 4.852 -15.641 2.354 1 98.69 174 PHE B N 1
ATOM 2755 C CA . PHE B 1 174 ? 5.734 -16.781 2.553 1 98.69 174 PHE B CA 1
ATOM 2756 C C . PHE B 1 174 ? 6.699 -16.938 1.382 1 98.69 174 PHE B C 1
ATOM 2758 O O . PHE B 1 174 ? 7.898 -17.125 1.579 1 98.69 174 PHE B O 1
ATOM 2765 N N . THR B 1 175 ? 6.191 -16.828 0.204 1 98.31 175 THR B N 1
ATOM 2766 C CA . THR B 1 175 ? 7.023 -17.031 -0.978 1 98.31 175 THR B CA 1
ATOM 2767 C C . THR B 1 175 ? 7.949 -15.836 -1.19 1 98.31 175 THR B C 1
ATOM 2769 O O . THR B 1 175 ? 8.914 -15.922 -1.95 1 98.31 175 THR B O 1
ATOM 2772 N N . HIS B 1 176 ? 7.637 -14.688 -0.493 1 98.56 176 HIS B N 1
ATOM 2773 C CA . HIS B 1 176 ? 8.461 -13.492 -0.638 1 98.56 176 HIS B CA 1
ATOM 2774 C C . HIS B 1 176 ? 9.375 -13.305 0.57 1 98.56 176 HIS B C 1
ATOM 2776 O O . HIS B 1 176 ? 9.898 -12.211 0.789 1 98.56 176 HIS B O 1
ATOM 2782 N N . ARG B 1 177 ? 9.578 -14.297 1.363 1 98 177 ARG B N 1
ATOM 2783 C CA . ARG B 1 177 ? 10.359 -14.172 2.592 1 98 177 ARG B CA 1
ATOM 2784 C C . ARG B 1 177 ? 11.781 -13.719 2.297 1 98 177 ARG B C 1
ATOM 2786 O O . ARG B 1 177 ? 12.359 -12.93 3.049 1 98 177 ARG B O 1
ATOM 2793 N N . GLU B 1 178 ? 12.398 -14.266 1.189 1 97.5 178 GLU B N 1
ATOM 2794 C CA . GLU B 1 178 ? 13.742 -13.836 0.813 1 97.5 178 GLU B CA 1
ATOM 2795 C C . GLU B 1 178 ? 13.734 -12.391 0.317 1 97.5 178 GLU B C 1
ATOM 2797 O O . GLU B 1 178 ? 14.672 -11.633 0.586 1 97.5 178 GLU B O 1
ATOM 2802 N N . ASN B 1 179 ? 12.75 -12.023 -0.431 1 98.06 179 ASN B N 1
ATOM 2803 C CA . ASN B 1 179 ? 12.609 -10.641 -0.863 1 98.06 179 ASN B CA 1
ATOM 2804 C C . ASN B 1 179 ? 12.492 -9.688 0.326 1 98.06 179 ASN B C 1
ATOM 2806 O O . ASN B 1 179 ? 13.039 -8.586 0.299 1 98.06 179 ASN B O 1
ATOM 2810 N N . LEU B 1 180 ? 11.688 -10.109 1.349 1 98 180 LEU B N 1
ATOM 2811 C CA . LEU B 1 180 ? 11.523 -9.297 2.553 1 98 180 LEU B CA 1
ATOM 2812 C C . LEU B 1 180 ? 12.875 -9.023 3.209 1 98 180 LEU B C 1
ATOM 2814 O O . LEU B 1 180 ? 13.156 -7.887 3.598 1 98 180 LEU B O 1
ATOM 2818 N N . LYS B 1 181 ? 13.719 -10.039 3.303 1 98.12 181 LYS B N 1
ATOM 2819 C CA . LYS B 1 181 ? 15.055 -9.867 3.852 1 98.12 181 LYS B CA 1
ATOM 2820 C C . LYS B 1 181 ? 15.867 -8.867 3.031 1 98.12 181 LYS B C 1
ATOM 2822 O O . LYS B 1 181 ? 16.531 -7.996 3.592 1 98.12 181 LYS B O 1
ATOM 2827 N N . ARG B 1 182 ? 15.789 -8.969 1.702 1 97.94 182 ARG B N 1
ATOM 2828 C CA . ARG B 1 182 ? 16.531 -8.07 0.824 1 97.94 182 ARG B CA 1
ATOM 2829 C C . ARG B 1 182 ? 16.016 -6.648 0.916 1 97.94 182 ARG B C 1
ATOM 2831 O O . ARG B 1 182 ? 16.781 -5.688 0.851 1 97.94 182 ARG B O 1
ATOM 2838 N N . LEU B 1 183 ? 14.695 -6.543 1.015 1 97.44 183 LEU B N 1
ATOM 2839 C CA . LEU B 1 183 ? 14.102 -5.223 1.201 1 97.44 183 LEU B CA 1
ATOM 2840 C C . LEU B 1 183 ? 14.656 -4.551 2.453 1 97.44 183 LEU B C 1
ATOM 2842 O O . LEU B 1 183 ? 15.102 -3.402 2.404 1 97.44 183 LEU B O 1
ATOM 2846 N N . GLN B 1 184 ? 14.648 -5.277 3.561 1 96.31 184 GLN B N 1
ATOM 2847 C CA . GLN B 1 184 ? 15.109 -4.75 4.836 1 96.31 184 GLN B CA 1
ATOM 2848 C C . GLN B 1 184 ? 16.594 -4.406 4.781 1 96.31 184 GLN B C 1
ATOM 2850 O O . GLN B 1 184 ? 17.047 -3.445 5.414 1 96.31 184 GLN B O 1
ATOM 2855 N N . ALA B 1 185 ? 17.359 -5.156 3.93 1 96.25 185 ALA B N 1
ATOM 2856 C CA . ALA B 1 185 ? 18.797 -4.973 3.814 1 96.25 185 ALA B CA 1
ATOM 2857 C C . ALA B 1 185 ? 19.141 -3.906 2.771 1 96.25 185 ALA B C 1
ATOM 2859 O O . ALA B 1 185 ? 20.281 -3.471 2.67 1 96.25 185 ALA B O 1
ATOM 2860 N N . GLY B 1 186 ? 18.172 -3.506 1.953 1 94.38 186 GLY B N 1
ATOM 2861 C CA . GLY B 1 186 ? 18.391 -2.516 0.914 1 94.38 186 GLY B CA 1
ATOM 2862 C C . GLY B 1 186 ? 19.031 -3.098 -0.337 1 94.38 186 GLY B C 1
ATOM 2863 O O . GLY B 1 186 ? 19.672 -2.383 -1.105 1 94.38 186 GLY B O 1
ATOM 2864 N N . THR B 1 187 ? 18.828 -4.457 -0.531 1 95.31 187 THR B N 1
ATOM 2865 C CA . THR B 1 187 ? 19.484 -5.109 -1.653 1 95.31 187 THR B CA 1
ATOM 2866 C C . THR B 1 187 ? 18.469 -5.695 -2.621 1 95.31 187 THR B C 1
ATOM 2868 O O . THR B 1 187 ? 18.828 -6.414 -3.557 1 95.31 187 THR B O 1
ATOM 2871 N N . GLU B 1 188 ? 17.219 -5.395 -2.404 1 96.5 188 GLU B N 1
ATOM 2872 C CA . GLU B 1 188 ? 16.172 -5.875 -3.303 1 96.5 188 GLU B CA 1
ATOM 2873 C C . GLU B 1 188 ? 16.344 -5.289 -4.703 1 96.5 188 GLU B C 1
ATOM 2875 O O . GLU B 1 188 ? 16.656 -4.109 -4.855 1 96.5 188 GLU B O 1
ATOM 2880 N N . ARG B 1 189 ? 16.062 -6.164 -5.715 1 94.44 189 ARG B N 1
ATOM 2881 C CA . ARG B 1 189 ? 16.156 -5.719 -7.102 1 94.44 189 ARG B CA 1
ATOM 2882 C C . ARG B 1 189 ? 15.023 -4.773 -7.457 1 94.44 189 ARG B C 1
ATOM 2884 O O . ARG B 1 189 ? 13.875 -5 -7.062 1 94.44 189 ARG B O 1
ATOM 2891 N N . ARG B 1 190 ? 15.336 -3.781 -8.18 1 95.06 190 ARG B N 1
ATOM 2892 C CA . ARG B 1 190 ? 14.344 -2.791 -8.578 1 95.06 190 ARG B CA 1
ATOM 2893 C C . ARG B 1 190 ? 13.781 -3.102 -9.961 1 95.06 190 ARG B C 1
ATOM 2895 O O . ARG B 1 190 ? 14.453 -3.736 -10.781 1 95.06 190 ARG B O 1
ATOM 2902 N N . LEU B 1 191 ? 12.562 -2.693 -10.164 1 92.56 191 LEU B N 1
ATOM 2903 C CA . LEU B 1 191 ? 11.922 -2.803 -11.469 1 92.56 191 LEU B CA 1
ATOM 2904 C C . LEU B 1 191 ? 12.734 -2.066 -12.531 1 92.56 191 LEU B C 1
ATOM 2906 O O . LEU B 1 191 ? 13.156 -0.929 -12.32 1 92.56 191 LEU B O 1
ATOM 2910 N N . GLY B 1 192 ? 13 -2.719 -13.656 1 87.44 192 GLY B N 1
ATOM 2911 C CA . GLY B 1 192 ? 13.758 -2.113 -14.734 1 87.44 192 GLY B CA 1
ATOM 2912 C C . GLY B 1 192 ? 15.188 -2.629 -14.82 1 87.44 192 GLY B C 1
ATOM 2913 O O . GLY B 1 192 ? 15.852 -2.457 -15.844 1 87.44 192 GLY B O 1
ATOM 2914 N N . GLU B 1 193 ? 15.688 -3.199 -13.742 1 90.25 193 GLU B N 1
ATOM 2915 C CA . GLU B 1 193 ? 17.016 -3.783 -13.773 1 90.25 193 GLU B CA 1
ATOM 2916 C C . GLU B 1 193 ? 17.062 -5.039 -14.641 1 90.25 193 GLU B C 1
ATOM 2918 O O . GLU B 1 193 ? 16.156 -5.883 -14.555 1 90.25 193 GLU B O 1
ATOM 2923 N N . ARG B 1 194 ? 18.031 -5.188 -15.438 1 90.56 194 ARG B N 1
ATOM 2924 C CA . ARG B 1 194 ? 18.188 -6.324 -16.344 1 90.56 194 ARG B CA 1
ATOM 2925 C C . ARG B 1 194 ? 19.25 -7.301 -15.812 1 90.56 194 ARG B C 1
ATOM 2927 O O . ARG B 1 194 ? 20.094 -6.93 -14.992 1 90.56 194 ARG B O 1
ATOM 2934 N N . VAL B 1 195 ? 18.984 -8.516 -16.281 1 88.38 195 VAL B N 1
ATOM 2935 C CA . VAL B 1 195 ? 20 -9.523 -15.961 1 88.38 195 VAL B CA 1
ATOM 2936 C C . VAL B 1 195 ? 20.578 -10.102 -17.25 1 88.38 195 VAL B C 1
ATOM 2938 O O . VAL B 1 195 ? 19.891 -10.156 -18.281 1 88.38 195 VAL B O 1
ATOM 2941 N N . GLU B 1 196 ? 21.844 -10.398 -17.234 1 84.88 196 GLU B N 1
ATOM 2942 C CA . GLU B 1 196 ? 22.516 -10.969 -18.391 1 84.88 196 GLU B CA 1
ATOM 2943 C C . GLU B 1 196 ? 22.109 -12.422 -18.609 1 84.88 196 GLU B C 1
ATOM 2945 O O . GLU B 1 196 ? 22.031 -13.203 -17.656 1 84.88 196 GLU B O 1
ATOM 2950 N N . VAL B 1 197 ? 21.766 -12.688 -19.812 1 84.5 197 VAL B N 1
ATOM 2951 C CA . VAL B 1 197 ? 21.406 -14.047 -20.219 1 84.5 197 VAL B CA 1
ATOM 2952 C C . VAL B 1 197 ? 22.594 -14.695 -20.938 1 84.5 197 VAL B C 1
ATOM 2954 O O . VAL B 1 197 ? 22.906 -14.336 -22.078 1 84.5 197 VAL B O 1
ATOM 2957 N N . ARG B 1 198 ? 23.781 -14.898 -20.281 1 64.94 198 ARG B N 1
ATOM 2958 C CA . ARG B 1 198 ? 24.922 -15.508 -20.953 1 64.94 198 ARG B CA 1
ATOM 2959 C C . ARG B 1 198 ? 24.672 -16.984 -21.234 1 64.94 198 ARG B C 1
ATOM 2961 O O . ARG B 1 198 ? 24.328 -17.734 -20.328 1 64.94 198 ARG B O 1
ATOM 2968 N N . ASP B 1 199 ? 25 -17.734 -22.453 1 57.62 199 ASP B N 1
ATOM 2969 C CA . ASP B 1 199 ? 24.953 -19.125 -22.891 1 57.62 199 ASP B CA 1
ATOM 2970 C C . ASP B 1 199 ? 23.859 -19.891 -22.172 1 57.62 199 ASP B C 1
ATOM 2972 O O . ASP B 1 199 ? 24.016 -21.078 -21.859 1 57.62 199 ASP B O 1
ATOM 2976 N N . ALA B 1 200 ? 23.141 -19.328 -21.703 1 46.62 200 ALA B N 1
ATOM 2977 C CA . ALA B 1 200 ? 22.062 -19.984 -20.953 1 46.62 200 ALA B CA 1
ATOM 2978 C C . ALA B 1 200 ? 21.016 -20.562 -21.891 1 46.62 200 ALA B C 1
ATOM 2980 O O . ALA B 1 200 ? 20.656 -19.938 -22.906 1 46.62 200 ALA B O 1
#

Organism: Thermus brockianus (NCBI:txid56956)

Secondary structure (DSSP, 8-state):
--HHHHHHHHHHHHT--HHHHHHHHTT--GGGSTT---SHHHHHHHH-HHHHHHHHHHHHHHHHHHHHHHHHTT--THHHHHHHHHHHHHHHT-GGGTT-----HHHH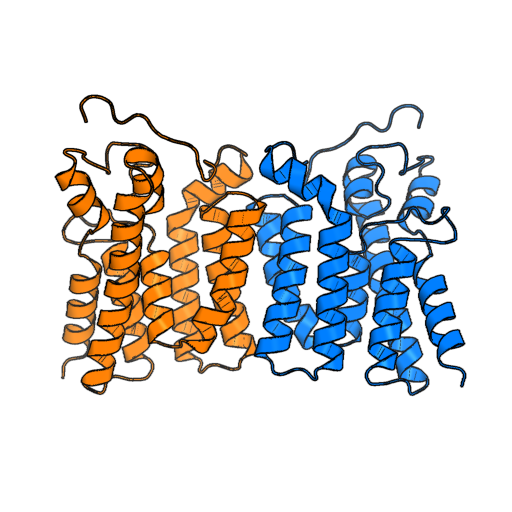HHHHHHH-HHHHHHHHHHHHHHHHHH--HHHHHHHHHHHHHHHHHHTT--HHHHHHHHHHHHHHHHHTHHHHHHHHHT-PPPTT--------/--HHHHHHHHHHHHT--HHHHHHHHTT--GGGSTT---SHHHHHHHH-HHHHHHHHHHHHHHHHHHHHHHHHTT--THHHHHHHHHHHHHHHT-GGGTT-----HHHHHHHHHHH-HHHHHHHHHHHHHHHHHH--HHHHHHHHHHHHHHHHHHTT--HHHHHHHHHHHHHHHHHTHHHHHHHHHT-PPPTT--------

InterPro domains:
  IPR003811 Glycerol-3-phosphate acyltransferase, PlsY [MF_01043] (5-192)
  IPR003811 Glycerol-3-phosphate acyltransferase, PlsY [PF02660] (9-183)
  IPR003811 Glycerol-3-phosphate acyltransferase, PlsY [PTHR30309] (2-198)
  IPR003811 Glycerol-3-phosphate acyltransferase, PlsY [SM01207] (8-184)
  IPR003811 Glycerol-3-phosphate acyltransferase, PlsY [TIGR00023] (5-192)

Sequence (400 aa):
MDWLWVLFLAYLFGSIPAGVLVARTYGVDIRKVGSGNIGATNVLRALGPGPAFVVAFFDVFKGGIAVLIARAVGIEGPLLGGVALAAVLGHNYSVFLGFQGGKGVATSFGTLLFLDPVLALWTLPIGLSVMLLTRYVSAGSMTGGLAALVLALALGRPLWEVGTVALMALLIFFTHRENLKRLQAGTERRLGERVEVRDAMDWLWVLFLAYLFGSIPAGVLVARTYGVDIRKVGSGNIGATNVLRALGPGPAFVVAFFDVFKGGIAVLIARAVGIEGPLLGGVALAAVLGHNYSVFLGFQGGKGVATSFGTLLFLDPVLALWTLPIGLSVMLLTRYVSAGSMTGGLAALVLALALGRPLWEVGTVALMALLIFFTHRENLKRLQAGTERRLGERVEVRDA